Protein AF-A0A6A4TDH1-F1 (afdb_monomer)

Radius of gyration: 43.18 Å; Cα contacts (8 Å, |Δi|>4): 992; chains: 1; bounding box: 104×91×117 Å

Organism: Scophthalmus maximus (NCBI:txid52904)

Secondary structure (DSSP, 8-state):
---S-SEEEEEEEE--TTS-HHHHHHHHHHS---SS-----S-EEEEEEEEETTEEEEEEEEEPP--GGGHHHHTTTTTT-SEEEEEEETT-HHHHHHHHHHHHHHHHHS-TT-EEEEEEE-TT-GGG--S-HHHHHHHHHHTT--EEEEBTTTTBTHHHHHHHHHHHHHHHH-S-----------------SSHHHHHHHHHHHHHH-HHHHHHHHTSTT--SS--TTS---HHHHHHHHHHHHHHHT--HHHHHHHHHHHHHHHHIIIIIHHHHHTS-SSHHHHHHHHHHHHHHHHHHSS-PPP---HHHHHHHHHHHS---EEEEEPPTHHHHTTTS-S----EEEEE--S------------S-----HHHHHHTTTSEEEEEEEETTTEEEEEEEEEEEETTTTEEEEEEEE---SHHHHHHTT--GGGS-TT-HHHHHHHHHHHHHHHHHHHHHHHHHHHHHHHHHHHHHHHHHHHHHHHHHHS-HHHHHHHHTT---PPEEEEEEEEEEEEETTHHHHHHHS-HHHHHHHHHHHHHHHHHHHHHHT-EEE--SSS-EEEEESSSS--TTHHHHHHHHHHHHHHHHHTSBPTTT-SBP-EEEEEEEEEEEEEEE-SSS-EEEEESHHHHHHHHHHHTPPTT-EEE-HHHHHHHTTTTEEEEEEEEEEETTTEEEEEEEEEEESSS-HHHHTT-S-----S-----------------PPPP--

Nearest PDB structures (foldseek):
  4fmb-assembly1_B  TM=9.889E-01  e=2.036E-27  Homo sapiens
  3tkl-assembly1_A  TM=9.823E-01  e=2.807E-27  Homo sapiens
  9ikq-assembly1_B  TM=9.920E-01  e=8.674E-23  Homo sapiens
  4rkf-assembly1_A  TM=9.895E-01  e=1.264E-20  Drosophila melanogaster
  4rke-assembly1_A  TM=9.652E-01  e=2.047E-20  Drosophila melanogaster

Mean predicted aligned error: 21.94 Å

Foldseek 3Di:
DPPPFDEEAEEEEAFAWPLCQVLLVCCQAPVDHDPDDDQDDAKDWDWDWDADPNGIYIYIYIYGGRDPVCVVVCLVSLERHQEYEYTAEQLDPVRVVCSVVVVVSNVVRHDPRYAYAYEHEPVVPVVSGPHDPVNVVVVCVVVVHHYDYAYSVVRRCSNVRVNVRVVVSDVVVPPDDDDDDDDDPDPPPDDFQQLLVQLVLVLCCVPPNPVLLVVLCPDPPRDSHGDRHDHDDVVSVVVSLVVSCVVVVHDSLVSVLSSLLSSLVSCVVSPCVVVLLPQDPALVSNVVSVVVVVVVVCLRPPDDDDDRDPNNSQNCCCPNVVWHKDWDWDDQVVVCVPPVDRDDTDIDIDIDDDDDDDDDDDDDDDDDFDPDPVRCVVVQVDWDWDWDDDDDQDIWIWIFGWDQDPVVRDIDTDTDTPDQEVVNCVSNPHDLVNDDPPDVNSVNHVVSVVVVVVVVVVVVVVVVVVVVVVVVVVVVVVVVVVLVVLVVFDPPVCSVCVVVVHFWDKDKDFKKKKKKKAWPCLVVLVVVDDPVVNVVLLCQLVVLLVLLCVLLVWDWADDPDRMTMIMFCPPPRDLCRLVSVLLSVLLSLVSQQVGARPPPRGGIWMFMFMFMGMWIWHWDDDVDTGTDIDDVRVVVRVQQRVPGDTSWHKYFPRSCVSCVVAQWDKAWDQWDQDVPPGTGTIITTDGHPPDDSCSSSVNPDPDPDPDDPPDDDDDDDDDDDDDDDDDDD

Solvent-accessible surface area (backbone atoms only — not comparable to full-atom values): 42802 Å² total; per-residue (Å²): 132,80,74,98,51,78,43,81,44,34,36,35,43,44,46,54,61,88,33,47,66,65,44,42,49,38,28,65,73,70,73,44,78,74,90,81,81,72,84,64,88,53,72,49,81,49,76,49,78,47,78,57,95,95,39,41,34,37,37,39,40,37,39,53,41,27,53,81,93,49,57,80,67,55,52,66,63,33,56,82,36,43,29,38,38,40,39,24,25,27,59,37,62,66,44,51,64,47,46,61,56,54,53,53,48,43,71,72,47,34,56,99,79,49,46,62,35,43,34,34,22,50,63,80,45,66,92,55,50,66,54,54,69,66,61,56,42,54,56,26,56,76,69,75,34,54,69,50,67,21,14,47,86,79,58,39,53,47,63,56,54,58,51,53,52,52,51,54,49,50,69,71,56,58,97,75,76,74,82,83,85,79,81,82,90,71,89,80,84,88,80,67,50,14,48,69,59,33,45,50,50,48,50,39,36,76,76,61,32,61,71,54,44,55,61,59,34,69,40,94,91,47,63,94,65,61,52,40,75,43,83,68,61,69,68,57,58,54,48,50,53,52,51,51,24,67,75,67,77,44,55,64,70,62,51,52,31,53,46,24,41,49,46,54,52,50,41,36,75,73,64,42,42,66,62,66,64,66,45,35,100,46,74,64,47,29,57,66,35,42,59,54,49,51,53,54,46,45,74,79,38,92,84,77,84,88,73,88,54,70,27,37,55,39,42,48,32,43,73,77,64,76,31,59,52,50,76,43,79,57,63,74,77,66,38,53,82,75,70,71,56,96,84,76,89,51,70,49,76,48,70,72,72,88,86,77,86,88,80,91,86,86,89,91,87,86,90,84,81,68,96,41,73,75,52,47,63,77,47,41,90,46,79,45,73,51,72,49,85,58,70,103,82,44,70,55,40,33,40,28,40,50,42,78,39,80,95,74,76,45,77,46,76,55,64,46,67,74,53,64,37,67,63,58,31,51,72,69,71,51,53,78,83,77,44,55,92,86,41,66,50,54,55,49,21,52,52,43,49,53,52,51,54,52,49,52,53,48,53,52,51,51,52,52,50,52,52,51,51,53,51,50,53,54,51,51,55,52,48,52,51,51,50,54,55,44,50,72,72,31,59,61,73,60,40,51,39,50,73,71,72,42,85,72,72,71,45,78,38,75,63,30,25,36,36,26,28,40,54,64,64,48,71,59,50,62,76,74,47,60,69,69,61,52,51,52,49,50,49,60,52,47,56,55,46,60,53,45,30,68,74,45,72,39,37,79,42,91,60,81,80,75,44,51,37,38,32,13,25,50,96,59,77,46,98,56,16,54,58,32,48,51,45,42,52,54,33,46,54,57,57,35,49,76,38,63,34,94,87,77,70,42,58,43,43,40,20,26,5,32,26,44,37,43,38,39,36,32,66,46,61,89,94,64,68,38,68,45,77,47,52,69,40,59,58,51,8,49,52,34,18,74,75,30,50,80,72,33,37,24,32,33,55,58,37,46,67,74,41,69,89,68,55,56,46,70,45,79,74,49,74,43,80,41,93,96,74,45,77,42,56,32,31,34,54,77,50,56,76,84,57,55,73,50,62,57,65,63,67,76,64,94,65,88,72,92,75,79,80,83,76,85,75,92,75,92,80,88,81,88,85,87,84,79,89,79,83,85,133

InterPro domains:
  IPR001054 Adenylyl cyclase class-3/4/guanylyl cyclase [PF00211] (505-686)
  IPR001054 Adenylyl cyclase class-3/4/guanylyl cyclase [PS50125] (513-641)
  IPR001054 Adenylyl cyclase class-3/4/guanylyl cyclase [SM00044] (477-676)
  IPR001054 Adenylyl cyclase class-3/4/guanylyl cyclase [cd07302] (513-685)
  IPR001806 Small GTPase [PF00071] (10-170)
  IPR001806 Small GTPase [PS51421] (1-201)
  IPR001806 Small GTPase [SM00174] (11-170)
  IPR005225 Small GTP-binding domain [TIGR00231] (7-165)
  IPR011644 Heme NO-binding [PF07700] (193-302)
  IPR011645 Haem NO binding associated [PF07701] (341-498)
  IPR018297 Adenylyl cyclase class-4/guanylyl cyclase, conserved site [PS00452] (618-641)
  IPR024096 NO signalling/Golgi transport ligand-binding domain superfamily [SSF111126] (193-354)
  IPR027417 P-loop containing nucleoside triphosphate hydrolase [G3DSA:3.40.50.300] (2-189)
  IPR027417 P-loop containing nucleoside triphosphate hydrolase [SSF52540] (4-175)
  IPR029787 Nucleotide cyclase [G3DSA:3.30.70.1230] (500-687)
  IPR029787 Nucleotide cyclase [SSF55073] (499-686)
  IPR038158 H-NOX domain superfamily [G3DSA:3.90.1520.10] (193-308)
  IPR042463 Haem NO binding associated domain superfamily [G3DSA:3.30.450.260] (325-435)
  IPR057289 Rab1/Ypt1 [cd01869] (7-172)

Structure (mmCIF, N/CA/C/O backbone):
data_AF-A0A6A4TDH1-F1
#
_entry.id   AF-A0A6A4TDH1-F1
#
loop_
_atom_site.group_PDB
_atom_site.id
_atom_site.type_symbol
_atom_site.label_atom_id
_atom_site.label_alt_id
_atom_site.label_comp_id
_atom_site.label_asym_id
_atom_site.label_entity_id
_atom_site.label_seq_id
_atom_site.pdbx_PDB_ins_code
_atom_site.Cartn_x
_atom_site.Cartn_y
_atom_site.Cartn_z
_atom_site.occupancy
_atom_site.B_iso_or_equiv
_atom_site.auth_seq_id
_atom_site.auth_comp_id
_atom_site.auth_asym_id
_atom_site.auth_atom_id
_atom_site.pdbx_PDB_model_num
ATOM 1 N N . MET A 1 1 ? -31.063 -11.312 0.129 1.00 36.06 1 MET A N 1
ATOM 2 C CA . MET A 1 1 ? -29.591 -11.432 0.103 1.00 36.06 1 MET A CA 1
ATOM 3 C C . MET A 1 1 ? -29.262 -12.773 0.724 1.00 36.06 1 MET A C 1
ATOM 5 O O . MET A 1 1 ? -29.583 -12.953 1.892 1.00 36.06 1 MET A O 1
ATOM 9 N N . ASN A 1 2 ? -28.750 -13.727 -0.056 1.00 31.94 2 ASN A N 1
ATOM 10 C CA . ASN A 1 2 ? -28.254 -14.979 0.517 1.00 31.94 2 ASN A CA 1
ATOM 11 C C . ASN A 1 2 ? -27.079 -14.648 1.450 1.00 31.94 2 ASN A C 1
ATOM 13 O O . ASN A 1 2 ? -26.284 -13.774 1.096 1.00 31.94 2 ASN A O 1
ATOM 17 N N . PRO A 1 3 ? -26.980 -15.274 2.633 1.00 48.97 3 PRO A N 1
ATOM 18 C CA . PRO A 1 3 ? -25.809 -15.106 3.479 1.00 48.97 3 PRO A CA 1
ATOM 19 C C . PRO A 1 3 ? -24.561 -15.548 2.702 1.00 48.97 3 PRO A C 1
ATOM 21 O O . PRO A 1 3 ? -24.564 -16.580 2.041 1.00 48.97 3 PRO A O 1
ATOM 24 N N . GLU A 1 4 ? -23.509 -14.733 2.757 1.00 64.00 4 GLU A N 1
ATOM 25 C CA . GLU A 1 4 ? -22.231 -14.923 2.048 1.00 64.00 4 GLU A CA 1
ATOM 26 C C . GLU A 1 4 ? -21.418 -16.126 2.586 1.00 64.00 4 GLU A C 1
ATOM 28 O O . GLU A 1 4 ? -20.343 -16.430 2.080 1.00 64.00 4 GLU A O 1
ATOM 33 N N . TYR A 1 5 ? -21.905 -16.797 3.637 1.00 74.00 5 TYR A N 1
ATOM 34 C CA . TYR A 1 5 ? -21.290 -17.966 4.266 1.00 74.00 5 TYR A CA 1
ATOM 35 C C . TYR A 1 5 ? -22.337 -18.821 5.005 1.00 74.00 5 TYR A C 1
ATOM 37 O O . TYR A 1 5 ? -23.321 -18.290 5.525 1.00 74.00 5 TYR A O 1
ATOM 45 N N . ASP A 1 6 ? -22.106 -20.134 5.101 1.00 79.62 6 ASP A N 1
ATOM 46 C CA . ASP A 1 6 ? -23.001 -21.086 5.780 1.00 79.62 6 ASP A CA 1
ATOM 47 C C . ASP A 1 6 ? -22.761 -21.166 7.295 1.00 79.62 6 ASP A C 1
ATOM 49 O O . ASP A 1 6 ? -23.701 -21.341 8.070 1.00 79.62 6 ASP A O 1
ATOM 53 N N . TYR A 1 7 ? -21.501 -21.049 7.733 1.00 82.88 7 TYR A N 1
ATOM 54 C CA . TYR A 1 7 ? -21.120 -21.105 9.148 1.00 82.88 7 TYR A CA 1
ATOM 55 C C . TYR A 1 7 ? -20.051 -20.069 9.498 1.00 82.88 7 TYR A C 1
ATOM 57 O O . TYR A 1 7 ? -19.166 -19.773 8.697 1.00 82.88 7 TYR A O 1
ATOM 65 N N . LEU A 1 8 ? -20.102 -19.561 10.730 1.00 87.50 8 LEU A N 1
ATOM 66 C CA . LEU A 1 8 ? -19.090 -18.683 11.314 1.00 87.50 8 LEU A CA 1
ATOM 67 C C . LEU A 1 8 ? -18.519 -19.346 12.568 1.00 87.50 8 LEU A C 1
ATOM 69 O O . LEU A 1 8 ? -19.248 -19.532 13.541 1.00 87.50 8 LEU A O 1
ATOM 73 N N . PHE A 1 9 ? -17.229 -19.682 12.565 1.00 91.00 9 PHE A N 1
ATOM 74 C CA . PHE A 1 9 ? -16.564 -20.283 13.724 1.00 91.00 9 PHE A CA 1
ATOM 75 C C . PHE A 1 9 ? -15.510 -19.351 14.303 1.00 91.00 9 PHE A C 1
ATOM 77 O O . PHE A 1 9 ? -14.684 -18.795 13.586 1.00 91.00 9 PHE A O 1
ATOM 84 N N . LYS A 1 10 ? -15.513 -19.235 15.631 1.00 90.56 10 LYS A N 1
ATOM 85 C CA . LYS A 1 10 ? -14.520 -18.484 16.406 1.00 90.56 10 LYS A CA 1
ATOM 86 C C . LYS A 1 10 ? -13.476 -19.451 16.962 1.00 90.56 10 LYS A C 1
ATOM 88 O O . LYS A 1 10 ? -13.824 -20.300 17.780 1.00 90.56 10 LYS A O 1
ATOM 93 N N . LEU A 1 11 ? -12.226 -19.317 16.530 1.00 90.88 11 LEU A N 1
ATOM 94 C CA . LEU A 1 11 ? -11.082 -20.114 16.968 1.00 90.88 11 LEU A CA 1
ATOM 95 C C . LEU A 1 11 ? -10.106 -19.259 17.778 1.00 90.88 11 LEU A C 1
ATOM 97 O O . LEU A 1 11 ? -9.835 -18.119 17.408 1.00 90.88 11 LEU A O 1
ATOM 101 N N . LEU A 1 12 ? -9.557 -19.811 18.855 1.00 90.62 12 LEU A N 1
ATOM 102 C CA . LEU A 1 12 ? -8.573 -19.139 19.707 1.00 90.62 12 LEU A CA 1
ATOM 103 C C . LEU A 1 12 ? -7.265 -19.937 19.731 1.00 90.62 12 LEU A C 1
ATOM 105 O O . LEU A 1 12 ? -7.292 -21.140 19.986 1.00 90.62 12 LEU A O 1
ATOM 109 N N . LEU A 1 13 ? -6.132 -19.276 19.489 1.00 89.81 13 LEU A N 1
ATOM 110 C CA . LEU A 1 13 ? -4.794 -19.854 19.637 1.00 89.81 13 LEU A CA 1
ATOM 111 C C . LEU A 1 13 ? -4.218 -19.457 20.999 1.00 89.81 13 LEU A C 1
ATOM 113 O O . LEU A 1 13 ? -4.078 -18.265 21.286 1.00 89.81 13 LEU A O 1
ATOM 117 N N . ILE A 1 14 ? -3.854 -20.443 21.821 1.00 88.88 14 ILE A N 1
ATOM 118 C CA . ILE A 1 14 ? -3.245 -20.226 23.143 1.00 88.88 14 ILE A CA 1
ATOM 119 C C . ILE A 1 14 ? -1.938 -21.008 23.292 1.00 88.88 14 ILE A C 1
ATOM 121 O O . ILE A 1 14 ? -1.718 -22.001 22.603 1.00 88.88 14 ILE A O 1
ATOM 125 N N . GLY A 1 15 ? -1.058 -20.547 24.180 1.00 87.88 15 GLY A N 1
ATOM 126 C CA . GLY A 1 15 ? 0.249 -21.155 24.441 1.00 87.88 15 GLY A CA 1
ATOM 127 C C . GLY A 1 15 ? 1.294 -20.120 24.851 1.00 87.88 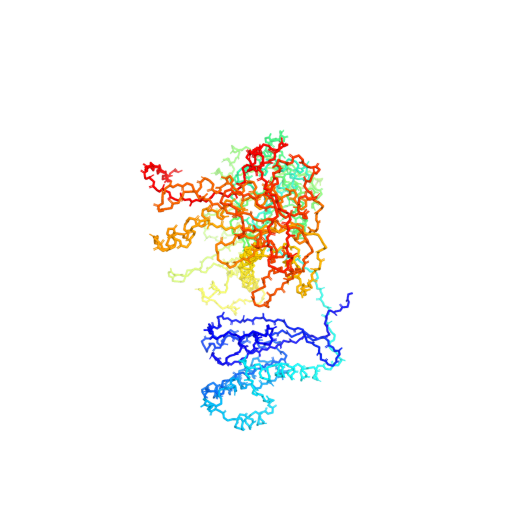15 GLY A C 1
ATOM 128 O O . GLY A 1 15 ? 1.059 -18.913 24.737 1.00 87.88 15 GLY A O 1
ATOM 129 N N . ASP A 1 16 ? 2.465 -20.580 25.274 1.00 85.56 16 ASP A N 1
ATOM 130 C CA . ASP A 1 16 ? 3.535 -19.717 25.789 1.00 85.56 16 ASP A CA 1
ATOM 131 C C . ASP A 1 16 ? 4.117 -18.774 24.718 1.00 85.56 16 ASP A C 1
ATOM 133 O O . ASP A 1 16 ? 3.887 -18.911 23.507 1.00 85.56 16 ASP A O 1
ATOM 137 N N . SER A 1 17 ? 4.843 -17.745 25.151 1.00 83.50 17 SER A N 1
ATOM 138 C CA . SER A 1 17 ? 5.558 -16.846 24.240 1.00 83.50 17 SER A CA 1
ATOM 139 C C . SER A 1 17 ? 6.627 -17.620 23.460 1.00 83.50 17 SER A C 1
ATOM 141 O O . SER A 1 17 ? 7.330 -18.451 24.019 1.00 83.50 17 SER A O 1
ATOM 143 N N . GLY A 1 18 ? 6.768 -17.359 22.157 1.00 80.88 18 GLY A N 1
ATOM 144 C CA . GLY A 1 18 ? 7.830 -17.969 21.342 1.00 80.88 18 GLY A CA 1
ATOM 145 C C . GLY A 1 18 ? 7.555 -19.382 20.804 1.00 80.88 18 GLY A C 1
ATOM 146 O O . GLY A 1 18 ? 8.350 -19.884 20.005 1.00 80.88 18 GLY A O 1
ATOM 147 N N . VAL A 1 19 ? 6.407 -19.996 21.126 1.00 87.00 19 VAL A N 1
ATOM 148 C CA . VAL A 1 19 ? 6.011 -21.316 20.578 1.00 87.00 19 VAL A CA 1
ATOM 149 C C . VAL A 1 19 ? 5.611 -21.274 19.093 1.00 87.00 19 VAL A C 1
ATOM 151 O O . VAL A 1 19 ? 5.520 -22.307 18.436 1.00 87.00 19 VAL A O 1
ATOM 154 N N . GLY A 1 20 ? 5.399 -20.078 18.528 1.00 85.94 20 GLY A N 1
ATOM 155 C CA . GLY A 1 20 ? 5.120 -19.874 17.098 1.00 85.94 20 GLY A CA 1
ATOM 156 C C . GLY A 1 20 ? 3.638 -19.825 16.702 1.00 85.94 20 GLY A C 1
ATOM 157 O O . GLY A 1 20 ? 3.316 -20.148 15.562 1.00 85.94 20 GLY A O 1
ATOM 158 N N . LYS A 1 21 ? 2.743 -19.397 17.606 1.00 88.38 21 LYS A N 1
ATOM 159 C CA . LYS A 1 21 ? 1.298 -19.208 17.338 1.00 88.38 21 LYS A CA 1
ATOM 160 C C . LYS A 1 21 ? 1.032 -18.245 16.177 1.00 88.38 21 LYS A C 1
ATOM 162 O O . LYS A 1 21 ? 0.381 -18.623 15.209 1.00 88.38 21 LYS A O 1
ATOM 167 N N . SER A 1 22 ? 1.636 -17.056 16.220 1.00 87.06 22 SER A N 1
ATOM 168 C CA . SER A 1 22 ? 1.521 -16.052 15.156 1.00 87.06 22 SER A CA 1
ATOM 169 C C . SER A 1 22 ? 2.086 -16.561 13.830 1.00 87.06 22 SER A C 1
ATOM 171 O O . SER A 1 22 ? 1.497 -16.342 12.779 1.00 87.06 22 SER A O 1
ATOM 173 N N . CYS A 1 23 ? 3.186 -17.321 13.866 1.00 86.62 23 CYS A N 1
ATOM 174 C CA . CYS A 1 23 ? 3.754 -17.942 12.668 1.00 86.62 23 CYS A CA 1
ATOM 175 C C . CYS A 1 23 ? 2.819 -19.006 12.073 1.00 86.62 23 CYS A C 1
ATOM 177 O O . CYS A 1 23 ? 2.707 -19.090 10.856 1.00 86.62 23 CYS A O 1
ATOM 179 N N . LEU A 1 24 ? 2.134 -19.797 12.908 1.00 86.88 24 LEU A N 1
ATOM 180 C CA . LEU A 1 24 ? 1.106 -20.739 12.451 1.00 86.88 24 LEU A CA 1
ATOM 181 C C . LEU A 1 24 ? -0.091 -20.008 11.835 1.00 86.88 24 LEU A C 1
ATOM 183 O O . LEU A 1 24 ? -0.577 -20.430 10.787 1.00 86.88 24 LEU A O 1
ATOM 187 N N . LEU A 1 25 ? -0.535 -18.903 12.444 1.00 88.56 25 LEU A N 1
ATOM 188 C CA . LEU A 1 25 ? -1.621 -18.082 11.911 1.00 88.56 25 LEU A CA 1
ATOM 189 C C . LEU A 1 25 ? -1.253 -17.449 10.565 1.00 88.56 25 LEU A C 1
ATOM 191 O O . LEU A 1 25 ? -2.028 -17.549 9.619 1.00 88.56 25 LEU A O 1
ATOM 195 N N . LEU A 1 26 ? -0.084 -16.813 10.465 1.00 86.56 26 LEU A N 1
ATOM 196 C CA . LEU A 1 26 ? 0.397 -16.187 9.229 1.00 86.56 26 LEU A CA 1
ATOM 197 C C . LEU A 1 26 ? 0.602 -17.219 8.124 1.00 86.56 26 LEU A C 1
ATOM 199 O O . LEU A 1 26 ? 0.177 -16.987 6.995 1.00 86.56 26 LEU A O 1
ATOM 203 N N . ARG A 1 27 ? 1.161 -18.388 8.460 1.00 87.56 27 ARG A N 1
ATOM 204 C CA . ARG A 1 27 ? 1.316 -19.481 7.501 1.00 87.56 27 ARG A CA 1
ATOM 205 C C . ARG A 1 27 ? -0.034 -19.986 7.000 1.00 87.56 27 ARG A C 1
ATOM 207 O O . ARG A 1 27 ? -0.183 -20.241 5.814 1.00 87.56 27 ARG A O 1
ATOM 214 N N . PHE A 1 28 ? -1.021 -20.114 7.884 1.00 86.56 28 PHE A N 1
ATOM 215 C CA . PHE A 1 28 ? -2.365 -20.516 7.485 1.00 86.56 28 PHE A CA 1
ATOM 216 C C . PHE A 1 28 ? -3.086 -19.430 6.676 1.00 86.56 28 PHE A C 1
ATOM 218 O O . PHE A 1 28 ? -3.795 -19.755 5.737 1.00 86.56 28 PHE A O 1
ATOM 225 N N . ALA A 1 29 ? -2.953 -18.153 7.028 1.00 83.00 29 ALA A N 1
ATOM 226 C CA . ALA A 1 29 ? -3.711 -17.081 6.388 1.00 83.00 29 ALA A CA 1
ATOM 227 C C . ALA A 1 29 ? -3.099 -16.602 5.062 1.00 83.00 29 ALA A C 1
ATOM 229 O O . ALA A 1 29 ? -3.838 -16.422 4.097 1.00 83.00 29 ALA A O 1
ATOM 230 N N . ASP A 1 30 ? -1.775 -16.426 5.017 1.00 79.75 30 ASP A N 1
ATOM 231 C CA . ASP A 1 30 ? -1.075 -15.716 3.937 1.00 79.75 30 ASP A CA 1
ATOM 232 C C . ASP A 1 30 ? 0.015 -16.570 3.256 1.00 79.75 30 ASP A C 1
ATOM 234 O O . ASP A 1 30 ? 0.719 -16.066 2.388 1.00 79.75 30 ASP A O 1
ATOM 238 N N . ASP A 1 31 ? 0.215 -17.824 3.682 1.00 79.81 31 ASP A N 1
ATOM 239 C CA . ASP A 1 31 ? 1.329 -18.703 3.274 1.00 79.81 31 ASP A CA 1
ATOM 240 C C . ASP A 1 31 ? 2.730 -18.056 3.376 1.00 79.81 31 ASP A C 1
ATOM 242 O O . ASP A 1 31 ? 3.654 -18.325 2.606 1.00 79.81 31 ASP A O 1
ATOM 246 N N . THR A 1 32 ? 2.912 -17.190 4.377 1.00 74.88 32 THR A N 1
ATOM 247 C CA . THR A 1 32 ? 4.173 -16.480 4.635 1.00 74.88 32 THR A CA 1
ATOM 248 C C . THR A 1 32 ? 4.823 -16.940 5.939 1.00 74.88 32 THR A C 1
ATOM 250 O O . THR A 1 32 ? 4.157 -17.352 6.891 1.00 74.88 32 THR A O 1
ATOM 253 N N . TYR A 1 33 ? 6.156 -16.873 5.993 1.00 76.81 33 TYR A N 1
ATOM 254 C CA . TYR A 1 33 ? 6.942 -17.136 7.200 1.00 76.81 33 TYR A CA 1
ATOM 255 C C . TYR A 1 33 ? 8.132 -16.189 7.279 1.00 76.81 33 TYR A C 1
ATOM 257 O O . TYR A 1 33 ? 8.859 -16.010 6.303 1.00 76.81 33 TYR A O 1
ATOM 265 N N . THR A 1 34 ? 8.350 -15.637 8.468 1.00 68.50 34 THR A N 1
ATOM 266 C CA . THR A 1 34 ? 9.402 -14.657 8.735 1.00 68.50 34 THR A CA 1
ATOM 267 C C . THR A 1 34 ? 10.263 -15.146 9.896 1.00 68.50 34 THR A C 1
ATOM 269 O O . THR A 1 34 ? 9.737 -15.464 10.961 1.00 68.50 34 THR A O 1
ATOM 272 N N . GLU A 1 35 ? 11.587 -15.198 9.708 1.00 57.94 35 GLU A N 1
ATOM 273 C CA . GLU A 1 35 ? 12.532 -15.632 10.754 1.00 57.94 35 GLU A CA 1
ATOM 274 C C . GLU A 1 35 ? 12.772 -14.566 11.838 1.00 57.94 35 GLU A C 1
ATOM 276 O O . GLU A 1 35 ? 13.127 -14.905 12.966 1.00 57.94 35 GLU A O 1
ATOM 281 N N . SER A 1 36 ? 12.545 -13.281 11.540 1.00 53.34 36 SER A N 1
ATOM 282 C CA . SER A 1 36 ? 12.640 -12.201 12.525 1.00 53.34 36 SER A CA 1
ATOM 283 C C . SER A 1 36 ? 11.401 -12.184 13.425 1.00 53.34 36 SER A C 1
ATOM 285 O O . SER A 1 36 ? 10.383 -11.572 13.098 1.00 53.34 36 SER A O 1
ATOM 287 N N . TYR A 1 37 ? 11.483 -12.876 14.559 1.00 55.62 37 TYR A N 1
ATOM 288 C CA . TYR A 1 37 ? 10.424 -12.894 15.564 1.00 55.62 37 TYR A CA 1
ATOM 289 C C . TYR A 1 37 ? 10.405 -11.588 16.371 1.00 55.62 37 TYR A C 1
ATOM 291 O O . TYR A 1 37 ? 11.376 -11.247 17.048 1.00 55.62 37 TYR A O 1
ATOM 299 N N . ILE A 1 38 ? 9.274 -10.883 16.330 1.00 58.09 38 ILE A N 1
ATOM 300 C CA . ILE A 1 38 ? 8.930 -9.799 17.254 1.00 58.09 38 ILE A CA 1
ATOM 301 C C . ILE A 1 38 ? 7.831 -10.348 18.167 1.00 58.09 38 ILE A C 1
ATOM 303 O O . ILE A 1 38 ? 6.841 -10.887 17.678 1.00 58.09 38 ILE A O 1
ATOM 307 N N . SER A 1 39 ? 7.999 -10.243 19.486 1.00 57.94 39 SER A N 1
ATOM 308 C CA . SER A 1 39 ? 6.997 -10.707 20.453 1.00 57.94 39 SER A CA 1
ATOM 309 C C . SER A 1 39 ? 5.642 -10.029 20.218 1.00 57.94 39 SER A C 1
ATOM 311 O O . SER A 1 39 ? 5.578 -8.802 20.173 1.00 57.94 39 SER A O 1
ATOM 313 N N . THR A 1 40 ? 4.561 -10.808 20.120 1.00 58.91 40 THR A N 1
ATOM 314 C CA . THR A 1 40 ? 3.198 -10.295 19.904 1.00 58.91 40 THR A CA 1
ATOM 315 C C . THR A 1 40 ? 2.760 -9.416 21.081 1.00 58.91 40 THR A C 1
ATOM 317 O O . THR A 1 40 ? 2.604 -9.900 22.205 1.00 58.91 40 THR A O 1
ATOM 320 N N . ILE A 1 41 ? 2.578 -8.114 20.838 1.00 55.75 41 ILE A N 1
ATOM 321 C CA . ILE A 1 41 ? 2.065 -7.147 21.819 1.00 55.75 41 ILE A CA 1
ATOM 322 C C . ILE A 1 41 ? 0.546 -7.039 21.616 1.00 55.75 41 ILE A C 1
ATOM 324 O O . ILE A 1 41 ? 0.081 -6.226 20.824 1.00 55.75 41 ILE A O 1
ATOM 328 N N . GLY A 1 42 ? -0.226 -7.876 22.313 1.00 64.25 42 GLY A N 1
ATOM 329 C CA . GLY A 1 42 ? -1.696 -7.883 22.252 1.00 64.25 42 GLY A CA 1
ATOM 330 C C . GLY A 1 42 ? -2.301 -9.116 21.569 1.00 64.25 42 GLY A C 1
ATOM 331 O O . GLY A 1 42 ? -1.630 -10.130 21.401 1.00 64.25 42 GLY A O 1
ATOM 332 N N . VAL A 1 43 ? -3.594 -9.046 21.236 1.00 73.50 43 VAL A N 1
ATOM 333 C CA . VAL A 1 43 ? -4.330 -10.111 20.531 1.00 73.50 43 VAL A CA 1
ATOM 334 C C . VAL A 1 43 ? -4.501 -9.704 19.068 1.00 73.50 43 VAL A C 1
ATOM 336 O O . VAL A 1 43 ? -5.022 -8.623 18.803 1.00 73.50 43 VAL A O 1
ATOM 339 N N . ASP A 1 44 ? -4.061 -10.552 18.141 1.00 76.88 44 ASP A N 1
ATOM 340 C CA . ASP A 1 44 ? -4.217 -10.354 16.698 1.00 76.88 44 ASP A CA 1
ATOM 341 C C . ASP A 1 44 ? -5.441 -11.127 16.176 1.00 76.88 44 ASP A C 1
ATOM 343 O O . ASP A 1 44 ? -5.835 -12.158 16.731 1.00 76.88 44 ASP A O 1
ATOM 347 N N . PHE A 1 45 ? -6.078 -10.613 15.127 1.00 82.12 45 PHE A N 1
ATOM 348 C CA . PHE A 1 45 ? -7.337 -11.137 14.601 1.00 82.12 45 PHE A CA 1
ATOM 349 C C . PHE A 1 45 ? -7.277 -11.289 13.086 1.00 82.12 45 PHE A C 1
ATOM 351 O O . PHE A 1 45 ? -7.083 -10.317 12.355 1.00 82.12 45 PHE A O 1
ATOM 358 N N . LYS A 1 46 ? -7.537 -12.507 12.601 1.00 82.75 46 LYS A N 1
ATOM 359 C CA . LYS A 1 46 ? -7.646 -12.794 11.168 1.00 82.75 46 LYS A CA 1
ATOM 360 C C . LYS A 1 46 ? -8.903 -13.574 10.828 1.00 82.75 46 LYS A C 1
ATOM 362 O O . LYS A 1 46 ? -9.389 -14.393 11.607 1.00 82.75 46 LYS A O 1
ATOM 367 N N . ILE A 1 47 ? -9.404 -13.341 9.617 1.00 86.56 47 ILE A N 1
ATOM 368 C CA . ILE A 1 47 ? -10.535 -14.074 9.054 1.00 86.56 47 ILE A CA 1
ATOM 369 C C . ILE A 1 47 ? -10.066 -14.834 7.817 1.00 86.56 47 ILE A C 1
ATOM 371 O O . ILE A 1 47 ? -9.490 -14.233 6.914 1.00 86.56 47 ILE A O 1
ATOM 375 N N . ARG A 1 48 ? -10.354 -16.136 7.755 1.00 85.75 48 ARG A N 1
ATOM 376 C CA . ARG A 1 48 ? -10.156 -16.959 6.556 1.00 85.75 48 ARG A CA 1
ATOM 377 C C . ARG A 1 48 ? -11.438 -17.717 6.238 1.00 85.75 48 ARG A C 1
ATOM 379 O O . ARG A 1 48 ? -12.038 -18.308 7.133 1.00 85.75 48 ARG A O 1
ATOM 386 N N . THR A 1 49 ? -11.857 -17.707 4.979 1.00 87.44 49 THR A N 1
ATOM 387 C CA . THR A 1 49 ? -12.987 -18.519 4.510 1.00 87.44 49 THR A CA 1
ATOM 388 C C . THR A 1 49 ? -12.449 -19.821 3.930 1.00 87.44 49 THR A C 1
ATOM 390 O O . THR A 1 49 ? -11.522 -19.791 3.125 1.00 87.44 49 THR A O 1
ATOM 393 N N . ILE A 1 50 ? -13.008 -20.950 4.356 1.00 87.94 50 ILE A N 1
ATOM 394 C CA . ILE A 1 50 ? -12.662 -22.292 3.877 1.00 87.94 50 ILE A CA 1
ATOM 395 C C . ILE A 1 50 ? -13.919 -23.003 3.368 1.00 87.94 50 ILE A C 1
ATOM 397 O O . ILE A 1 50 ? -15.023 -22.736 3.845 1.00 87.94 50 ILE A O 1
ATOM 401 N N . GLU A 1 51 ? -13.760 -23.931 2.430 1.00 85.31 51 GLU A N 1
ATOM 402 C CA . GLU A 1 51 ? -14.837 -24.819 1.984 1.00 85.31 51 GLU A CA 1
ATOM 403 C C . GLU A 1 51 ? -14.651 -26.213 2.587 1.00 85.31 51 GLU A C 1
ATOM 405 O O . GLU A 1 51 ? -13.580 -26.809 2.484 1.00 85.31 51 GLU A O 1
ATOM 410 N N . LEU A 1 52 ? -15.691 -26.738 3.244 1.00 83.56 52 LEU A N 1
ATOM 411 C CA . LEU A 1 52 ? -15.650 -28.050 3.898 1.00 83.56 52 LEU A CA 1
ATOM 412 C C . LEU A 1 52 ? -16.999 -28.764 3.717 1.00 83.56 52 LEU A C 1
ATOM 414 O O . LEU A 1 52 ? -18.044 -28.238 4.103 1.00 83.56 52 LEU A O 1
ATOM 418 N N . ASP A 1 53 ? -16.984 -29.955 3.112 1.00 80.00 53 ASP A N 1
ATOM 419 C CA . ASP A 1 53 ? -18.141 -30.729 2.609 1.00 80.00 53 ASP A CA 1
ATOM 420 C C . ASP A 1 53 ? -19.200 -29.876 1.879 1.00 80.00 53 ASP A C 1
ATOM 422 O O . ASP A 1 53 ? -20.381 -29.891 2.234 1.00 80.00 53 ASP A O 1
ATOM 426 N N . GLY A 1 54 ? -18.771 -29.073 0.899 1.00 75.81 54 GLY A N 1
ATOM 427 C CA . GLY A 1 54 ? -19.670 -28.266 0.060 1.00 75.81 54 GLY A CA 1
ATOM 428 C C . GLY A 1 54 ? -20.352 -27.094 0.773 1.00 75.81 54 GLY A C 1
ATOM 429 O O . GLY A 1 54 ? -21.309 -26.541 0.240 1.00 75.81 54 GLY A O 1
ATOM 430 N N . LYS A 1 55 ? -19.886 -26.728 1.974 1.00 82.81 55 LYS A N 1
ATOM 431 C CA . LYS A 1 55 ? -20.335 -25.546 2.718 1.00 82.81 55 LYS A CA 1
ATOM 432 C C . LYS A 1 55 ? -19.190 -24.572 2.943 1.00 82.81 55 LYS A C 1
ATOM 434 O O . LYS A 1 55 ? -18.060 -24.979 3.215 1.00 82.81 55 LYS A O 1
ATOM 439 N N . THR A 1 56 ? -19.520 -23.293 2.895 1.00 84.56 56 THR A N 1
ATOM 440 C CA . THR A 1 56 ? -18.603 -22.171 3.096 1.00 84.56 56 THR A CA 1
ATOM 441 C C . THR A 1 56 ? -18.539 -21.809 4.580 1.00 84.56 56 THR A C 1
ATOM 443 O O . THR A 1 56 ? -19.536 -21.453 5.210 1.00 84.56 56 THR A O 1
ATOM 446 N N . ILE A 1 57 ? -17.359 -21.935 5.182 1.00 89.00 57 ILE A N 1
ATOM 447 C CA . ILE A 1 57 ? -17.138 -21.702 6.611 1.00 89.00 57 ILE A CA 1
ATOM 448 C C . ILE A 1 57 ? -16.180 -20.532 6.772 1.00 89.00 57 ILE A C 1
ATOM 450 O O . ILE A 1 57 ? -15.042 -20.566 6.308 1.00 89.00 57 ILE A O 1
ATOM 454 N N . LYS A 1 58 ? -16.622 -19.500 7.483 1.00 89.44 58 LYS A N 1
ATOM 455 C CA . LYS A 1 58 ? -15.802 -18.345 7.833 1.00 89.44 58 LYS A CA 1
ATOM 456 C C . LYS A 1 58 ? -15.156 -18.586 9.197 1.00 89.44 58 LYS A C 1
ATOM 458 O O . LYS A 1 58 ? -15.842 -18.638 10.216 1.00 89.44 58 LYS A O 1
ATOM 463 N N . LEU A 1 59 ? -13.837 -18.754 9.222 1.00 89.81 59 LEU A N 1
ATOM 464 C CA . LEU A 1 59 ? -13.048 -18.911 10.441 1.00 89.81 59 LEU A CA 1
ATOM 465 C C . LEU A 1 59 ? -12.555 -17.547 10.922 1.00 89.81 59 LEU A C 1
ATOM 467 O O . LEU A 1 59 ? -11.859 -16.841 10.198 1.00 89.81 59 LEU A O 1
ATOM 471 N N . GLN A 1 60 ? -12.895 -17.198 12.156 1.00 90.62 60 GLN A N 1
ATOM 472 C CA . GLN A 1 60 ? -12.377 -16.054 12.897 1.00 90.62 60 GLN A CA 1
ATOM 473 C C . GLN A 1 60 ? -11.316 -16.548 13.875 1.00 90.62 60 GLN A C 1
ATOM 475 O O . GLN A 1 60 ? -11.663 -17.148 14.892 1.00 90.62 60 GLN A O 1
ATOM 480 N N . ILE A 1 61 ? -10.041 -16.326 13.570 1.00 89.75 61 ILE A N 1
ATOM 481 C CA . ILE A 1 61 ? -8.921 -16.837 14.358 1.00 89.75 61 ILE A CA 1
ATOM 482 C C . ILE A 1 61 ? -8.323 -15.696 15.178 1.00 89.75 61 ILE A C 1
ATOM 484 O O . ILE A 1 61 ? -7.929 -14.664 14.633 1.00 89.75 61 ILE A O 1
ATOM 488 N N . TRP A 1 62 ? -8.269 -15.906 16.488 1.00 87.62 62 TRP A N 1
ATOM 489 C CA . TRP A 1 62 ? -7.729 -14.979 17.473 1.00 87.62 62 TRP A CA 1
ATOM 490 C C . TRP A 1 62 ? -6.381 -15.509 17.961 1.00 87.62 62 TRP A C 1
ATOM 492 O O . TRP A 1 62 ? -6.326 -16.572 18.583 1.00 87.62 62 TRP A O 1
ATOM 502 N N . ASP A 1 63 ? -5.301 -14.790 17.675 1.00 86.00 63 ASP A N 1
ATOM 503 C CA . ASP A 1 63 ? -3.956 -15.109 18.154 1.00 86.00 63 ASP A CA 1
ATOM 504 C C . ASP A 1 63 ? -3.641 -14.301 19.410 1.00 86.00 63 ASP A C 1
ATOM 506 O O . ASP A 1 63 ? -3.708 -13.075 19.405 1.00 86.00 63 ASP A O 1
ATOM 510 N N . THR A 1 64 ? -3.335 -14.983 20.512 1.00 78.50 64 THR A N 1
ATOM 511 C CA . THR A 1 64 ? -3.127 -14.336 21.814 1.00 78.50 64 THR A CA 1
ATOM 512 C C . THR A 1 64 ? -1.645 -14.127 22.118 1.00 78.50 64 THR A C 1
ATOM 514 O O . THR A 1 64 ? -0.804 -14.990 21.851 1.00 78.50 64 THR A O 1
ATOM 517 N N . ALA A 1 65 ? -1.303 -12.989 22.734 1.00 67.62 65 ALA A N 1
ATOM 518 C CA . ALA A 1 65 ? 0.037 -12.773 23.271 1.00 67.62 65 ALA A CA 1
ATOM 519 C C . ALA A 1 65 ? 0.364 -13.833 24.332 1.00 67.62 65 ALA A C 1
ATOM 521 O O . ALA A 1 65 ? -0.336 -13.974 25.332 1.00 67.62 65 ALA A O 1
ATOM 522 N N . GLY A 1 66 ? 1.475 -14.545 24.141 1.00 57.59 66 GLY A N 1
ATOM 523 C CA . GLY A 1 66 ? 1.936 -15.587 25.063 1.00 57.59 66 GLY A CA 1
ATOM 524 C C . GLY A 1 66 ? 2.659 -15.068 26.308 1.00 57.59 66 GLY A C 1
ATOM 525 O O . GLY A 1 66 ? 3.391 -15.840 26.915 1.00 57.59 66 GLY A O 1
ATOM 526 N N . GLN A 1 67 ? 2.535 -13.780 26.662 1.00 59.66 67 GLN A N 1
ATOM 527 C CA . GLN A 1 67 ? 3.155 -13.268 27.886 1.00 59.66 67 GLN A CA 1
ATOM 528 C C . GLN A 1 67 ? 2.313 -13.635 29.107 1.00 59.66 67 GLN A C 1
ATOM 530 O O . GLN A 1 67 ? 1.198 -13.150 29.306 1.00 59.66 67 GLN A O 1
ATOM 535 N N . GLU A 1 68 ? 2.926 -14.418 29.980 1.00 55.31 68 GLU A N 1
ATOM 536 C CA . GLU A 1 68 ? 2.432 -14.864 31.275 1.00 55.31 68 GLU A CA 1
ATOM 537 C C . GLU A 1 68 ? 1.973 -13.708 32.185 1.00 55.31 68 GLU A C 1
ATOM 539 O O . GLU A 1 68 ? 1.073 -13.885 33.006 1.00 55.31 68 GLU A O 1
ATOM 544 N N . ARG A 1 69 ? 2.509 -12.494 31.981 1.00 53.03 69 ARG A N 1
ATOM 545 C CA . ARG A 1 69 ? 2.150 -11.270 32.723 1.00 53.03 69 ARG A CA 1
ATOM 546 C C . ARG A 1 69 ? 0.776 -10.677 32.373 1.00 53.03 69 ARG A C 1
ATOM 548 O O . ARG A 1 69 ? 0.307 -9.812 33.106 1.00 53.03 69 ARG A O 1
ATOM 555 N N . PHE A 1 70 ? 0.120 -11.135 31.301 1.00 50.81 70 PHE A N 1
ATOM 556 C CA . PHE A 1 70 ? -1.159 -10.586 30.814 1.00 50.81 70 PHE A CA 1
ATOM 557 C C . PHE A 1 70 ? -2.333 -11.587 30.823 1.00 50.81 70 PHE A C 1
ATOM 559 O O . PHE A 1 70 ? -3.379 -11.299 30.238 1.00 50.81 70 PHE A O 1
ATOM 566 N N . ARG A 1 71 ? -2.217 -12.726 31.531 1.00 53.31 71 ARG A N 1
ATOM 567 C CA . ARG A 1 71 ? -3.253 -13.788 31.599 1.00 53.31 71 ARG A CA 1
ATOM 568 C C . ARG A 1 71 ? -4.670 -13.287 31.942 1.00 53.31 71 ARG A C 1
ATOM 570 O O . ARG A 1 71 ? -5.647 -13.806 31.409 1.00 53.31 71 ARG A O 1
ATOM 577 N N . THR A 1 72 ? -4.810 -12.224 32.740 1.00 49.97 72 THR A N 1
ATOM 578 C CA . THR A 1 72 ? -6.120 -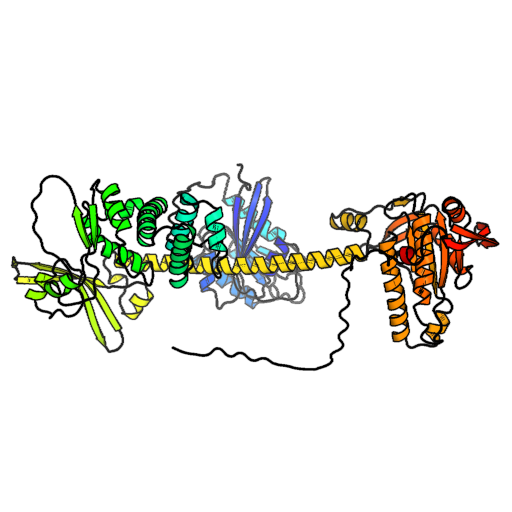11.638 33.096 1.00 49.97 72 THR A CA 1
ATOM 579 C C . THR A 1 72 ? -6.898 -11.117 31.878 1.00 49.97 72 THR A C 1
ATOM 581 O O . THR A 1 72 ? -8.123 -11.237 31.838 1.00 49.97 72 THR A O 1
ATOM 584 N N . ILE A 1 73 ? -6.205 -10.590 30.858 1.00 53.22 73 ILE A N 1
ATOM 585 C CA . ILE A 1 73 ? -6.814 -10.014 29.644 1.00 53.22 73 ILE A CA 1
ATOM 586 C C . ILE A 1 73 ? -7.352 -11.128 28.725 1.00 53.22 73 ILE A C 1
ATOM 588 O O . ILE A 1 73 ? -8.409 -10.970 28.106 1.00 53.22 73 ILE A O 1
ATOM 592 N N . THR A 1 74 ? -6.684 -12.288 28.708 1.00 59.12 74 THR A N 1
ATOM 593 C CA . THR A 1 74 ? -7.038 -13.462 27.891 1.00 59.12 74 THR A CA 1
ATOM 594 C C . THR A 1 74 ? -8.394 -14.067 28.277 1.00 59.12 74 THR A C 1
ATOM 596 O O . THR A 1 74 ? -9.108 -14.558 27.404 1.00 59.12 74 THR A O 1
ATOM 599 N N . SER A 1 75 ? -8.805 -13.961 29.551 1.00 66.94 75 SER A N 1
ATOM 600 C CA . SER A 1 75 ? -10.065 -14.531 30.073 1.00 66.94 75 SER A CA 1
ATOM 601 C C . SER A 1 75 ? -11.319 -14.110 29.280 1.00 66.94 75 SER A C 1
ATOM 603 O O . SER A 1 75 ? -12.223 -14.915 29.059 1.00 66.94 75 SER A O 1
ATOM 605 N N . SER A 1 76 ? -11.346 -12.873 28.771 1.00 70.44 76 SER A N 1
ATOM 606 C CA . SER A 1 76 ? -12.461 -12.328 27.984 1.00 70.44 76 SER A CA 1
ATOM 607 C C . SER A 1 76 ? -12.628 -12.983 26.602 1.00 70.44 76 SER A C 1
ATOM 609 O O . SER A 1 76 ? -13.749 -13.087 26.098 1.00 70.44 76 SER A O 1
ATOM 611 N N . TYR A 1 77 ? -11.541 -13.485 26.003 1.00 75.69 77 TYR A N 1
ATOM 612 C CA . TYR A 1 77 ? -11.540 -14.030 24.639 1.00 75.69 77 TYR A CA 1
ATOM 613 C C . TYR A 1 77 ? -12.064 -15.464 24.559 1.00 75.69 77 TYR A C 1
ATOM 615 O O . TYR A 1 77 ? -12.581 -15.859 23.508 1.00 75.69 77 TYR A O 1
ATOM 623 N N . TYR A 1 78 ? -12.009 -16.207 25.669 1.00 77.62 78 TYR A N 1
ATOM 624 C CA . TYR A 1 78 ? -12.591 -17.547 25.787 1.00 77.62 78 TYR A CA 1
ATOM 625 C C . TYR A 1 78 ? -14.121 -17.536 25.622 1.00 77.62 78 TYR A C 1
ATOM 627 O O . TYR A 1 78 ? -14.707 -18.530 25.184 1.00 77.62 78 TYR A O 1
ATOM 635 N N . ARG A 1 79 ? -14.787 -16.403 25.902 1.00 76.94 79 ARG A N 1
ATOM 636 C CA . ARG A 1 79 ? -16.243 -16.278 25.775 1.00 76.94 79 ARG A CA 1
ATOM 637 C C . ARG A 1 79 ? -16.675 -16.353 24.306 1.00 76.94 79 ARG A C 1
ATOM 639 O O . ARG A 1 79 ? -16.239 -15.565 23.459 1.00 76.94 79 ARG A O 1
ATOM 646 N N . GLY A 1 80 ? -17.551 -17.311 24.005 1.00 76.25 80 GLY A N 1
ATOM 647 C CA . GLY A 1 80 ? -18.082 -17.540 22.657 1.00 76.25 80 GLY A CA 1
ATOM 648 C C . GLY A 1 80 ? -17.078 -18.142 21.666 1.00 76.25 80 GLY A C 1
ATOM 649 O O . GLY A 1 80 ? -17.347 -18.134 20.465 1.00 76.25 80 GLY A O 1
ATOM 650 N N . ALA A 1 81 ? -15.916 -18.625 22.125 1.00 85.88 81 ALA A N 1
ATOM 651 C CA . ALA A 1 81 ? -15.030 -19.429 21.287 1.00 85.88 81 ALA A CA 1
ATOM 652 C C . ALA A 1 81 ? -15.716 -20.764 20.953 1.00 85.88 81 ALA A C 1
ATOM 654 O O . ALA A 1 81 ? -16.319 -21.382 21.821 1.00 85.88 81 ALA A O 1
ATOM 655 N N . HIS A 1 82 ? -15.633 -21.199 19.698 1.00 89.88 82 HIS A N 1
ATOM 656 C CA . HIS A 1 82 ? -16.153 -22.491 19.244 1.00 89.88 82 HIS A CA 1
ATOM 657 C C . HIS A 1 82 ? -15.068 -23.575 19.303 1.00 89.88 82 HIS A C 1
ATOM 659 O O . HIS A 1 82 ? -15.361 -24.733 19.595 1.00 89.88 82 HIS A O 1
ATOM 665 N N . GLY A 1 83 ? -13.807 -23.191 19.075 1.00 90.06 83 GLY A N 1
ATOM 666 C CA . GLY A 1 83 ? -12.649 -24.068 19.215 1.00 90.06 83 GLY A CA 1
ATOM 667 C C . GLY A 1 83 ? -11.431 -23.348 19.783 1.00 90.06 83 GLY A C 1
ATOM 668 O O . GLY A 1 83 ? -11.239 -22.154 19.553 1.00 90.06 83 GLY A O 1
ATOM 669 N N . ILE A 1 84 ? -10.601 -24.076 20.525 1.00 91.75 84 ILE A N 1
ATOM 670 C CA . ILE A 1 84 ? -9.351 -23.585 21.107 1.00 91.75 84 ILE A CA 1
ATOM 671 C C . ILE A 1 84 ? -8.220 -24.532 20.710 1.00 91.75 84 ILE A C 1
ATOM 673 O O . ILE A 1 84 ? -8.307 -25.744 20.909 1.00 91.75 84 ILE A O 1
ATOM 677 N N . ILE A 1 85 ? -7.154 -23.966 20.152 1.00 92.44 85 ILE A N 1
ATOM 678 C CA . ILE A 1 85 ? -5.943 -24.684 19.767 1.00 92.44 85 ILE A CA 1
ATOM 679 C C . ILE A 1 85 ? -4.843 -24.308 20.758 1.00 92.44 85 ILE A C 1
ATOM 681 O O . ILE A 1 85 ? -4.465 -23.140 20.870 1.00 92.44 85 ILE A O 1
ATOM 685 N N . VAL A 1 86 ? -4.341 -25.306 21.478 1.00 91.94 86 VAL A N 1
ATOM 686 C CA . VAL A 1 86 ? -3.246 -25.162 22.439 1.00 91.94 86 VAL A CA 1
ATOM 687 C C . VAL A 1 86 ? -1.947 -25.514 21.737 1.00 91.94 86 VAL A C 1
ATOM 689 O O . VAL A 1 86 ? -1.789 -26.638 21.269 1.00 91.94 86 VAL A O 1
ATOM 692 N N . VAL A 1 87 ? -1.026 -24.559 21.654 1.00 92.50 87 VAL A N 1
ATOM 693 C CA . VAL A 1 87 ? 0.245 -24.703 20.941 1.00 92.50 87 VAL A CA 1
ATOM 694 C C . VAL A 1 87 ? 1.398 -24.732 21.937 1.00 92.50 87 VAL A C 1
ATOM 696 O O . VAL A 1 87 ? 1.532 -23.826 22.759 1.00 92.50 87 VAL A O 1
ATOM 699 N N . TYR A 1 88 ? 2.261 -25.736 21.823 1.00 93.56 88 TYR A N 1
ATOM 700 C CA . TYR A 1 88 ? 3.548 -25.795 22.520 1.00 93.56 88 TYR A CA 1
ATOM 701 C C . TYR A 1 88 ? 4.689 -26.011 21.519 1.00 93.56 88 TYR A C 1
ATOM 703 O O . TYR A 1 88 ? 4.453 -26.349 20.358 1.00 93.56 88 TYR A O 1
ATOM 711 N N . ASP A 1 89 ? 5.926 -25.787 21.949 1.00 90.94 89 ASP A N 1
ATOM 712 C CA . ASP A 1 89 ? 7.122 -25.992 21.132 1.00 90.94 89 ASP A CA 1
ATOM 713 C C . ASP A 1 89 ? 7.740 -27.362 21.438 1.00 90.94 89 ASP A C 1
ATOM 715 O O . ASP A 1 89 ? 8.062 -27.659 22.586 1.00 90.94 89 ASP A O 1
ATOM 719 N N . VAL A 1 90 ? 7.941 -28.207 20.421 1.00 90.00 90 VAL A N 1
ATOM 720 C CA . VAL A 1 90 ? 8.539 -29.545 20.610 1.00 90.00 90 VAL A CA 1
ATOM 721 C C . VAL A 1 90 ? 10.004 -29.501 21.069 1.00 90.00 90 VAL A C 1
ATOM 723 O O . VAL A 1 90 ? 10.532 -30.504 21.559 1.00 90.00 90 VAL A O 1
ATOM 726 N N . THR A 1 91 ? 10.674 -28.359 20.896 1.00 88.62 91 THR A N 1
ATOM 727 C CA . THR A 1 91 ? 12.059 -28.127 21.331 1.00 88.62 91 THR A CA 1
ATOM 728 C C . THR A 1 91 ? 12.165 -27.581 22.754 1.00 88.62 91 THR A C 1
ATOM 730 O O . THR A 1 91 ? 13.264 -27.555 23.305 1.00 88.62 91 THR A O 1
ATOM 733 N N . ASP A 1 92 ? 11.046 -27.191 23.373 1.00 87.19 92 ASP A N 1
ATOM 734 C CA . ASP A 1 92 ? 11.020 -26.599 24.710 1.00 87.19 92 ASP A CA 1
ATOM 735 C C . ASP A 1 92 ? 10.122 -27.391 25.674 1.00 87.19 92 ASP A C 1
ATOM 737 O O . ASP A 1 92 ? 8.889 -27.360 25.607 1.00 87.19 92 ASP A O 1
ATOM 741 N N . GLN A 1 93 ? 10.766 -28.072 26.624 1.00 87.12 93 GLN A N 1
ATOM 742 C CA . GLN A 1 93 ? 10.105 -28.875 27.651 1.00 87.12 93 GLN A CA 1
ATOM 743 C C . GLN A 1 93 ? 9.251 -28.031 28.612 1.00 87.12 93 GLN A C 1
ATOM 745 O O . GLN A 1 93 ? 8.252 -28.531 29.136 1.00 87.12 93 GLN A O 1
ATOM 750 N N . GLU A 1 94 ? 9.621 -26.772 28.862 1.00 87.19 94 GLU A N 1
ATOM 751 C CA . GLU A 1 94 ? 8.873 -25.890 29.764 1.00 87.19 94 GLU A CA 1
ATOM 752 C C . GLU A 1 94 ? 7.513 -25.531 29.155 1.00 87.19 94 GLU A C 1
ATOM 754 O O . GLU A 1 94 ? 6.481 -25.699 29.814 1.00 87.19 94 GLU A O 1
ATOM 759 N N . SER A 1 95 ? 7.499 -25.194 27.859 1.00 88.44 95 SER A N 1
ATOM 760 C CA . SER A 1 95 ? 6.267 -24.930 27.107 1.00 88.44 95 SER A CA 1
ATOM 761 C C . SER A 1 95 ? 5.277 -26.102 27.153 1.00 88.44 95 SER A C 1
ATOM 763 O O . SER A 1 95 ? 4.070 -25.898 27.302 1.00 88.44 95 SER A O 1
ATOM 765 N N . TYR A 1 96 ? 5.775 -27.344 27.107 1.00 90.00 96 TYR A N 1
ATOM 766 C CA . TYR A 1 96 ? 4.954 -28.550 27.226 1.00 90.00 96 TYR A CA 1
ATOM 767 C C . TYR A 1 96 ? 4.404 -28.749 28.644 1.00 90.00 96 TYR A C 1
ATOM 769 O O . TYR A 1 96 ? 3.229 -29.073 28.821 1.00 90.00 96 TYR A O 1
ATOM 777 N N . ASN A 1 97 ? 5.216 -28.509 29.676 1.00 88.00 97 ASN A N 1
ATOM 778 C CA . ASN A 1 97 ? 4.766 -28.615 31.066 1.00 88.00 97 ASN A CA 1
ATOM 779 C C . ASN A 1 97 ? 3.638 -27.613 31.377 1.00 88.00 97 ASN A C 1
ATOM 781 O O . ASN A 1 97 ? 2.702 -27.936 32.118 1.00 88.00 97 ASN A O 1
ATOM 785 N N . ASN A 1 98 ? 3.683 -26.431 30.756 1.00 87.69 98 ASN A N 1
ATOM 786 C CA . ASN A 1 98 ? 2.679 -25.382 30.915 1.00 87.69 98 ASN A CA 1
ATOM 787 C C . ASN A 1 98 ? 1.344 -25.686 30.212 1.00 87.69 98 ASN A C 1
ATOM 789 O O . ASN A 1 98 ? 0.321 -25.116 30.598 1.00 87.69 98 ASN A O 1
ATOM 793 N N . VAL A 1 99 ? 1.287 -26.640 29.272 1.00 87.94 99 VAL A N 1
ATOM 794 C CA . VAL A 1 99 ? 0.035 -27.071 28.606 1.00 87.94 99 VAL A CA 1
ATOM 795 C C . VAL A 1 99 ? -1.040 -27.471 29.620 1.00 87.94 99 VAL A C 1
ATOM 797 O O . VAL A 1 99 ? -2.208 -27.124 29.452 1.00 87.94 99 VAL A O 1
ATOM 800 N N . LYS A 1 100 ? -0.664 -28.140 30.719 1.00 87.12 100 LYS A N 1
ATOM 801 C CA . LYS A 1 100 ? -1.608 -28.518 31.788 1.00 87.12 100 LYS A CA 1
ATOM 802 C C . LYS A 1 100 ? -2.285 -27.302 32.421 1.00 87.12 100 LYS A C 1
ATOM 804 O O . LYS A 1 100 ? -3.473 -27.360 32.726 1.00 87.12 100 LYS A O 1
ATOM 809 N N . GLN A 1 101 ? -1.545 -26.209 32.606 1.00 85.69 101 GLN A N 1
ATOM 810 C CA . GLN A 1 101 ? -2.101 -24.967 33.141 1.00 85.69 101 GLN A CA 1
ATOM 811 C C . GLN A 1 101 ? -3.053 -24.316 32.136 1.00 85.69 101 GLN A C 1
ATOM 813 O O . GLN A 1 101 ? -4.144 -23.905 32.520 1.00 85.69 101 GLN A O 1
ATOM 818 N N . TRP A 1 102 ? -2.676 -24.282 30.854 1.00 87.06 102 TRP A N 1
ATOM 819 C CA . TRP A 1 102 ? -3.527 -23.751 29.786 1.00 87.06 102 TRP A CA 1
ATOM 820 C C . TRP A 1 102 ? -4.850 -24.516 29.668 1.00 87.06 102 TRP A C 1
ATOM 822 O O . TRP A 1 102 ? -5.905 -23.905 29.531 1.00 87.06 102 TRP A O 1
ATOM 832 N N . LEU A 1 103 ? -4.824 -25.844 29.802 1.00 86.50 103 LEU A N 1
ATOM 833 C CA . LEU A 1 103 ? -6.036 -26.668 29.797 1.00 86.50 103 LEU A CA 1
ATOM 834 C C . LEU A 1 103 ? -6.946 -26.387 31.001 1.00 86.50 103 LEU A C 1
ATOM 836 O O . LEU A 1 103 ? -8.152 -26.238 30.820 1.00 86.50 103 LEU A O 1
ATOM 840 N N . GLN A 1 104 ? -6.380 -26.229 32.202 1.00 84.50 104 GLN A N 1
ATOM 841 C CA . GLN A 1 104 ? -7.149 -25.825 33.387 1.00 84.50 104 GLN A CA 1
ATOM 842 C C . GLN A 1 104 ? -7.764 -24.429 33.238 1.00 84.50 104 GLN A C 1
ATOM 844 O O . GLN A 1 104 ? -8.834 -24.159 33.778 1.00 84.50 104 GLN A O 1
ATOM 849 N N . GLU A 1 105 ? -7.089 -23.525 32.531 1.00 82.69 105 GLU A N 1
ATOM 850 C CA . GLU A 1 105 ? -7.584 -22.175 32.272 1.00 82.69 105 GLU A CA 1
ATOM 851 C C . GLU A 1 105 ? -8.747 -22.186 31.270 1.00 82.69 105 GLU A C 1
ATOM 853 O O . GLU A 1 105 ? -9.759 -21.521 31.500 1.00 82.69 105 GLU A O 1
ATOM 858 N N . ILE A 1 106 ? -8.657 -23.020 30.227 1.00 84.31 106 ILE A N 1
ATOM 859 C CA . ILE A 1 106 ? -9.775 -23.284 29.314 1.00 84.31 106 ILE A CA 1
ATOM 860 C C . ILE A 1 106 ? -10.990 -23.786 30.101 1.00 84.31 106 ILE A C 1
ATOM 862 O O . ILE A 1 106 ? -12.080 -23.255 29.921 1.00 84.31 106 ILE A O 1
ATOM 866 N N . ASP A 1 107 ? -10.810 -24.747 31.007 1.00 82.44 107 ASP A N 1
ATOM 867 C CA . ASP A 1 107 ? -11.916 -25.309 31.796 1.00 82.44 107 ASP A CA 1
ATOM 868 C C . ASP A 1 107 ? -12.567 -24.296 32.753 1.00 82.44 107 ASP A C 1
ATOM 870 O O . ASP A 1 107 ? -13.725 -24.458 33.129 1.00 82.44 107 ASP A O 1
ATOM 874 N N . ARG A 1 108 ? -11.849 -23.234 33.142 1.00 82.00 108 ARG A N 1
ATOM 875 C CA . ARG A 1 108 ? -12.376 -22.177 34.022 1.00 82.00 108 ARG A CA 1
ATOM 876 C C . ARG A 1 108 ? -13.144 -21.086 33.281 1.00 82.00 108 ARG A C 1
ATOM 878 O O . ARG A 1 108 ? -14.086 -20.539 33.849 1.00 82.00 108 ARG A O 1
ATOM 885 N N . TYR A 1 109 ? -12.707 -20.715 32.076 1.00 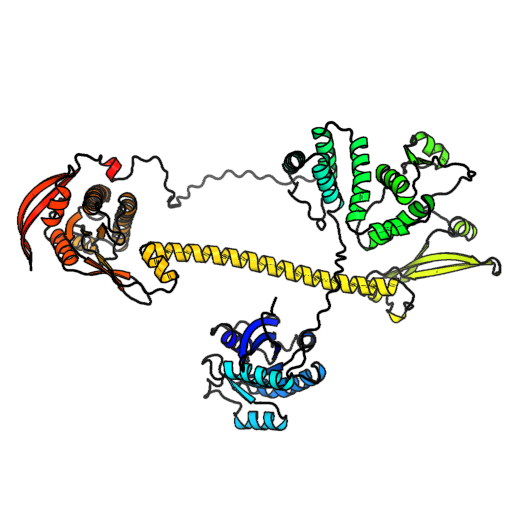80.81 109 TYR A N 1
ATOM 886 C CA . TYR A 1 109 ? -13.201 -19.517 31.380 1.00 80.81 109 TYR A CA 1
ATOM 887 C C . TYR A 1 109 ? -13.942 -19.802 30.070 1.00 80.81 109 TYR A C 1
ATOM 889 O O . TYR A 1 109 ? -14.713 -18.954 29.614 1.00 80.81 109 TYR A O 1
ATOM 897 N N . ALA A 1 110 ? -13.714 -20.954 29.439 1.00 77.25 110 ALA A N 1
ATOM 898 C CA . ALA A 1 110 ? -14.400 -21.321 28.208 1.00 77.25 110 ALA A CA 1
ATOM 899 C C . ALA A 1 110 ? -15.798 -21.884 28.493 1.00 77.25 110 ALA A C 1
ATOM 901 O O . ALA A 1 110 ? -16.116 -22.335 29.590 1.00 77.25 110 ALA A O 1
ATOM 902 N N . SER A 1 111 ? -16.661 -21.846 27.481 1.00 71.75 111 SER A N 1
ATOM 903 C CA . SER A 1 111 ? -17.977 -22.482 27.557 1.00 71.75 111 SER A CA 1
ATOM 904 C C . SER A 1 111 ? -17.830 -24.010 27.650 1.00 71.75 111 SER A C 1
ATOM 906 O O . SER A 1 111 ? -16.896 -24.572 27.085 1.00 71.75 111 SER A O 1
ATOM 908 N N . GLU A 1 112 ? -18.778 -24.711 28.282 1.00 69.12 112 GLU A N 1
ATOM 909 C CA . GLU A 1 112 ? -18.734 -26.188 28.429 1.00 69.12 112 GLU A CA 1
ATOM 910 C C . GLU A 1 112 ? -18.644 -26.938 27.082 1.00 69.12 112 GLU A C 1
ATOM 912 O O . GLU A 1 112 ? -18.273 -28.106 27.008 1.00 69.12 112 GLU A O 1
ATOM 917 N N . ASN A 1 113 ? -18.944 -26.239 25.988 1.00 73.56 113 ASN A N 1
ATOM 918 C CA . ASN A 1 113 ? -19.098 -26.771 24.648 1.00 73.56 113 ASN A CA 1
ATOM 919 C C . ASN A 1 113 ? -17.980 -26.358 23.669 1.00 73.56 113 ASN A C 1
ATOM 921 O O . ASN A 1 113 ? -18.228 -26.270 22.467 1.00 73.56 113 ASN A O 1
ATOM 925 N N . VAL A 1 114 ? -16.758 -26.118 24.147 1.00 86.00 114 VAL A N 1
ATOM 926 C CA . VAL A 1 114 ? -15.629 -25.738 23.280 1.00 86.00 114 VAL A CA 1
ATOM 927 C C . VAL A 1 114 ? -14.796 -26.943 22.848 1.00 86.00 114 VAL A C 1
ATOM 929 O O . VAL A 1 114 ? -14.386 -27.762 23.670 1.00 86.00 114 VAL A O 1
ATOM 932 N N . ASN A 1 115 ? -14.515 -27.039 21.547 1.00 88.88 115 ASN A N 1
ATOM 933 C CA . ASN A 1 115 ? -13.637 -28.064 20.987 1.00 88.88 115 ASN A CA 1
ATOM 934 C C . ASN A 1 115 ? -12.164 -27.712 21.251 1.00 88.88 115 ASN A C 1
ATOM 936 O O . ASN A 1 115 ? -11.751 -26.571 21.058 1.00 88.88 115 ASN A O 1
ATOM 940 N N . LYS A 1 116 ? -11.362 -28.685 21.687 1.00 91.38 116 LYS A N 1
ATOM 941 C CA . LYS A 1 116 ? -9.943 -28.496 22.027 1.00 91.38 116 LYS A CA 1
ATOM 942 C C . LYS A 1 116 ? -9.065 -29.258 21.035 1.00 91.38 116 LYS A C 1
ATOM 944 O O . LYS A 1 116 ? -9.442 -30.345 20.612 1.00 91.38 116 LYS A O 1
ATOM 949 N N . LEU A 1 117 ? -7.905 -28.709 20.686 1.00 92.81 117 LEU A N 1
ATOM 950 C CA . LEU A 1 117 ? -6.882 -29.369 19.865 1.00 92.81 117 LEU A CA 1
ATOM 951 C C . LEU A 1 117 ? -5.506 -29.059 20.447 1.00 92.81 117 LEU A C 1
ATOM 953 O O . LEU A 1 117 ? -5.203 -27.893 20.701 1.00 92.81 117 LEU A O 1
ATOM 957 N N . LEU A 1 118 ? -4.679 -30.086 20.636 1.00 93.62 118 LEU A N 1
ATOM 958 C CA . LEU A 1 118 ? -3.293 -29.926 21.062 1.00 93.62 118 LEU A CA 1
ATOM 959 C C . LEU A 1 118 ? -2.366 -29.955 19.842 1.00 93.62 118 LEU A C 1
ATOM 961 O O . LEU A 1 118 ? -2.433 -30.874 19.025 1.00 93.62 118 LEU A O 1
ATOM 965 N N . VAL A 1 119 ? -1.493 -28.955 19.729 1.00 94.19 119 VAL A N 1
ATOM 966 C CA . VAL A 1 119 ? -0.563 -28.791 18.609 1.00 94.19 119 VAL A CA 1
ATOM 967 C C . VAL A 1 119 ? 0.873 -28.648 19.108 1.00 94.19 119 VAL A C 1
ATOM 969 O O . VAL A 1 119 ? 1.192 -27.715 19.843 1.00 94.19 119 VAL A O 1
ATOM 972 N N . GLY A 1 120 ? 1.750 -29.553 18.671 1.00 93.06 120 GLY A N 1
ATOM 973 C CA . GLY A 1 120 ? 3.197 -29.445 18.869 1.00 93.06 120 GLY A CA 1
ATOM 974 C C . GLY A 1 120 ? 3.861 -28.777 17.667 1.00 93.06 120 GLY A C 1
ATOM 975 O O . GLY A 1 120 ? 3.934 -29.374 16.597 1.00 93.06 120 GLY A O 1
ATOM 976 N N . ASN A 1 121 ? 4.338 -27.543 17.813 1.00 90.94 121 ASN A N 1
ATOM 977 C CA . ASN A 1 121 ? 4.949 -26.780 16.724 1.00 90.94 121 ASN A CA 1
ATOM 978 C C . ASN A 1 121 ? 6.479 -26.962 16.660 1.00 90.94 121 ASN A C 1
ATOM 980 O O . ASN A 1 121 ? 7.100 -27.338 17.649 1.00 90.94 121 ASN A O 1
ATOM 984 N N . LYS A 1 122 ? 7.085 -26.625 15.511 1.00 88.19 122 LYS A N 1
ATOM 985 C CA . LYS A 1 122 ? 8.528 -26.745 15.196 1.00 88.19 122 LYS A CA 1
ATOM 986 C C . LYS A 1 122 ? 9.029 -28.186 15.028 1.00 88.19 122 LYS A C 1
ATOM 988 O O . LYS A 1 122 ? 10.189 -28.490 15.306 1.00 88.19 122 LYS A O 1
ATOM 993 N N . CYS A 1 123 ? 8.176 -29.080 14.521 1.00 86.81 123 CYS A N 1
ATOM 994 C CA . CYS A 1 123 ? 8.553 -30.475 14.259 1.00 86.81 123 CYS A CA 1
ATOM 995 C C . CYS A 1 123 ? 9.673 -30.642 13.209 1.00 86.81 123 CYS A C 1
ATOM 997 O O . CYS A 1 123 ? 10.240 -31.725 13.083 1.00 86.81 123 CYS A O 1
ATOM 999 N N . ASP A 1 124 ? 10.025 -29.579 12.477 1.00 84.06 124 ASP A N 1
ATOM 1000 C CA . ASP A 1 124 ? 11.175 -29.530 11.570 1.00 84.06 124 ASP A CA 1
ATOM 1001 C C . ASP A 1 124 ? 12.531 -29.620 12.291 1.00 84.06 124 ASP A C 1
ATOM 1003 O O . ASP A 1 124 ? 13.513 -30.070 11.700 1.00 84.06 124 ASP A O 1
ATOM 1007 N N . LEU A 1 125 ? 12.598 -29.256 13.576 1.00 82.62 125 LEU A N 1
ATOM 1008 C CA . LEU A 1 125 ? 13.825 -29.274 14.375 1.00 82.62 125 LEU A CA 1
ATOM 1009 C C . LEU A 1 125 ? 14.035 -30.621 15.085 1.00 82.62 125 LEU A C 1
ATOM 1011 O O . LEU A 1 125 ? 14.160 -30.685 16.307 1.00 82.62 125 LEU A O 1
ATOM 1015 N N . THR A 1 126 ? 14.122 -31.710 14.318 1.00 78.12 126 THR A N 1
ATOM 1016 C CA . THR A 1 126 ? 14.249 -33.084 14.850 1.00 78.12 126 THR A CA 1
ATOM 1017 C C . THR A 1 126 ? 15.460 -33.289 15.765 1.00 78.12 126 THR A C 1
ATOM 1019 O O . THR A 1 126 ? 15.380 -34.050 16.722 1.00 78.12 126 THR A O 1
ATOM 1022 N N . THR A 1 127 ? 16.566 -32.578 15.529 1.00 75.75 127 THR A N 1
ATOM 1023 C CA . THR A 1 127 ? 17.801 -32.670 16.331 1.00 75.75 127 THR A CA 1
ATOM 1024 C C . THR A 1 127 ? 17.733 -31.944 17.674 1.00 75.75 127 THR A C 1
ATOM 1026 O O . THR A 1 127 ? 18.539 -32.227 18.556 1.00 75.75 127 THR A O 1
ATOM 1029 N N . LYS A 1 128 ? 16.794 -31.004 17.833 1.00 77.94 128 LYS A N 1
ATOM 1030 C CA . LYS A 1 128 ? 16.562 -30.244 19.073 1.00 77.94 128 LYS A CA 1
ATOM 1031 C C . LYS A 1 128 ? 15.253 -30.637 19.756 1.00 77.94 128 LYS A C 1
ATOM 1033 O O . LYS A 1 128 ? 14.831 -29.957 20.684 1.00 77.94 128 LYS A O 1
ATOM 1038 N N . LYS A 1 129 ? 14.589 -31.690 19.276 1.00 84.06 129 LYS A N 1
ATOM 1039 C CA . LYS A 1 129 ? 13.324 -32.170 19.824 1.00 84.06 129 LYS A CA 1
ATOM 1040 C C . LYS A 1 129 ? 13.570 -32.735 21.223 1.00 84.06 129 LYS A C 1
ATOM 1042 O O . LYS A 1 129 ? 14.368 -33.652 21.383 1.00 84.06 129 LYS A O 1
ATOM 1047 N N . VAL A 1 130 ? 12.905 -32.152 22.219 1.00 85.56 130 VAL A N 1
ATOM 1048 C CA . VAL A 1 130 ? 12.997 -32.568 23.629 1.00 85.56 130 VAL A CA 1
ATOM 1049 C C . VAL A 1 130 ? 11.747 -33.349 24.043 1.00 85.56 130 VAL A C 1
ATOM 1051 O O . VAL A 1 130 ? 11.829 -34.241 24.880 1.00 85.56 130 VAL A O 1
ATOM 1054 N N . VAL A 1 131 ? 10.599 -33.060 23.419 1.00 86.38 131 VAL A N 1
ATOM 1055 C CA . VAL A 1 131 ? 9.322 -33.734 23.688 1.00 86.38 131 VAL A CA 1
ATOM 1056 C C . VAL A 1 131 ? 9.028 -34.760 22.596 1.00 86.38 131 VAL A C 1
ATOM 1058 O O . VAL A 1 131 ? 8.803 -34.393 21.442 1.00 86.38 131 VAL A O 1
ATOM 1061 N N . ASP A 1 132 ? 8.986 -36.042 22.957 1.00 86.75 132 ASP A N 1
ATOM 1062 C CA . ASP A 1 132 ? 8.649 -37.124 22.028 1.00 86.75 132 ASP A CA 1
ATOM 1063 C C . ASP A 1 132 ? 7.169 -37.121 21.622 1.00 86.75 132 ASP A C 1
ATOM 1065 O O . ASP A 1 132 ? 6.272 -36.850 22.426 1.00 86.75 132 ASP A O 1
ATOM 1069 N N . TYR A 1 133 ? 6.909 -37.503 20.366 1.00 87.19 133 TYR A N 1
ATOM 1070 C CA . TYR A 1 133 ? 5.552 -37.579 19.809 1.00 87.19 133 TYR A CA 1
ATOM 1071 C C . TYR A 1 133 ? 4.668 -38.559 20.591 1.00 87.19 133 TYR A C 1
ATOM 1073 O O . TYR A 1 133 ? 3.497 -38.281 20.836 1.00 87.19 133 TYR A O 1
ATOM 1081 N N . THR A 1 134 ? 5.225 -39.704 20.998 1.00 88.12 134 THR A N 1
ATOM 1082 C CA . THR A 1 134 ? 4.510 -40.742 21.756 1.00 88.12 134 THR A CA 1
ATOM 1083 C C . THR A 1 134 ? 4.049 -40.221 23.110 1.00 88.12 134 THR A C 1
ATOM 1085 O O . THR A 1 134 ? 2.882 -40.372 23.451 1.00 88.12 134 THR A O 1
ATOM 1088 N N . THR A 1 135 ? 4.923 -39.517 23.829 1.00 88.25 135 THR A N 1
ATOM 1089 C CA . THR A 1 135 ? 4.630 -38.945 25.148 1.00 88.25 135 THR A CA 1
ATOM 1090 C C . THR A 1 135 ? 3.532 -37.884 25.079 1.00 88.25 135 THR A C 1
ATOM 1092 O O . THR A 1 135 ? 2.604 -37.890 25.889 1.00 88.25 135 THR A O 1
ATOM 1095 N N . ALA A 1 136 ? 3.606 -36.981 24.096 1.00 86.44 136 ALA A N 1
ATOM 1096 C CA . ALA A 1 136 ? 2.585 -35.952 23.897 1.00 86.44 136 ALA A CA 1
ATOM 1097 C C . ALA A 1 136 ? 1.241 -36.545 23.445 1.00 86.44 136 ALA A C 1
ATOM 1099 O O . ALA A 1 136 ? 0.183 -36.080 23.874 1.00 86.44 136 ALA A O 1
ATOM 1100 N N . LYS A 1 137 ? 1.279 -37.604 22.628 1.00 88.38 137 LYS A N 1
ATOM 1101 C CA . LYS A 1 137 ? 0.087 -38.320 22.176 1.00 88.38 137 LYS A CA 1
ATOM 1102 C C . LYS A 1 137 ? -0.603 -39.076 23.309 1.00 88.38 137 LYS A C 1
ATOM 1104 O O . LYS A 1 137 ? -1.804 -38.914 23.473 1.00 88.38 137 LYS A O 1
ATOM 1109 N N . GLU A 1 138 ? 0.138 -39.815 24.134 1.00 89.81 138 GLU A N 1
ATOM 1110 C CA . GLU A 1 138 ? -0.412 -40.493 25.318 1.00 89.81 138 GLU A CA 1
ATOM 1111 C C . GLU A 1 138 ? -1.069 -39.498 26.284 1.00 89.81 138 GLU A C 1
ATOM 1113 O O . GLU A 1 138 ? -2.149 -39.753 26.821 1.00 89.81 138 GLU A O 1
ATOM 1118 N N . PHE A 1 139 ? -0.450 -38.327 26.471 1.00 88.06 139 PHE A N 1
ATOM 1119 C CA . PHE A 1 139 ? -1.026 -37.256 27.278 1.00 88.06 139 PHE A CA 1
ATOM 1120 C C . PHE A 1 139 ? -2.334 -36.718 26.677 1.00 88.06 139 PHE A C 1
ATOM 1122 O O . PHE A 1 139 ? -3.318 -36.563 27.402 1.00 88.06 139 PHE A O 1
ATOM 1129 N N . ALA A 1 140 ? -2.380 -36.479 25.367 1.00 88.56 140 ALA A N 1
ATOM 1130 C CA . ALA A 1 140 ? -3.585 -36.015 24.685 1.00 88.56 140 ALA A CA 1
ATOM 1131 C C . ALA A 1 140 ? -4.717 -37.061 24.708 1.00 88.56 140 ALA A C 1
ATOM 1133 O O . ALA A 1 140 ? -5.862 -36.720 25.017 1.00 88.56 140 ALA A O 1
ATOM 1134 N N . ASP A 1 141 ? -4.381 -38.335 24.491 1.00 89.31 141 ASP A N 1
ATOM 1135 C CA . ASP A 1 141 ? -5.307 -39.469 24.543 1.00 89.31 141 ASP A CA 1
ATOM 1136 C C . ASP A 1 141 ? -5.892 -39.640 25.956 1.00 89.31 141 ASP A C 1
ATOM 1138 O O . ASP A 1 141 ? -7.093 -39.874 26.102 1.00 89.31 141 ASP A O 1
ATOM 1142 N N . SER A 1 142 ? -5.091 -39.425 27.010 1.00 88.62 142 SER A N 1
ATOM 1143 C CA . SER A 1 142 ? -5.571 -39.471 28.403 1.00 88.62 142 SER A CA 1
ATOM 1144 C C . SER A 1 142 ? -6.636 -38.413 28.727 1.00 88.62 142 SER A C 1
ATOM 1146 O O . SER A 1 142 ? -7.437 -38.597 29.643 1.00 88.62 142 SER A O 1
ATOM 1148 N N . LEU A 1 143 ? -6.662 -37.317 27.962 1.00 84.25 143 LEU A N 1
ATOM 1149 C CA . LEU A 1 143 ? -7.609 -36.209 28.097 1.00 84.25 143 LEU A CA 1
ATOM 1150 C C . LEU A 1 143 ? -8.683 -36.206 26.997 1.00 84.25 143 LEU A C 1
ATOM 1152 O O . LEU A 1 143 ? -9.512 -35.297 26.970 1.00 84.25 143 LEU A O 1
ATOM 1156 N N . ALA A 1 144 ? -8.676 -37.206 26.106 1.00 84.88 144 ALA A N 1
ATOM 1157 C CA . ALA A 1 144 ? -9.539 -37.303 24.927 1.00 84.88 144 ALA A CA 1
ATOM 1158 C C . ALA A 1 144 ? -9.487 -36.062 24.007 1.00 84.88 144 ALA A C 1
ATOM 1160 O O . ALA A 1 144 ? -10.500 -35.654 23.435 1.00 84.88 144 ALA A O 1
ATOM 1161 N N . ILE A 1 145 ? -8.305 -35.450 23.861 1.00 88.69 145 ILE A N 1
ATOM 1162 C CA . ILE A 1 145 ? -8.074 -34.282 22.998 1.00 88.69 145 ILE A CA 1
ATOM 1163 C C . ILE A 1 145 ? -7.297 -34.730 21.748 1.00 88.69 145 ILE A C 1
ATOM 1165 O O . ILE A 1 145 ? -6.277 -35.400 21.889 1.00 88.69 145 ILE A O 1
ATOM 1169 N N . PRO A 1 146 ? -7.708 -34.351 20.522 1.00 90.06 146 PRO A N 1
ATOM 1170 C CA . PRO A 1 146 ? -6.928 -34.634 19.320 1.00 90.06 146 PRO A CA 1
ATOM 1171 C C . PRO A 1 146 ? -5.541 -33.970 19.360 1.00 90.06 146 PRO A C 1
ATOM 1173 O O . PRO A 1 146 ? -5.393 -32.847 19.850 1.00 90.06 146 PRO A O 1
ATOM 1176 N N . PHE A 1 147 ? -4.532 -34.646 18.805 1.00 92.62 147 PHE A N 1
ATOM 1177 C CA . PHE A 1 147 ? -3.138 -34.191 18.806 1.00 92.62 147 PHE A CA 1
ATOM 1178 C C . PHE A 1 147 ? -2.509 -34.220 17.408 1.00 92.62 147 PHE A C 1
ATOM 1180 O O . PHE A 1 147 ? -2.631 -35.212 16.686 1.00 92.62 147 PHE A O 1
ATOM 1187 N N . LEU A 1 148 ? -1.809 -33.140 17.043 1.00 92.06 148 LEU A N 1
ATOM 1188 C CA . LEU A 1 148 ? -1.069 -33.001 15.785 1.00 92.06 148 LEU A CA 1
ATOM 1189 C C . LEU A 1 148 ? 0.280 -32.302 16.009 1.00 92.06 148 LEU A C 1
ATOM 1191 O O . LEU A 1 148 ? 0.375 -31.348 16.776 1.00 92.06 148 LEU A O 1
ATOM 1195 N N . GLU A 1 149 ? 1.317 -32.725 15.286 1.00 91.50 149 GLU A N 1
ATOM 1196 C CA . GLU A 1 149 ? 2.569 -31.965 15.179 1.00 91.50 149 GLU A CA 1
ATOM 1197 C C . GLU A 1 149 ? 2.582 -31.144 13.889 1.00 91.50 149 GLU A C 1
ATOM 1199 O O . GLU A 1 149 ? 2.227 -31.653 12.821 1.00 91.50 149 GLU A O 1
ATOM 1204 N N . THR A 1 150 ? 3.002 -29.884 13.990 1.00 91.56 150 THR A N 1
ATOM 1205 C CA . THR A 1 150 ? 3.032 -28.916 12.891 1.00 91.56 150 THR A CA 1
ATOM 1206 C C . THR A 1 150 ? 4.402 -28.259 12.749 1.00 91.56 150 THR A C 1
ATOM 1208 O O . THR A 1 150 ? 5.135 -28.077 13.723 1.00 91.56 150 THR A O 1
ATOM 1211 N N . SER A 1 151 ? 4.726 -27.809 11.538 1.00 89.94 151 SER A N 1
ATOM 1212 C CA . SER A 1 151 ? 5.853 -26.904 11.300 1.00 89.94 151 SER A CA 1
ATOM 1213 C C . SER A 1 151 ? 5.378 -25.678 10.535 1.00 89.94 151 SER A C 1
ATOM 1215 O O . SER A 1 151 ? 5.069 -25.756 9.347 1.00 89.94 151 SER A O 1
ATOM 1217 N N . ALA A 1 152 ? 5.371 -24.520 11.202 1.00 86.75 152 ALA A N 1
ATOM 1218 C CA . ALA A 1 152 ? 5.123 -23.239 10.539 1.00 86.75 152 ALA A CA 1
ATOM 1219 C C . ALA A 1 152 ? 6.190 -22.909 9.471 1.00 86.75 152 ALA A C 1
ATOM 1221 O O . ALA A 1 152 ? 5.892 -22.217 8.494 1.00 86.75 152 ALA A O 1
ATOM 1222 N N . LYS A 1 153 ? 7.420 -23.425 9.623 1.00 85.81 153 LYS A N 1
ATOM 1223 C CA . LYS A 1 153 ? 8.523 -23.211 8.676 1.00 85.81 153 LYS A CA 1
ATOM 1224 C C . LYS A 1 153 ? 8.300 -23.974 7.370 1.00 85.81 153 LYS A C 1
ATOM 1226 O O . LYS A 1 153 ? 8.332 -23.359 6.309 1.00 85.81 153 LYS A O 1
ATOM 1231 N N . ASN A 1 154 ? 8.010 -25.273 7.461 1.00 85.25 154 ASN A N 1
ATOM 1232 C CA . ASN A 1 154 ? 7.854 -26.165 6.304 1.00 85.25 154 ASN A CA 1
ATOM 1233 C C . ASN A 1 154 ? 6.392 -26.329 5.846 1.00 85.25 154 ASN A C 1
ATOM 1235 O O . ASN A 1 154 ? 6.108 -27.189 5.017 1.00 85.25 154 ASN A O 1
ATOM 1239 N N . ALA A 1 155 ? 5.461 -25.563 6.429 1.00 84.69 155 ALA A N 1
ATOM 1240 C CA . ALA A 1 155 ? 4.011 -25.672 6.226 1.00 84.69 155 ALA A CA 1
ATOM 1241 C C . ALA A 1 155 ? 3.421 -27.073 6.514 1.00 84.69 155 ALA A C 1
ATOM 1243 O O . ALA A 1 155 ? 2.297 -27.386 6.125 1.00 84.69 155 ALA A O 1
ATOM 1244 N N . THR A 1 156 ? 4.148 -27.931 7.233 1.00 88.56 156 THR A N 1
ATOM 1245 C CA . THR A 1 156 ? 3.730 -29.311 7.503 1.00 88.56 156 THR A CA 1
ATOM 1246 C C . THR A 1 156 ? 2.571 -29.332 8.500 1.00 88.56 156 THR A C 1
ATOM 1248 O O . THR A 1 156 ? 2.692 -28.776 9.593 1.00 88.56 156 THR A O 1
ATOM 1251 N N . ASN A 1 157 ? 1.458 -29.974 8.127 1.00 87.81 157 ASN A N 1
ATOM 1252 C CA . ASN A 1 157 ? 0.232 -30.165 8.922 1.00 87.81 157 ASN A CA 1
ATOM 1253 C C . ASN A 1 157 ? -0.463 -28.886 9.437 1.00 87.81 157 ASN A C 1
ATOM 1255 O O . ASN A 1 157 ? -1.408 -28.985 10.219 1.00 87.81 157 ASN A O 1
ATOM 1259 N N . VAL A 1 158 ? -0.048 -27.691 8.999 1.00 89.06 158 VAL A N 1
ATOM 1260 C CA . VAL A 1 158 ? -0.646 -26.422 9.453 1.00 89.06 158 VAL A CA 1
ATOM 1261 C C . VAL A 1 158 ? -2.102 -26.324 9.000 1.00 89.06 158 VAL A C 1
ATOM 1263 O O . VAL A 1 158 ? -2.994 -26.128 9.819 1.00 89.06 158 VAL A O 1
ATOM 1266 N N . GLU A 1 159 ? -2.367 -26.532 7.709 1.00 88.25 159 GLU A N 1
ATOM 1267 C CA . GLU A 1 159 ? -3.728 -26.502 7.161 1.00 88.25 159 GLU A CA 1
ATOM 1268 C C . GLU A 1 159 ? -4.603 -27.618 7.743 1.00 88.25 159 GLU A C 1
ATOM 1270 O O . GLU A 1 159 ? -5.744 -27.378 8.141 1.00 88.25 159 GLU A O 1
ATOM 1275 N N . GLN A 1 160 ? -4.035 -28.816 7.902 1.00 88.81 160 GLN A N 1
ATOM 1276 C CA . GLN A 1 160 ? -4.728 -29.955 8.495 1.00 88.81 160 GLN A CA 1
ATOM 1277 C C . GLN A 1 160 ? -5.194 -29.672 9.932 1.00 88.81 160 GLN A C 1
ATOM 1279 O O . GLN A 1 160 ? -6.298 -30.081 10.290 1.00 88.81 160 GLN A O 1
ATOM 1284 N N . ALA A 1 161 ? -4.414 -28.951 10.745 1.00 91.06 161 ALA A N 1
ATOM 1285 C CA . ALA A 1 161 ? -4.796 -28.612 12.117 1.00 91.06 161 ALA A CA 1
ATOM 1286 C C . ALA A 1 161 ? -6.070 -27.746 12.171 1.00 91.06 161 ALA A C 1
ATOM 1288 O O . ALA A 1 161 ? -7.017 -28.072 12.893 1.00 91.06 161 ALA A O 1
ATOM 1289 N N . PHE A 1 162 ? -6.138 -26.686 11.360 1.00 91.94 162 PHE A N 1
ATOM 1290 C CA . PHE A 1 162 ? -7.311 -25.805 11.303 1.00 91.94 162 PHE A CA 1
ATOM 1291 C C . PHE A 1 162 ? -8.521 -26.479 10.642 1.00 91.94 162 PHE A C 1
ATOM 1293 O O . PHE A 1 162 ? -9.646 -26.307 11.117 1.00 91.94 162 PHE A O 1
ATOM 1300 N N . MET A 1 163 ? -8.305 -27.293 9.604 1.00 89.75 163 MET A N 1
ATOM 1301 C CA . MET A 1 163 ? -9.374 -28.056 8.947 1.00 89.75 163 MET A CA 1
ATOM 1302 C C . MET A 1 163 ? -9.974 -29.116 9.880 1.00 89.75 163 MET A C 1
ATOM 1304 O O . MET A 1 163 ? -11.194 -29.247 9.948 1.00 89.75 163 MET A O 1
ATOM 1308 N N . THR A 1 164 ? -9.142 -29.821 10.655 1.00 88.94 164 THR A N 1
ATOM 1309 C CA . THR A 1 164 ? -9.599 -30.817 11.644 1.00 88.94 164 THR A CA 1
ATOM 1310 C C . THR A 1 164 ? -10.454 -30.159 12.726 1.00 88.94 164 THR A C 1
ATOM 1312 O O . THR A 1 164 ? -11.530 -30.655 13.055 1.00 88.94 164 THR A O 1
ATOM 1315 N N . MET A 1 165 ? -10.026 -28.998 13.233 1.00 90.69 165 MET A N 1
ATOM 1316 C CA . MET A 1 165 ? -10.808 -28.227 14.202 1.00 90.69 165 MET A CA 1
ATOM 1317 C C . MET A 1 165 ? -12.158 -27.779 13.619 1.00 90.69 165 MET A C 1
ATOM 1319 O O . MET A 1 165 ? -13.197 -27.947 14.257 1.00 90.69 165 MET A O 1
ATOM 1323 N N . ALA A 1 166 ? -12.163 -27.234 12.400 1.00 90.19 166 ALA A N 1
ATOM 1324 C CA . ALA A 1 166 ? -13.388 -26.794 11.736 1.00 90.19 166 ALA A CA 1
ATOM 1325 C C . ALA A 1 166 ? -14.360 -27.958 11.476 1.00 90.19 166 ALA A C 1
ATOM 1327 O O . ALA A 1 166 ? -15.566 -27.807 11.685 1.00 90.19 166 ALA A O 1
ATOM 1328 N N . ALA A 1 167 ? -13.846 -29.124 11.074 1.00 88.38 167 ALA A N 1
ATOM 1329 C CA . ALA A 1 167 ? -14.638 -30.333 10.873 1.00 88.38 167 ALA A CA 1
ATOM 1330 C C . ALA A 1 167 ? -15.301 -30.805 12.177 1.00 88.38 167 ALA A C 1
ATOM 1332 O O . ALA A 1 167 ? -16.495 -31.107 12.181 1.00 88.38 167 ALA A O 1
ATOM 1333 N N . GLU A 1 168 ? -14.570 -30.804 13.294 1.00 86.69 168 GLU A N 1
ATOM 1334 C CA . GLU A 1 168 ? -15.102 -31.259 14.583 1.00 86.69 168 GLU A CA 1
ATOM 1335 C C . GLU A 1 168 ? -16.172 -30.300 15.136 1.00 86.69 168 GLU A C 1
ATOM 1337 O O . GLU A 1 168 ? -17.213 -30.737 15.636 1.00 86.69 168 GLU A O 1
ATOM 1342 N N . ILE A 1 169 ? -15.976 -28.985 14.970 1.00 88.00 169 ILE A N 1
ATOM 1343 C CA . ILE A 1 169 ? -16.986 -27.974 15.324 1.00 88.00 169 ILE A CA 1
ATOM 1344 C C . ILE A 1 169 ? -18.231 -28.135 14.444 1.00 88.00 169 ILE A C 1
ATOM 1346 O O . ILE A 1 169 ? -19.357 -28.105 14.942 1.00 88.00 169 ILE A O 1
ATOM 1350 N N . LYS A 1 170 ? -18.057 -28.353 13.137 1.00 84.94 170 LYS A N 1
ATOM 1351 C CA . LYS A 1 170 ? -19.170 -28.553 12.200 1.00 84.94 170 LYS A CA 1
ATOM 1352 C C . LYS A 1 170 ? -19.971 -29.816 12.523 1.00 84.94 170 LYS A C 1
ATOM 1354 O O . LYS A 1 170 ? -21.200 -29.764 12.549 1.00 84.94 170 LYS A O 1
ATOM 1359 N N . LYS A 1 171 ? -19.288 -30.932 12.800 1.00 82.88 171 LYS A N 1
ATOM 1360 C CA . LYS A 1 171 ? -19.903 -32.213 13.186 1.00 82.88 171 LYS A CA 1
ATOM 1361 C C . LYS A 1 171 ? -20.787 -32.059 14.420 1.00 82.88 171 LYS A C 1
ATOM 1363 O O . LYS A 1 171 ? -21.856 -32.659 14.493 1.00 82.88 171 LYS A O 1
ATOM 1368 N N . ARG A 1 172 ? -20.364 -31.209 15.355 1.00 79.25 172 ARG A N 1
ATOM 1369 C CA . ARG A 1 172 ? -21.127 -30.860 16.551 1.00 79.25 172 ARG A CA 1
ATOM 1370 C C . ARG A 1 172 ? -22.323 -29.945 16.264 1.00 79.25 172 ARG A C 1
ATOM 1372 O O . ARG A 1 172 ? -23.375 -30.128 16.865 1.00 79.25 172 ARG A O 1
ATOM 1379 N N . MET A 1 173 ? -22.162 -28.955 15.387 1.00 69.44 173 MET A N 1
ATOM 1380 C CA . MET A 1 173 ? -23.162 -27.901 15.159 1.00 69.44 173 MET A CA 1
ATOM 1381 C C . MET A 1 173 ? -24.415 -28.366 14.401 1.00 69.44 173 MET A C 1
ATOM 1383 O O . MET A 1 173 ? -25.443 -27.703 14.507 1.00 69.44 173 MET A O 1
ATOM 1387 N N . GLY A 1 174 ? -24.367 -29.491 13.674 1.00 55.75 174 GLY A N 1
ATOM 1388 C CA . GLY A 1 174 ? -25.521 -30.060 12.964 1.00 55.75 174 GLY A CA 1
ATOM 1389 C C . GLY A 1 174 ? -26.235 -29.091 11.990 1.00 55.75 174 GLY A C 1
ATOM 1390 O O . GLY A 1 174 ? -25.863 -27.925 11.828 1.00 55.75 174 GLY A O 1
ATOM 1391 N N . PRO A 1 175 ? -27.269 -29.543 11.265 1.00 45.19 175 PRO A N 1
ATOM 1392 C CA . PRO A 1 175 ? -28.079 -28.675 10.417 1.00 45.19 175 PRO A CA 1
ATOM 1393 C C . PRO A 1 175 ? -29.218 -28.067 11.254 1.00 45.19 175 PRO A C 1
ATOM 1395 O O . PRO A 1 175 ? -30.337 -28.565 11.209 1.00 45.19 175 PRO A O 1
ATOM 1398 N N . GLY A 1 176 ? -28.950 -27.038 12.070 1.00 40.66 176 GLY A N 1
ATOM 1399 C CA . GLY A 1 176 ? -30.016 -26.493 12.931 1.00 40.66 176 GLY A CA 1
ATOM 1400 C C . GLY A 1 176 ? -29.845 -25.115 13.574 1.00 40.66 176 GLY A C 1
ATOM 1401 O O . GLY A 1 176 ? -30.814 -24.621 14.136 1.00 40.66 176 GLY A O 1
ATOM 1402 N N . ALA A 1 177 ? -28.690 -24.453 13.492 1.00 37.19 177 ALA A N 1
ATOM 1403 C CA . ALA A 1 177 ? -28.513 -23.125 14.092 1.00 37.19 177 ALA A CA 1
ATOM 1404 C C . ALA A 1 177 ? -28.489 -22.027 13.018 1.00 37.19 177 ALA A C 1
ATOM 1406 O O . ALA A 1 177 ? -27.439 -21.493 12.668 1.00 37.19 177 ALA A O 1
ATOM 1407 N N . THR A 1 178 ? -29.658 -21.710 12.457 1.00 32.75 178 THR A N 1
ATOM 1408 C CA . THR A 1 178 ? -29.848 -20.498 11.651 1.00 32.75 178 THR A CA 1
ATOM 1409 C C . THR A 1 178 ? -29.745 -19.262 12.536 1.00 32.75 178 THR A C 1
ATOM 1411 O O . THR A 1 178 ? -30.370 -19.194 13.594 1.00 32.75 178 THR A O 1
ATOM 1414 N N . ALA A 1 179 ? -28.957 -18.296 12.067 1.00 34.41 179 ALA A N 1
ATOM 1415 C CA . ALA A 1 179 ? -28.747 -16.984 12.657 1.00 34.41 179 ALA A CA 1
ATOM 1416 C C . ALA A 1 179 ? -30.063 -16.337 13.123 1.00 34.41 179 ALA A C 1
ATOM 1418 O O . ALA A 1 179 ? -30.943 -16.040 12.315 1.00 34.41 179 ALA A O 1
ATOM 1419 N N . GLY A 1 180 ? -30.167 -16.104 14.432 1.00 27.27 180 GLY A N 1
ATOM 1420 C CA . GLY A 1 180 ? -31.200 -15.266 15.022 1.00 27.27 180 GLY A CA 1
ATOM 1421 C C . GLY A 1 180 ? -31.000 -13.823 14.575 1.00 27.27 180 GLY A C 1
ATOM 1422 O O . GLY A 1 180 ? -30.060 -13.149 14.991 1.00 27.27 180 GLY A O 1
ATOM 1423 N N . SER A 1 181 ? -31.877 -13.383 13.682 1.00 29.69 181 SER A N 1
ATOM 1424 C CA . SER A 1 181 ? -32.093 -11.993 13.325 1.00 29.69 181 SER A CA 1
ATOM 1425 C C . SER A 1 181 ? -32.867 -11.300 14.443 1.00 29.69 181 SER A C 1
ATOM 1427 O O . SER A 1 181 ? -34.070 -11.501 14.547 1.00 29.69 181 SER A O 1
ATOM 1429 N N . ASP A 1 182 ? -32.205 -10.444 15.214 1.00 24.62 182 ASP A N 1
ATOM 1430 C CA . ASP A 1 182 ? -32.877 -9.387 15.967 1.00 24.62 182 ASP A CA 1
ATOM 1431 C C . ASP A 1 182 ? -32.093 -8.088 15.781 1.00 24.62 182 ASP A C 1
ATOM 1433 O O . ASP A 1 182 ? -31.029 -7.868 16.359 1.00 24.62 182 ASP A O 1
ATOM 1437 N N . LYS A 1 183 ? -32.621 -7.227 14.907 1.00 25.59 183 LYS A N 1
ATOM 1438 C CA . LYS A 1 183 ? -32.298 -5.802 14.887 1.00 25.59 183 LYS A CA 1
ATOM 1439 C C . LYS A 1 183 ? -33.363 -5.075 15.707 1.00 25.59 183 LYS A C 1
ATOM 1441 O O . LYS A 1 183 ? -34.477 -4.925 15.206 1.00 25.59 183 LYS A O 1
ATOM 1446 N N . PRO A 1 184 ? -33.032 -4.500 16.869 1.00 24.86 184 PRO A N 1
ATOM 1447 C CA . PRO A 1 184 ? -33.683 -3.288 17.314 1.00 24.86 184 PRO A CA 1
ATOM 1448 C C . PRO A 1 184 ? -32.948 -2.107 16.671 1.00 24.86 184 PRO A C 1
ATOM 1450 O O . PRO A 1 184 ? -31.833 -1.751 17.047 1.00 24.86 184 PRO A O 1
ATOM 1453 N N . ASN A 1 185 ? -33.575 -1.502 15.661 1.00 28.45 185 ASN A N 1
ATOM 1454 C CA . ASN A 1 185 ? -33.257 -0.133 15.267 1.00 28.45 185 ASN A CA 1
ATOM 1455 C C . ASN A 1 185 ? -33.673 0.789 16.423 1.00 28.45 185 ASN A C 1
ATOM 1457 O O . ASN A 1 185 ? -34.831 1.182 16.517 1.00 28.45 185 ASN A O 1
ATOM 1461 N N . LEU A 1 186 ? -32.723 1.136 17.284 1.00 26.12 186 LEU A N 1
ATOM 1462 C CA . LEU A 1 186 ? -32.770 2.331 18.118 1.00 26.12 186 LEU A CA 1
ATOM 1463 C C . LEU A 1 186 ? -31.362 2.925 18.131 1.00 26.12 186 LEU A C 1
ATOM 1465 O O . LEU A 1 186 ? -30.523 2.563 18.947 1.00 26.12 186 LEU A O 1
ATOM 1469 N N . LYS A 1 187 ? -31.098 3.828 17.183 1.00 26.98 187 LYS A N 1
ATOM 1470 C CA . LYS A 1 187 ? -30.013 4.796 17.331 1.00 26.98 187 LYS A CA 1
ATOM 1471 C C . LYS A 1 187 ? -30.516 5.888 18.262 1.00 26.98 187 LYS A C 1
ATOM 1473 O O . LYS A 1 187 ? -31.297 6.738 17.846 1.00 26.98 187 LYS A O 1
ATOM 1478 N N . ILE A 1 188 ? -30.084 5.834 19.513 1.00 31.12 188 ILE A N 1
ATOM 1479 C CA . ILE A 1 188 ? -30.041 7.000 20.391 1.00 31.12 188 ILE A CA 1
ATOM 1480 C C . ILE A 1 188 ? -28.559 7.187 20.710 1.00 31.12 188 ILE A C 1
ATOM 1482 O O . ILE A 1 188 ? -28.060 6.707 21.722 1.00 31.12 188 ILE A O 1
ATOM 1486 N N . ASP A 1 189 ? -27.846 7.820 19.778 1.00 30.86 189 ASP A N 1
ATOM 1487 C CA . ASP A 1 189 ? -26.443 8.196 19.943 1.00 30.86 189 ASP A CA 1
ATOM 1488 C C . ASP A 1 189 ? -26.403 9.576 20.615 1.00 30.86 189 ASP A C 1
ATOM 1490 O O . ASP A 1 189 ? -26.599 10.616 19.985 1.00 30.86 189 ASP A O 1
ATOM 1494 N N . SER A 1 190 ? -26.214 9.588 21.933 1.00 28.36 190 SER A N 1
ATOM 1495 C CA . SER A 1 190 ? -26.130 10.799 22.751 1.00 28.36 190 SER A CA 1
ATOM 1496 C C . SER A 1 190 ? -24.735 11.434 22.687 1.00 28.36 190 SER A C 1
ATOM 1498 O O . SER A 1 190 ? -23.783 10.810 23.150 1.00 28.36 190 SER A O 1
ATOM 1500 N N . THR A 1 191 ? -24.605 12.668 22.179 1.00 37.81 191 THR A N 1
ATOM 1501 C CA . THR A 1 191 ? -23.599 13.702 22.568 1.00 37.81 191 THR A CA 1
ATOM 1502 C C . THR A 1 191 ? -23.813 14.998 21.749 1.00 37.81 191 THR A C 1
ATOM 1504 O O . THR A 1 191 ? -24.243 14.906 20.600 1.00 37.81 191 THR A O 1
ATOM 1507 N N . PRO A 1 192 ? -23.587 16.218 22.298 1.00 45.72 192 PRO A N 1
ATOM 1508 C CA . PRO A 1 192 ? -22.823 17.199 21.496 1.00 45.72 192 PRO A CA 1
ATOM 1509 C C . PRO A 1 192 ? -22.041 18.327 22.213 1.00 45.72 192 PRO A C 1
ATOM 1511 O O . PRO A 1 192 ? -22.431 18.795 23.277 1.00 45.72 192 PRO A O 1
ATOM 1514 N N . TYR A 1 193 ? -21.038 18.873 21.501 1.00 49.78 193 TYR A N 1
ATOM 1515 C CA . TYR A 1 193 ? -20.447 20.217 21.704 1.00 49.78 193 TYR A CA 1
ATOM 1516 C C . TYR A 1 193 ? -20.191 21.026 20.405 1.00 49.78 193 TYR A C 1
ATOM 1518 O O . TYR A 1 193 ? -19.549 22.068 20.448 1.00 49.78 193 TYR A O 1
ATOM 1526 N N . GLY A 1 194 ? -20.767 20.621 19.269 1.00 57.06 194 GLY A N 1
ATOM 1527 C CA . GLY A 1 194 ? -20.872 21.412 18.029 1.00 57.06 194 GLY A CA 1
ATOM 1528 C C . GLY A 1 194 ? -22.320 21.592 17.555 1.00 57.06 194 GLY A C 1
ATOM 1529 O O . GLY A 1 194 ? -22.563 22.034 16.439 1.00 57.06 194 GLY A O 1
ATOM 1530 N N . PHE A 1 195 ? -23.302 21.233 18.388 1.00 70.00 195 PHE A N 1
ATOM 1531 C CA . PHE A 1 195 ? -24.731 21.212 18.040 1.00 70.00 195 PHE A CA 1
ATOM 1532 C C . PHE A 1 195 ? -25.340 22.600 17.853 1.00 70.00 195 PHE A C 1
ATOM 1534 O O . PHE A 1 195 ? -26.168 22.777 16.970 1.00 70.00 195 PHE A O 1
ATOM 1541 N N . ILE A 1 196 ? -24.885 23.598 18.619 1.00 73.81 196 ILE A N 1
ATOM 1542 C CA . ILE A 1 196 ? -25.296 25.000 18.435 1.00 73.81 196 ILE A CA 1
ATOM 1543 C C . ILE A 1 196 ? -24.793 25.517 17.079 1.00 73.81 196 ILE A C 1
ATOM 1545 O O . ILE A 1 196 ? -25.570 26.079 16.314 1.00 73.81 196 ILE A O 1
ATOM 1549 N N . ASN A 1 197 ? -23.530 25.248 16.737 1.00 75.50 197 ASN A N 1
ATOM 1550 C CA . ASN A 1 197 ? -22.932 25.678 15.468 1.00 75.50 197 ASN A CA 1
ATOM 1551 C C . ASN A 1 197 ? -23.492 24.901 14.271 1.00 75.50 197 ASN A C 1
ATOM 1553 O O . ASN A 1 197 ? -23.750 25.485 13.225 1.00 75.50 197 ASN A O 1
ATOM 1557 N N . SER A 1 198 ? -23.772 23.609 14.443 1.00 77.69 198 SER A N 1
ATOM 1558 C CA . SER A 1 198 ? -24.475 22.787 13.455 1.00 77.69 198 SER A CA 1
ATOM 1559 C C . SER A 1 198 ? -25.909 23.278 13.229 1.00 77.69 198 SER A C 1
ATOM 1561 O O . SER A 1 198 ? -26.337 23.397 12.085 1.00 77.69 198 SER A O 1
ATOM 1563 N N . CYS A 1 199 ? -26.623 23.665 14.291 1.00 80.62 199 CYS A N 1
ATOM 1564 C CA . CYS A 1 199 ? -27.933 24.301 14.177 1.00 80.62 199 CYS A CA 1
ATOM 1565 C C . CYS A 1 199 ? -27.844 25.664 13.473 1.00 80.62 199 CYS A C 1
ATOM 1567 O O . CYS A 1 199 ? -28.721 26.002 12.682 1.00 80.62 199 CYS A O 1
ATOM 1569 N N . LEU A 1 200 ? -26.798 26.451 13.742 1.00 79.94 200 LEU A N 1
ATOM 1570 C CA . LEU A 1 200 ? -26.575 27.740 13.085 1.00 79.94 200 LEU A CA 1
ATOM 1571 C C . LEU A 1 200 ? -26.311 27.548 11.586 1.00 79.94 200 LEU A C 1
ATOM 1573 O O . LEU A 1 200 ? -26.906 28.238 10.763 1.00 79.94 200 LEU A O 1
ATOM 1577 N N . GLN A 1 201 ? -25.483 26.567 11.228 1.00 82.25 201 GLN A N 1
ATOM 1578 C CA . GLN A 1 201 ? -25.253 26.160 9.844 1.00 82.25 201 GLN A CA 1
ATOM 1579 C C . GLN A 1 201 ? -26.556 25.698 9.175 1.00 82.25 201 GLN A C 1
ATOM 1581 O O . GLN A 1 201 ? -26.862 26.153 8.075 1.00 82.25 201 GLN A O 1
ATOM 1586 N N . SER A 1 202 ? -27.348 24.853 9.844 1.00 83.69 202 SER A N 1
ATOM 1587 C CA . SER A 1 202 ? -28.641 24.376 9.333 1.00 83.69 202 SER A CA 1
ATOM 1588 C C . SER A 1 202 ? -29.610 25.531 9.086 1.00 83.69 202 SER A C 1
ATOM 1590 O O . SER A 1 202 ? -30.191 25.618 8.007 1.00 83.69 202 SER A O 1
ATOM 1592 N N . LEU A 1 203 ? -29.707 26.482 10.025 1.00 84.69 203 LEU A N 1
ATOM 1593 C CA . LEU A 1 203 ? -30.515 27.691 9.866 1.00 84.69 203 LEU A CA 1
ATOM 1594 C C . LEU A 1 203 ? -30.089 28.468 8.620 1.00 84.69 203 LEU A C 1
ATOM 1596 O O . LEU A 1 203 ? -30.941 28.875 7.828 1.00 84.69 203 LEU A O 1
ATOM 1600 N N . VAL A 1 204 ? -28.780 28.684 8.452 1.00 82.94 204 VAL A N 1
ATOM 1601 C CA . VAL A 1 204 ? -28.257 29.468 7.334 1.00 82.94 204 VAL A CA 1
ATOM 1602 C C . VAL A 1 204 ? -28.540 28.790 6.000 1.00 82.94 204 VAL A C 1
ATOM 1604 O O . VAL A 1 204 ? -29.035 29.435 5.077 1.00 82.94 204 VAL A O 1
ATOM 1607 N N . VAL A 1 205 ? -28.290 27.486 5.908 1.00 83.19 205 VAL A N 1
ATOM 1608 C CA . VAL A 1 205 ? -28.509 26.716 4.681 1.00 83.19 205 VAL A CA 1
ATOM 1609 C C . VAL A 1 205 ? -29.997 26.637 4.332 1.00 83.19 205 VAL A C 1
ATOM 1611 O O . VAL A 1 205 ? -30.359 26.872 3.180 1.00 83.19 205 VAL A O 1
ATOM 1614 N N . GLU A 1 206 ? -30.870 26.359 5.304 1.00 81.50 206 GLU A N 1
ATOM 1615 C CA . GLU A 1 206 ? -32.308 26.195 5.061 1.00 81.50 206 GLU A CA 1
ATOM 1616 C C . GLU A 1 206 ? -33.031 27.510 4.761 1.00 81.50 206 GLU A C 1
ATOM 1618 O O . GLU A 1 206 ? -33.931 27.537 3.920 1.00 81.50 206 GLU A O 1
ATOM 1623 N N . LYS A 1 207 ? -32.681 28.604 5.451 1.00 80.31 207 LYS A N 1
ATOM 1624 C CA . LYS A 1 207 ? -33.373 29.894 5.291 1.00 80.31 207 LYS A CA 1
ATOM 1625 C C . LYS A 1 207 ? -32.732 30.803 4.253 1.00 80.31 207 LYS A C 1
ATOM 1627 O O . LYS A 1 207 ? -33.454 31.560 3.609 1.00 80.31 207 LYS A O 1
ATOM 1632 N N . PHE A 1 208 ? -31.411 30.742 4.097 1.00 79.00 208 PHE A N 1
ATOM 1633 C CA . PHE A 1 208 ? -30.644 31.705 3.301 1.00 79.00 208 PHE A CA 1
ATOM 1634 C C . PHE A 1 208 ? -29.807 31.056 2.185 1.00 79.00 208 PHE A C 1
ATOM 1636 O O . PHE A 1 208 ? -29.153 31.770 1.424 1.00 79.00 208 PHE A O 1
ATOM 1643 N N . GLY A 1 209 ? -29.864 29.729 2.036 1.00 79.38 209 GLY A N 1
ATOM 1644 C CA . GLY A 1 209 ? -29.268 28.993 0.923 1.00 79.38 209 GLY A CA 1
ATOM 1645 C C . GLY A 1 209 ? -27.782 28.659 1.090 1.00 79.38 209 GLY A C 1
ATOM 1646 O O . GLY A 1 209 ? -27.044 29.265 1.869 1.00 79.38 209 GLY A O 1
ATOM 1647 N N . HIS A 1 210 ? -27.330 27.674 0.310 1.00 80.69 210 HIS A N 1
ATOM 1648 C CA . HIS A 1 210 ? -25.966 27.139 0.380 1.00 80.69 210 HIS A CA 1
ATOM 1649 C C . HIS A 1 210 ? -24.892 28.168 -0.025 1.00 80.69 210 HIS A C 1
ATOM 1651 O O . HIS A 1 210 ? -23.796 28.165 0.528 1.00 80.69 210 HIS A O 1
ATOM 1657 N N . ASP A 1 211 ? -25.204 29.095 -0.933 1.00 78.75 211 ASP A N 1
ATOM 1658 C CA . ASP A 1 211 ? -24.260 30.131 -1.383 1.00 78.75 211 ASP A CA 1
ATOM 1659 C C . ASP A 1 211 ? -23.887 31.112 -0.262 1.00 78.75 211 ASP A C 1
ATOM 1661 O O . ASP A 1 211 ? -22.759 31.605 -0.200 1.00 78.75 211 ASP A O 1
ATOM 1665 N N . THR A 1 212 ? -24.823 31.376 0.652 1.00 79.88 212 THR A N 1
ATOM 1666 C CA . THR A 1 212 ? -24.594 32.212 1.838 1.00 79.88 212 THR A CA 1
ATOM 1667 C C . THR A 1 212 ? -23.689 31.493 2.837 1.00 79.88 212 THR A C 1
ATOM 1669 O O . THR A 1 212 ? -22.780 32.102 3.400 1.00 79.88 212 THR A O 1
ATOM 1672 N N . TRP A 1 213 ? -23.870 30.178 2.997 1.00 82.00 213 TRP A N 1
ATOM 1673 C CA . TRP A 1 213 ? -23.005 29.350 3.837 1.00 82.00 213 TRP A CA 1
ATOM 1674 C C . TRP A 1 213 ? -21.564 29.290 3.315 1.00 82.00 213 TRP A C 1
ATOM 1676 O O . TRP A 1 213 ? -20.637 29.451 4.097 1.00 82.00 213 TRP A O 1
ATOM 1686 N N . VAL A 1 214 ? -21.362 29.157 2.000 1.00 79.31 214 VAL A N 1
ATOM 1687 C CA . VAL A 1 214 ? -20.018 29.145 1.384 1.00 79.31 214 VAL A CA 1
ATOM 1688 C C . VAL A 1 214 ? -19.271 30.465 1.613 1.00 79.31 214 VAL A C 1
ATOM 1690 O O . VAL A 1 214 ? -18.059 30.478 1.819 1.00 79.31 214 VAL A O 1
ATOM 1693 N N . LYS A 1 215 ? -19.983 31.599 1.621 1.00 77.50 215 LYS A N 1
ATOM 1694 C CA . LYS A 1 215 ? -19.379 32.897 1.965 1.00 77.50 215 LYS A CA 1
ATOM 1695 C C . LYS A 1 215 ? -18.947 32.937 3.431 1.00 77.50 215 LYS A C 1
ATOM 1697 O O . LYS A 1 215 ? -17.845 33.392 3.718 1.00 77.50 215 LYS A O 1
ATOM 1702 N N . LEU A 1 216 ? -19.765 32.405 4.337 1.00 76.69 216 LEU A N 1
ATOM 1703 C CA . LEU A 1 216 ? -19.435 32.309 5.762 1.00 76.69 216 LEU A CA 1
ATOM 1704 C C . LEU A 1 216 ? -18.323 31.286 6.054 1.00 76.69 216 LEU A C 1
ATOM 1706 O O . LEU A 1 216 ? -17.512 31.524 6.946 1.00 76.69 216 LEU A O 1
ATOM 1710 N N . SER A 1 217 ? -18.226 30.187 5.297 1.00 73.06 217 SER A N 1
ATOM 1711 C CA . SER A 1 217 ? -17.171 29.176 5.473 1.00 73.06 217 SER A CA 1
ATOM 1712 C C . SER A 1 217 ? -15.798 29.635 4.978 1.00 73.06 217 SER A C 1
ATOM 1714 O O . SER A 1 217 ? -14.783 29.067 5.367 1.00 73.06 217 SER A O 1
ATOM 1716 N N . SER A 1 218 ? -15.741 30.716 4.192 1.00 71.19 218 SER A N 1
ATOM 1717 C CA . SER A 1 218 ? -14.482 31.351 3.782 1.00 71.19 218 SER A CA 1
ATOM 1718 C C . SER A 1 218 ? -13.778 32.138 4.902 1.00 71.19 218 SER A C 1
ATOM 1720 O O . SER A 1 218 ? -12.639 32.578 4.724 1.00 71.19 218 SER A O 1
ATOM 1722 N N . LEU A 1 219 ? -14.426 32.306 6.063 1.00 69.88 219 LEU A N 1
ATOM 1723 C CA . LEU A 1 219 ? -13.838 32.966 7.226 1.00 69.88 219 LEU A CA 1
ATOM 1724 C C . LEU A 1 219 ? -12.700 32.128 7.844 1.00 69.88 219 LEU A C 1
ATOM 1726 O O . LEU A 1 219 ? -12.809 30.904 7.964 1.00 69.88 219 LEU A O 1
ATOM 1730 N N . PRO A 1 220 ? -11.615 32.771 8.314 1.00 53.91 220 PRO A N 1
ATOM 1731 C CA . PRO A 1 220 ? -10.501 32.068 8.938 1.00 53.91 220 PRO A CA 1
ATOM 1732 C C . PRO A 1 220 ? -10.957 31.315 10.196 1.00 53.91 220 PRO A C 1
ATOM 1734 O O . PRO A 1 220 ? -11.441 31.914 11.153 1.00 53.91 220 PRO A O 1
ATOM 1737 N N . GLY A 1 221 ? -10.766 29.992 10.199 1.00 56.88 221 GLY A N 1
ATOM 1738 C CA . GLY A 1 221 ? -11.096 29.109 11.325 1.00 56.88 221 GLY A CA 1
ATOM 1739 C C . GLY A 1 221 ? -12.448 28.395 11.227 1.00 56.88 221 GLY A C 1
ATOM 1740 O O . GLY A 1 221 ? -12.717 27.527 12.056 1.00 56.88 221 GLY A O 1
ATOM 1741 N N . VAL A 1 222 ? -13.272 28.695 10.217 1.00 62.66 222 VAL A N 1
ATOM 1742 C CA . VAL A 1 222 ? -14.560 28.022 9.985 1.00 62.66 222 VAL A CA 1
ATOM 1743 C C . VAL A 1 222 ? -14.353 26.795 9.090 1.00 62.66 222 VAL A C 1
ATOM 1745 O O . VAL A 1 222 ? -13.668 26.856 8.075 1.00 62.66 222 VAL A O 1
ATOM 1748 N N . GLN A 1 223 ? -14.907 25.650 9.493 1.00 61.66 223 GLN A N 1
ATOM 1749 C CA . GLN A 1 223 ? -14.892 24.410 8.708 1.00 61.66 223 GLN A CA 1
ATOM 1750 C C . GLN A 1 223 ? -16.172 24.319 7.862 1.00 61.66 223 GLN A C 1
ATOM 1752 O O . GLN A 1 223 ? -17.226 24.772 8.303 1.00 61.66 223 GLN A O 1
ATOM 1757 N N . ASP A 1 224 ? -16.115 23.682 6.686 1.00 60.28 224 ASP A N 1
ATOM 1758 C CA . ASP A 1 224 ? -17.278 23.542 5.785 1.00 60.28 224 ASP A CA 1
ATOM 1759 C C . ASP A 1 224 ? -18.458 22.778 6.413 1.00 60.28 224 ASP A C 1
ATOM 1761 O O . ASP A 1 224 ? -19.611 22.922 5.998 1.00 60.28 224 ASP A O 1
ATOM 1765 N N . THR A 1 225 ? -18.198 21.948 7.420 1.00 64.06 225 THR A N 1
ATOM 1766 C CA . THR A 1 225 ? -19.225 21.222 8.171 1.00 64.06 225 THR A CA 1
ATOM 1767 C C . THR A 1 225 ? -18.841 21.184 9.638 1.00 64.06 225 THR A C 1
ATOM 1769 O O . THR A 1 225 ? -17.753 20.717 9.981 1.00 64.06 225 THR A O 1
ATOM 1772 N N . PHE A 1 226 ? -19.735 21.653 10.509 1.00 67.94 226 PHE A N 1
ATOM 1773 C CA . PHE A 1 226 ? -19.528 21.514 11.944 1.00 67.94 226 PHE A CA 1
ATOM 1774 C C . PHE A 1 226 ? -19.786 20.081 12.384 1.00 67.94 226 PHE A C 1
ATOM 1776 O O . PHE A 1 226 ? -20.871 19.533 12.188 1.00 67.94 226 PHE A O 1
ATOM 1783 N N . MET A 1 227 ? -18.790 19.486 13.032 1.00 57.66 227 MET A N 1
ATOM 1784 C CA . MET A 1 227 ? -18.965 18.197 13.677 1.00 57.66 227 MET A CA 1
ATOM 1785 C C . MET A 1 227 ? -19.721 18.413 14.986 1.00 57.66 227 MET A C 1
ATOM 1787 O O . MET A 1 227 ? -19.289 19.147 15.872 1.00 57.66 227 MET A O 1
ATOM 1791 N N . THR A 1 228 ? -20.854 17.735 15.139 1.00 55.97 228 THR A N 1
ATOM 1792 C CA . THR A 1 228 ? -21.736 17.833 16.312 1.00 55.97 228 THR A CA 1
ATOM 1793 C C . THR A 1 228 ? -21.017 17.503 17.635 1.00 55.97 228 THR A C 1
ATOM 1795 O O . THR A 1 228 ? -21.451 17.933 18.705 1.00 55.97 228 THR A O 1
ATOM 1798 N N . TYR A 1 229 ? -19.874 16.811 17.568 1.00 53.19 229 TYR A N 1
ATOM 1799 C CA . TYR A 1 229 ? -19.118 16.273 18.703 1.00 53.19 229 TYR A CA 1
ATOM 1800 C C . TYR A 1 229 ? -17.807 17.016 19.035 1.00 53.19 229 TYR A C 1
ATOM 1802 O O . TYR A 1 229 ? -17.101 16.602 19.950 1.00 53.19 229 TYR A O 1
ATOM 1810 N N . THR A 1 230 ? -17.469 18.108 18.338 1.00 50.03 230 THR A N 1
ATOM 1811 C CA . THR A 1 230 ? -16.234 18.887 18.575 1.00 50.03 230 THR A CA 1
ATOM 1812 C C . THR A 1 230 ? -16.521 20.205 19.286 1.00 50.03 230 THR A C 1
ATOM 1814 O O . THR A 1 230 ? -17.469 20.890 18.920 1.00 50.03 230 THR A O 1
ATOM 1817 N N . VAL A 1 231 ? -15.689 20.581 20.265 1.00 54.66 231 VAL A N 1
ATOM 1818 C CA . VAL A 1 231 ? -15.786 21.871 20.973 1.00 54.66 231 VAL A CA 1
ATOM 1819 C C . VAL A 1 231 ? -15.224 22.985 20.092 1.00 54.66 231 VAL A C 1
ATOM 1821 O O . VAL A 1 231 ? -14.083 22.896 19.637 1.00 54.66 231 VAL A O 1
ATOM 1824 N N . TYR A 1 232 ? -16.011 24.036 19.889 1.00 61.28 232 TYR A N 1
ATOM 1825 C CA . TYR A 1 232 ? -15.599 25.257 19.198 1.00 61.28 232 TYR A CA 1
ATOM 1826 C C . TYR A 1 232 ? -15.520 26.419 20.194 1.00 61.28 232 TYR A C 1
ATOM 1828 O O . TYR A 1 232 ? -16.245 26.430 21.185 1.00 61.28 232 TYR A O 1
ATOM 1836 N N . ASP A 1 233 ? -14.631 27.378 19.937 1.00 57.66 233 ASP A N 1
ATOM 1837 C CA . ASP A 1 233 ? -14.486 28.584 20.760 1.00 57.66 233 ASP A CA 1
ATOM 1838 C C . ASP A 1 233 ? -15.744 29.468 20.649 1.00 57.66 233 ASP A C 1
ATOM 1840 O O . ASP A 1 233 ? -16.275 29.659 19.551 1.00 57.66 233 ASP A O 1
ATOM 1844 N N . ASP A 1 234 ? -16.209 30.040 21.761 1.00 58.97 234 ASP A N 1
ATOM 1845 C CA . ASP A 1 234 ? -17.365 30.947 21.796 1.00 58.97 234 ASP A CA 1
ATOM 1846 C C . ASP A 1 234 ? -17.154 32.172 20.891 1.00 58.97 234 ASP A C 1
ATOM 1848 O O . ASP A 1 234 ? -18.105 32.699 20.303 1.00 58.97 234 ASP A O 1
ATOM 1852 N N . ILE A 1 235 ? -15.894 32.588 20.713 1.00 63.81 235 ILE A N 1
ATOM 1853 C CA . ILE A 1 235 ? -15.504 33.672 19.804 1.00 63.81 235 ILE A CA 1
ATOM 1854 C C . ILE A 1 235 ? -15.910 33.346 18.361 1.00 63.81 235 ILE A C 1
ATOM 1856 O O . ILE A 1 235 ? -16.351 34.232 17.625 1.00 63.81 235 ILE A O 1
ATOM 1860 N N . LEU A 1 236 ? -15.810 32.078 17.954 1.00 69.38 236 LEU A N 1
ATOM 1861 C CA . LEU A 1 236 ? -16.169 31.629 16.610 1.00 69.38 236 LEU A CA 1
ATOM 1862 C C . LEU A 1 236 ? -17.687 31.689 16.396 1.00 69.38 236 LEU A C 1
ATOM 1864 O O . LEU A 1 236 ? -18.141 32.210 15.380 1.00 69.38 236 LEU A O 1
ATOM 1868 N N . THR A 1 237 ? -18.473 31.244 17.378 1.00 69.56 237 THR A N 1
ATOM 1869 C CA . THR A 1 237 ? -19.944 31.302 17.340 1.00 69.56 237 THR A CA 1
ATOM 1870 C C . THR A 1 237 ? -20.452 32.745 17.252 1.00 69.56 237 THR A C 1
ATOM 1872 O O . THR A 1 237 ? -21.308 33.056 16.424 1.00 69.56 237 THR A O 1
ATOM 1875 N N . LEU A 1 238 ? -19.887 33.655 18.053 1.00 69.06 238 LEU A N 1
ATOM 1876 C CA . LEU A 1 238 ? -20.237 35.081 18.028 1.00 69.06 238 LEU A CA 1
ATOM 1877 C C . LEU A 1 238 ? -19.832 35.759 16.711 1.00 69.06 238 LEU A C 1
ATOM 1879 O O . LEU A 1 238 ? -20.584 36.581 16.179 1.00 69.06 238 LEU A O 1
ATOM 1883 N N . SER A 1 239 ? -18.674 35.389 16.160 1.00 69.88 239 SER A N 1
ATOM 1884 C CA . SER A 1 239 ? -18.196 35.913 14.876 1.00 69.88 239 SER A CA 1
ATOM 1885 C C . SER A 1 239 ? -19.093 35.469 13.718 1.00 69.88 239 SER A C 1
ATOM 1887 O O . SER A 1 239 ? -19.444 36.290 12.876 1.00 69.88 239 SER A O 1
ATOM 1889 N N . LEU A 1 240 ? -19.544 34.208 13.713 1.00 75.62 240 LEU A N 1
ATOM 1890 C CA . LEU A 1 240 ? -20.479 33.688 12.708 1.00 75.62 240 LEU A CA 1
ATOM 1891 C C . LEU A 1 240 ? -21.831 34.393 12.745 1.00 75.62 240 LEU A C 1
ATOM 1893 O O . LEU A 1 240 ? -22.373 34.714 11.694 1.00 75.62 240 LEU A O 1
ATOM 1897 N N . VAL A 1 241 ? -22.377 34.648 13.937 1.00 75.62 241 VAL A N 1
ATOM 1898 C CA . VAL A 1 241 ? -23.640 35.389 14.075 1.00 75.62 241 VAL A CA 1
ATOM 1899 C C . VAL A 1 241 ? -23.474 36.823 13.578 1.00 75.62 241 VAL A C 1
ATOM 1901 O O . VAL A 1 241 ? -24.326 37.312 12.842 1.00 75.62 241 VAL A O 1
ATOM 1904 N N . THR A 1 242 ? -22.369 37.484 13.932 1.00 75.44 242 THR A N 1
ATOM 1905 C CA . THR A 1 242 ? -22.094 38.867 13.513 1.00 75.44 242 THR A CA 1
ATOM 1906 C C . THR A 1 242 ? -21.944 38.973 11.996 1.00 75.44 242 THR A C 1
ATOM 1908 O O . THR A 1 242 ? -22.549 39.853 11.385 1.00 75.44 242 THR A O 1
ATOM 1911 N N . GLU A 1 243 ? -21.209 38.046 11.378 1.00 78.06 243 GLU A N 1
ATOM 1912 C CA . GLU A 1 243 ? -21.014 38.028 9.927 1.00 78.06 243 GLU A CA 1
ATOM 1913 C C . GLU A 1 243 ? -22.276 37.580 9.174 1.00 78.06 243 GLU A C 1
ATOM 1915 O O . GLU A 1 243 ? -22.595 38.097 8.107 1.00 78.06 243 GLU A O 1
ATOM 1920 N N . ALA A 1 244 ? -23.067 36.665 9.739 1.00 78.25 244 ALA A N 1
ATOM 1921 C CA . ALA A 1 244 ? -24.371 36.328 9.176 1.00 78.25 244 ALA A CA 1
ATOM 1922 C C . ALA A 1 244 ? -25.313 37.543 9.202 1.00 78.25 244 ALA A C 1
ATOM 1924 O O . ALA A 1 244 ? -26.014 37.790 8.226 1.00 78.25 244 ALA A O 1
ATOM 1925 N N . CYS A 1 245 ? -25.299 38.338 10.277 1.00 79.56 245 CYS A N 1
ATOM 1926 C CA . CYS A 1 245 ? -26.088 39.568 10.364 1.00 79.56 245 CYS A CA 1
ATOM 1927 C C . CYS A 1 245 ? -25.625 40.625 9.348 1.00 79.56 245 CYS A C 1
ATOM 1929 O O . CYS A 1 245 ? -26.470 41.259 8.717 1.00 79.56 245 CYS A O 1
ATOM 1931 N N . SER A 1 246 ? -24.309 40.789 9.154 1.00 78.7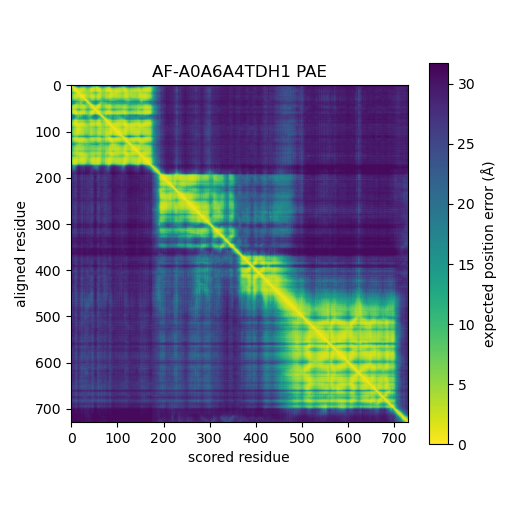5 246 SER A N 1
ATOM 1932 C CA . SER A 1 246 ? -23.751 41.753 8.194 1.00 78.75 246 SER A CA 1
ATOM 1933 C C . SER A 1 246 ? -24.045 41.366 6.740 1.00 78.75 246 SER A C 1
ATOM 1935 O O . SER A 1 246 ? -24.399 42.228 5.938 1.00 78.75 246 SER A O 1
ATOM 1937 N N . LEU A 1 247 ? -23.966 40.075 6.400 1.00 78.75 247 LEU A N 1
ATOM 1938 C CA . LEU A 1 247 ? -24.247 39.566 5.053 1.00 78.75 247 LEU A CA 1
ATOM 1939 C C . LEU A 1 247 ? -25.738 39.570 4.697 1.00 78.75 247 LEU A C 1
ATOM 1941 O O . LEU A 1 247 ? -26.078 39.675 3.518 1.00 78.75 247 LEU A O 1
ATOM 1945 N N . LEU A 1 248 ? -26.613 39.416 5.693 1.00 76.50 248 LEU A N 1
ATOM 1946 C CA . LEU A 1 248 ? -28.063 39.316 5.501 1.00 76.50 248 LEU A CA 1
ATOM 1947 C C . LEU A 1 248 ? -28.806 40.647 5.692 1.00 76.50 248 LEU A C 1
ATOM 1949 O O . LEU A 1 248 ? -29.998 40.697 5.397 1.00 76.50 248 LEU A O 1
ATOM 1953 N N . ASP A 1 249 ? -28.130 41.699 6.168 1.00 77.75 249 ASP A N 1
ATOM 1954 C CA . ASP A 1 249 ? -28.721 43.002 6.526 1.00 77.75 249 ASP A CA 1
ATOM 1955 C C . ASP A 1 249 ? -29.870 42.878 7.553 1.00 77.75 249 ASP A C 1
ATOM 1957 O O . ASP A 1 249 ? -30.911 43.533 7.475 1.00 77.75 249 ASP A O 1
ATOM 1961 N N . VAL A 1 250 ? -29.696 41.980 8.531 1.00 78.31 250 VAL A N 1
ATOM 1962 C CA . VAL A 1 250 ? -30.665 41.716 9.609 1.00 78.31 250 VAL A CA 1
ATOM 1963 C C . VAL A 1 250 ? -30.043 42.096 10.951 1.00 78.31 250 VAL A C 1
ATOM 1965 O O . VAL A 1 250 ? -28.870 41.826 11.201 1.00 78.31 250 VAL A O 1
ATOM 1968 N N . SER A 1 251 ? -30.822 42.703 11.851 1.00 73.56 251 SER A N 1
ATOM 1969 C CA . SER A 1 251 ? -30.336 43.009 13.200 1.00 73.56 251 SER A CA 1
ATOM 1970 C C . SER A 1 251 ? -30.081 41.736 14.014 1.00 73.56 251 SER A C 1
ATOM 1972 O O . SER A 1 251 ? -30.816 40.749 13.905 1.00 73.56 251 SER A O 1
ATOM 1974 N N . ALA A 1 252 ? -29.069 41.777 14.885 1.00 64.75 252 ALA A N 1
ATOM 1975 C CA . ALA A 1 252 ? -28.693 40.641 15.730 1.00 64.75 252 ALA A CA 1
ATOM 1976 C C . ALA A 1 252 ? -29.869 40.106 16.567 1.00 64.75 252 ALA A C 1
ATOM 1978 O O . ALA A 1 252 ? -30.024 38.895 16.699 1.00 64.75 252 ALA A O 1
ATOM 1979 N N . ASP A 1 253 ? -30.750 40.983 17.055 1.00 61.88 253 ASP A N 1
ATOM 1980 C CA . ASP A 1 253 ? -31.930 40.594 17.836 1.00 61.88 253 ASP A CA 1
ATOM 1981 C C . ASP A 1 253 ? -32.935 39.769 17.021 1.00 61.88 253 ASP A C 1
ATOM 1983 O O . ASP A 1 253 ? -33.485 38.776 17.506 1.00 61.88 253 ASP A O 1
ATOM 1987 N N . VAL A 1 254 ? -33.168 40.153 15.763 1.00 71.56 254 VAL A N 1
ATOM 1988 C CA . VAL A 1 254 ? -34.081 39.436 14.862 1.00 71.56 254 VAL A CA 1
ATOM 1989 C C . VAL A 1 254 ? -33.473 38.095 14.459 1.00 71.56 254 VAL A C 1
ATOM 1991 O O . VAL A 1 254 ? -34.171 37.078 14.452 1.00 71.56 254 VAL A O 1
ATOM 1994 N N . PHE A 1 255 ? -32.167 38.068 14.192 1.00 73.62 255 PHE A N 1
ATOM 1995 C CA . PHE A 1 255 ? -31.449 36.846 13.846 1.00 73.62 255 PHE A CA 1
ATOM 1996 C C . PHE A 1 255 ? -31.399 35.848 15.014 1.00 73.62 255 PHE A C 1
ATOM 1998 O O . PHE A 1 255 ? -31.706 34.672 14.830 1.00 73.62 255 PHE A O 1
ATOM 2005 N N . LEU A 1 256 ? -31.100 36.302 16.236 1.00 67.62 256 LEU A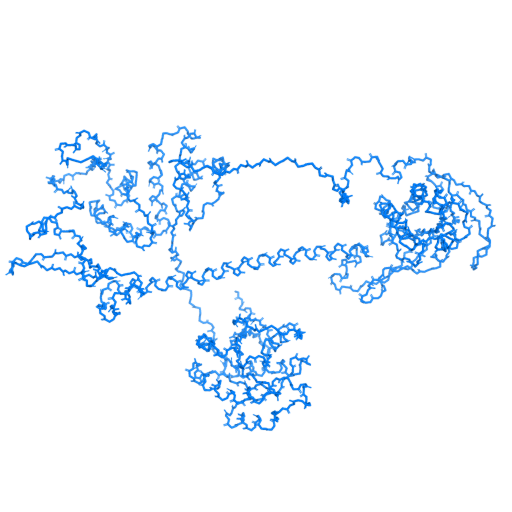 N 1
ATOM 2006 C CA . LEU A 1 256 ? -31.092 35.459 17.439 1.00 67.62 256 LEU A CA 1
ATOM 2007 C C . LEU A 1 256 ? -32.484 34.916 17.780 1.00 67.62 256 LEU A C 1
ATOM 2009 O O . LEU A 1 256 ? -32.610 33.792 18.271 1.00 67.62 256 LEU A O 1
ATOM 2013 N N . LYS A 1 257 ? -33.543 35.677 17.485 1.00 69.00 257 LYS A N 1
ATOM 2014 C CA . LYS A 1 257 ? -34.924 35.205 17.629 1.00 69.00 257 LYS A CA 1
ATOM 2015 C C . LYS A 1 257 ? -35.244 34.076 16.646 1.00 69.00 257 LYS A C 1
ATOM 2017 O O . LYS A 1 257 ? -35.749 33.037 17.068 1.00 69.00 257 LYS A O 1
ATOM 2022 N N . LEU A 1 258 ? -34.899 34.254 15.368 1.00 73.56 258 LEU A N 1
ATOM 2023 C CA . LEU A 1 258 ? -35.022 33.221 14.330 1.00 73.56 258 LEU A CA 1
ATOM 2024 C C . LEU A 1 258 ? -34.201 31.972 14.672 1.00 73.56 258 LEU A C 1
ATOM 2026 O O . LEU A 1 258 ? -34.679 30.848 14.510 1.00 73.56 258 LEU A O 1
ATOM 2030 N N . PHE A 1 259 ? -32.990 32.170 15.192 1.00 76.06 259 PHE A N 1
ATOM 2031 C CA . PHE A 1 259 ? -32.137 31.093 15.673 1.00 76.06 259 PHE A CA 1
ATOM 2032 C C . PHE A 1 259 ? -32.784 30.325 16.825 1.00 76.06 259 PHE A C 1
ATOM 2034 O O . PHE A 1 259 ? -32.806 29.102 16.783 1.00 76.06 259 PHE A O 1
ATOM 2041 N N . GLY A 1 260 ? -33.379 31.007 17.807 1.00 68.81 260 GLY A N 1
ATOM 2042 C CA . GLY A 1 260 ? -34.081 30.357 18.917 1.00 68.81 260 GLY A CA 1
ATOM 2043 C C . GLY A 1 260 ? -35.266 29.489 18.474 1.00 68.81 260 GLY A C 1
ATOM 2044 O O . GLY A 1 260 ? -35.415 28.366 18.960 1.00 68.81 260 GLY A O 1
ATOM 2045 N N . GLU A 1 261 ? -36.078 29.966 17.523 1.00 74.50 261 GLU A N 1
ATOM 2046 C CA . GLU A 1 261 ? -37.187 29.178 16.960 1.00 74.50 261 GLU A CA 1
ATOM 2047 C C . GLU A 1 261 ? -36.680 27.941 16.202 1.00 74.50 261 GLU A C 1
ATOM 2049 O O . GLU A 1 261 ? -37.193 26.834 16.388 1.00 74.50 261 GLU A O 1
ATOM 2054 N N . HIS A 1 262 ? -35.653 28.111 15.365 1.00 78.38 262 HIS A N 1
ATOM 2055 C CA . HIS A 1 262 ? -35.073 27.009 14.600 1.00 78.38 262 HIS A CA 1
ATOM 2056 C C . HIS A 1 262 ? -34.353 26.004 15.504 1.00 78.38 262 HIS A C 1
ATOM 2058 O O . HIS A 1 262 ? -34.508 24.802 15.317 1.00 78.38 262 HIS A O 1
ATOM 2064 N N . PHE A 1 263 ? -33.657 26.472 16.540 1.00 76.75 263 PHE A N 1
ATOM 2065 C CA . PHE A 1 263 ? -32.990 25.631 17.531 1.00 76.75 263 PHE A CA 1
ATOM 2066 C C . PHE A 1 263 ? -33.972 24.718 18.262 1.00 76.75 263 PHE A C 1
ATOM 2068 O O . PHE A 1 263 ? -33.693 23.537 18.457 1.00 76.75 263 PHE A O 1
ATOM 2075 N N . PHE A 1 264 ? -35.160 25.219 18.610 1.00 75.00 264 PHE A N 1
ATOM 2076 C CA . PHE A 1 264 ? -36.194 24.384 19.216 1.00 75.00 264 PHE A CA 1
ATOM 2077 C C . PHE A 1 264 ? -36.674 23.270 18.268 1.00 75.00 264 PHE A C 1
ATOM 2079 O O . PHE A 1 264 ? -36.798 22.115 18.685 1.00 75.00 264 PHE A O 1
ATOM 2086 N N . GLN A 1 265 ? -36.879 23.575 16.982 1.00 75.44 265 GLN A N 1
ATOM 2087 C CA . GLN A 1 265 ? -37.215 22.549 15.984 1.00 75.44 265 GLN A CA 1
ATOM 2088 C C . GLN A 1 265 ? -36.080 21.556 15.759 1.00 75.44 265 GLN A C 1
ATOM 2090 O O . GLN A 1 265 ? -36.320 20.352 15.672 1.00 75.44 265 GLN A O 1
ATOM 2095 N N . PHE A 1 266 ? -34.848 22.049 15.720 1.00 76.25 266 PHE A N 1
ATOM 2096 C CA . PHE A 1 266 ? -33.654 21.237 15.567 1.00 76.25 266 PHE A CA 1
ATOM 2097 C C . PHE A 1 266 ? -33.501 20.254 16.737 1.00 76.25 266 PHE A C 1
ATOM 2099 O O . PHE A 1 266 ? -33.269 19.068 16.521 1.00 76.25 266 PHE A O 1
ATOM 2106 N N . CYS A 1 267 ? -33.762 20.690 17.976 1.00 71.56 267 CYS A N 1
ATOM 2107 C CA . CYS A 1 267 ? -33.819 19.811 19.149 1.00 71.56 267 CYS A CA 1
ATOM 2108 C C . CYS A 1 267 ? -34.879 18.708 19.012 1.00 71.56 267 CYS A C 1
ATOM 2110 O O . CYS A 1 267 ? -34.618 17.554 19.358 1.00 71.56 267 CYS A O 1
ATOM 2112 N N . LYS A 1 268 ? -36.065 19.027 18.479 1.00 73.50 268 LYS A N 1
ATOM 2113 C CA . LYS A 1 268 ? -37.122 18.030 18.244 1.00 73.50 268 LYS A CA 1
ATOM 2114 C C . LYS A 1 268 ? -36.703 17.002 17.195 1.00 73.50 268 LYS A C 1
ATOM 2116 O O . LYS A 1 268 ? -36.850 15.805 17.432 1.00 73.50 268 LYS A O 1
ATOM 2121 N N . GLN A 1 269 ? -36.137 17.455 16.075 1.00 73.44 269 GLN A N 1
ATOM 2122 C CA . GLN A 1 269 ? -35.623 16.583 15.011 1.00 73.44 269 GLN A CA 1
ATOM 2123 C C . GLN A 1 269 ? -34.448 15.718 15.482 1.00 73.44 269 GLN A C 1
ATOM 2125 O O . GLN A 1 269 ? -34.334 14.564 15.078 1.00 73.44 269 GLN A O 1
ATOM 2130 N N . ALA A 1 270 ? -33.626 16.238 16.394 1.00 67.12 270 ALA A N 1
ATOM 2131 C CA . ALA A 1 270 ? -32.537 15.510 17.037 1.00 67.12 270 ALA A CA 1
ATOM 2132 C C . ALA A 1 270 ? -33.004 14.475 18.083 1.00 67.12 270 ALA A C 1
ATOM 2134 O O . ALA A 1 270 ? -32.171 13.839 18.724 1.00 67.12 270 ALA A O 1
ATOM 2135 N N . GLY A 1 271 ? -34.317 14.292 18.270 1.00 67.19 271 GLY A N 1
ATOM 2136 C CA . GLY A 1 271 ? -34.884 13.269 19.152 1.00 67.19 271 GLY A CA 1
ATOM 2137 C C . GLY A 1 271 ? -35.180 13.732 20.581 1.00 67.19 271 GLY A C 1
ATOM 2138 O O . GLY A 1 271 ? -35.630 12.923 21.390 1.00 67.19 271 GLY A O 1
ATOM 2139 N N . TYR A 1 272 ? -35.009 15.021 20.905 1.00 68.00 272 TYR A N 1
ATOM 2140 C CA . TYR A 1 272 ? -35.365 15.570 22.223 1.00 68.00 272 TYR A CA 1
ATOM 2141 C C . TYR A 1 272 ? -36.856 15.934 22.360 1.00 68.00 272 TYR A C 1
ATOM 2143 O O . TYR A 1 272 ? -37.265 16.421 23.412 1.00 68.00 272 TYR A O 1
ATOM 2151 N N . ASP A 1 273 ? -37.687 15.692 21.335 1.00 71.25 273 ASP A N 1
ATOM 2152 C CA . ASP A 1 273 ? -39.116 16.059 21.324 1.00 71.25 273 ASP A CA 1
ATOM 2153 C C . ASP A 1 273 ? -39.880 15.479 22.524 1.00 71.25 273 ASP A C 1
ATOM 2155 O O . ASP A 1 273 ? -40.573 16.208 23.233 1.00 71.25 273 ASP A O 1
ATOM 2159 N N . THR A 1 274 ? -39.703 14.187 22.813 1.00 70.38 274 THR A N 1
ATOM 2160 C CA . THR A 1 274 ? -40.386 13.532 23.937 1.00 70.38 274 THR A CA 1
ATOM 2161 C C . THR A 1 274 ? -39.948 14.118 25.278 1.00 70.38 274 THR A C 1
ATOM 2163 O O . THR A 1 274 ? -40.795 14.406 26.116 1.00 70.38 274 THR A O 1
ATOM 2166 N N . MET A 1 275 ? -38.647 14.366 25.457 1.00 65.69 275 MET A N 1
ATOM 2167 C CA . MET A 1 275 ? -38.097 14.942 26.686 1.00 65.69 275 MET A CA 1
ATOM 2168 C C . MET A 1 275 ? -38.634 16.358 26.920 1.00 65.69 275 MET A C 1
ATOM 2170 O O . MET A 1 275 ? -39.124 16.650 28.009 1.00 65.69 275 MET A O 1
ATOM 2174 N N . LEU A 1 276 ? -38.619 17.207 25.886 1.00 72.06 276 LEU A N 1
ATOM 2175 C CA . LEU A 1 276 ? -39.112 18.584 25.957 1.00 72.06 276 LEU A CA 1
ATOM 2176 C C . LEU A 1 276 ? -40.618 18.648 26.261 1.00 72.06 276 LEU A C 1
ATOM 2178 O O . LEU A 1 276 ? -41.042 19.476 27.061 1.00 72.06 276 LEU A O 1
ATOM 2182 N N . ARG A 1 277 ? -41.426 17.740 25.696 1.00 70.06 277 ARG A N 1
ATOM 2183 C CA . ARG A 1 277 ? -42.873 17.652 25.981 1.00 70.06 277 ARG A CA 1
ATOM 2184 C C . ARG A 1 277 ? -43.193 17.226 27.411 1.00 70.06 277 ARG A C 1
ATOM 2186 O O . ARG A 1 277 ? -44.247 17.578 27.924 1.00 70.06 277 ARG A O 1
ATOM 2193 N N . THR A 1 278 ? -42.310 16.459 28.044 1.00 71.69 278 THR A N 1
ATOM 2194 C CA . THR A 1 278 ? -42.536 15.908 29.390 1.00 71.69 278 THR A CA 1
ATOM 2195 C C . THR A 1 278 ? -42.046 16.801 30.530 1.00 71.69 278 THR A C 1
ATOM 2197 O O . THR A 1 278 ? -42.228 16.445 31.689 1.00 71.69 278 THR A O 1
ATOM 2200 N N . LEU A 1 279 ? -41.428 17.950 30.229 1.00 63.41 279 LEU A N 1
ATOM 2201 C CA . LEU A 1 279 ? -40.841 18.833 31.245 1.00 63.41 279 LEU A CA 1
ATOM 2202 C C . LEU A 1 279 ? -41.867 19.560 32.117 1.00 63.41 279 LEU A C 1
ATOM 2204 O O . LEU A 1 279 ? -41.542 19.925 33.241 1.00 63.41 279 LEU A O 1
ATOM 2208 N N . GLY A 1 280 ? -43.090 19.778 31.640 1.00 58.41 280 GLY A N 1
ATOM 2209 C CA . GLY A 1 280 ? -44.132 20.426 32.434 1.00 58.41 280 GLY A CA 1
ATOM 2210 C C . GLY A 1 280 ? -45.478 20.440 31.723 1.00 58.41 280 GLY A C 1
ATOM 2211 O O . GLY A 1 280 ? -45.529 20.481 30.494 1.00 58.41 280 GLY A O 1
ATOM 2212 N N . GLY A 1 281 ? -46.571 20.407 32.490 1.00 61.84 281 GLY A N 1
ATOM 2213 C CA . GLY A 1 281 ? -47.940 20.486 31.969 1.00 61.84 281 GLY A CA 1
ATOM 2214 C C . GLY A 1 281 ? -48.382 21.913 31.631 1.00 61.84 281 GLY A C 1
ATOM 2215 O O . GLY A 1 281 ? -49.406 22.110 30.979 1.00 61.84 281 GLY A O 1
ATOM 2216 N N . ASN A 1 282 ? -47.609 22.915 32.049 1.00 57.31 282 ASN A N 1
ATOM 2217 C CA . ASN A 1 282 ? -47.790 24.323 31.713 1.00 57.31 282 ASN A CA 1
ATOM 2218 C C . ASN A 1 282 ? -46.428 25.036 31.600 1.00 57.31 282 ASN A C 1
ATOM 2220 O O . ASN A 1 282 ? -45.390 24.492 31.979 1.00 57.31 282 ASN A O 1
ATOM 2224 N N . LEU A 1 283 ? -46.429 26.267 31.077 1.00 58.91 283 LEU A N 1
ATOM 2225 C CA . LEU A 1 283 ? -45.203 27.035 30.830 1.00 58.91 283 LEU A CA 1
ATOM 2226 C C . LEU A 1 283 ? -44.398 27.310 32.113 1.00 58.91 283 LEU A C 1
ATOM 2228 O O . LEU A 1 283 ? -43.175 27.375 32.052 1.00 58.91 283 LEU A O 1
ATOM 2232 N N . ILE A 1 284 ? -45.066 27.457 33.261 1.00 58.31 284 ILE A N 1
ATOM 2233 C CA . ILE A 1 284 ? -44.412 27.727 34.548 1.00 58.31 284 ILE A CA 1
ATOM 2234 C C . ILE A 1 284 ? -43.669 26.474 35.019 1.00 58.31 284 ILE A C 1
ATOM 2236 O O . ILE A 1 284 ? -42.467 26.544 35.243 1.00 58.31 284 ILE A O 1
ATOM 2240 N N . GLU A 1 285 ? -44.337 25.319 35.048 1.00 59.09 285 GLU A N 1
ATOM 2241 C CA . GLU A 1 285 ? -43.721 24.021 35.365 1.00 59.09 285 GLU A CA 1
ATOM 2242 C C . GLU A 1 285 ? -42.583 23.675 34.397 1.00 59.09 285 GLU A C 1
ATOM 2244 O O . GLU A 1 285 ? -41.549 23.148 34.802 1.00 59.09 285 GLU A O 1
ATOM 2249 N N . PHE A 1 286 ? -42.747 23.998 33.111 1.00 63.41 286 PHE A N 1
ATOM 2250 C CA . PHE A 1 286 ? -41.704 23.810 32.108 1.00 63.41 286 PHE A CA 1
ATOM 2251 C C . PHE A 1 286 ? -40.457 24.649 32.424 1.00 63.41 286 PHE A C 1
ATOM 2253 O O . PHE A 1 286 ? -39.349 24.125 32.351 1.00 63.41 286 PHE A O 1
ATOM 2260 N N . ILE A 1 287 ? -40.625 25.926 32.796 1.00 61.56 287 ILE A N 1
ATOM 2261 C CA . ILE A 1 287 ? -39.518 26.816 33.192 1.00 61.56 287 ILE A CA 1
ATOM 2262 C C . ILE A 1 287 ? -38.877 26.336 34.497 1.00 61.56 287 ILE A C 1
ATOM 2264 O O . ILE A 1 287 ? -37.654 26.278 34.586 1.00 61.56 287 ILE A O 1
ATOM 2268 N N . GLU A 1 288 ? -39.680 25.953 35.490 1.00 59.00 288 GLU A N 1
ATOM 2269 C CA . GLU A 1 288 ? -39.195 25.448 36.780 1.00 59.00 288 GLU A CA 1
ATOM 2270 C C . GLU A 1 288 ? -38.347 24.177 36.614 1.00 59.00 288 GLU A C 1
ATOM 2272 O O . GLU A 1 288 ? -37.310 24.021 37.262 1.00 59.00 288 GLU A O 1
ATOM 2277 N N . ASN A 1 289 ? -38.737 23.292 35.694 1.00 60.72 289 ASN A N 1
ATOM 2278 C CA . ASN A 1 289 ? -38.003 22.065 35.392 1.00 60.72 289 ASN A CA 1
ATOM 2279 C C . ASN A 1 289 ? -36.898 22.249 34.341 1.00 60.72 289 ASN A C 1
ATOM 2281 O O . ASN A 1 289 ? -36.089 21.337 34.145 1.00 60.72 289 ASN A O 1
ATOM 2285 N N . LEU A 1 290 ? -36.801 23.418 33.703 1.00 62.69 290 LEU A N 1
ATOM 2286 C CA . LEU A 1 290 ? -35.751 23.729 32.734 1.00 62.69 290 LEU A CA 1
ATOM 2287 C C . LEU A 1 290 ? -34.373 23.717 33.405 1.00 62.69 290 LEU A C 1
ATOM 2289 O O . LEU A 1 290 ? -33.428 23.164 32.854 1.00 62.69 290 LEU A O 1
ATOM 2293 N N . ASP A 1 291 ? -34.264 24.219 34.635 1.00 53.97 291 ASP A N 1
ATOM 2294 C CA . ASP A 1 291 ? -33.022 24.168 35.418 1.00 53.97 291 ASP A CA 1
ATOM 2295 C C . ASP A 1 291 ? -32.653 22.739 35.837 1.00 53.97 291 ASP A C 1
ATOM 2297 O O . ASP A 1 291 ? -31.469 22.386 35.921 1.00 53.97 291 ASP A O 1
ATOM 2301 N N . ALA A 1 292 ? -33.653 21.887 36.086 1.00 56.16 292 ALA A N 1
ATOM 2302 C CA . ALA A 1 292 ? -33.447 20.469 36.367 1.00 56.16 292 ALA A CA 1
ATOM 2303 C C . ALA A 1 292 ? -32.953 19.730 35.116 1.00 56.16 292 ALA A C 1
ATOM 2305 O O . ALA A 1 292 ? -31.990 18.962 35.209 1.00 56.16 292 ALA A O 1
ATOM 2306 N N . LEU A 1 293 ? -33.534 20.035 33.950 1.00 62.41 293 LEU A N 1
ATOM 2307 C CA . LEU A 1 293 ? -33.056 19.579 32.650 1.00 62.41 293 LEU A CA 1
ATOM 2308 C C . LEU A 1 293 ? -31.634 20.074 32.400 1.00 62.41 293 LEU A C 1
ATOM 2310 O O . LEU A 1 293 ? -30.756 19.260 32.165 1.00 62.41 293 LEU A O 1
ATOM 2314 N N . HIS A 1 294 ? -31.353 21.369 32.526 1.00 57.22 294 HIS A N 1
ATOM 2315 C CA . HIS A 1 294 ? -30.009 21.914 32.345 1.00 57.22 294 HIS A CA 1
ATOM 2316 C C . HIS A 1 294 ? -29.009 21.339 33.341 1.00 57.22 294 HIS A C 1
ATOM 2318 O O . HIS A 1 294 ? -27.861 21.136 32.978 1.00 57.22 294 HIS A O 1
ATOM 2324 N N . SER A 1 295 ? -29.419 21.011 34.567 1.00 49.47 295 SER A N 1
ATOM 2325 C CA . SER A 1 295 ? -28.569 20.325 35.546 1.00 49.47 295 SER A CA 1
ATOM 2326 C C . SER A 1 295 ? -28.299 18.861 35.180 1.00 49.47 295 SER A C 1
ATOM 2328 O O . SER A 1 295 ? -27.216 18.351 35.476 1.00 49.47 295 SER A O 1
ATOM 2330 N N . TYR A 1 296 ? -29.272 18.178 34.572 1.00 51.47 296 TYR A N 1
ATOM 2331 C CA . TYR A 1 296 ? -29.143 16.823 34.028 1.00 51.47 296 TYR A CA 1
ATOM 2332 C C . TYR A 1 296 ? -28.259 16.809 32.772 1.00 51.47 296 TYR A C 1
ATOM 2334 O O . TYR A 1 296 ? -27.328 16.011 32.655 1.00 51.47 296 TYR A O 1
ATOM 2342 N N . LEU A 1 297 ? -28.469 17.782 31.891 1.00 49.38 297 LEU A N 1
ATOM 2343 C CA . LEU A 1 297 ? -27.634 18.066 30.737 1.00 49.38 297 LEU A CA 1
ATOM 2344 C C . LEU A 1 297 ? -26.223 18.483 31.206 1.00 49.38 297 LEU A C 1
ATOM 2346 O O . LEU A 1 297 ? -25.243 17.974 30.702 1.00 49.38 297 LEU A O 1
ATOM 2350 N N . ALA A 1 298 ? -26.051 19.257 32.279 1.00 41.03 298 ALA A N 1
ATOM 2351 C CA . ALA A 1 298 ? -24.734 19.620 32.830 1.00 41.03 298 ALA A CA 1
ATOM 2352 C C . ALA A 1 298 ? -23.997 18.463 33.548 1.00 41.03 298 ALA A C 1
ATOM 2354 O O . ALA A 1 298 ? -22.840 18.600 33.960 1.00 41.03 298 ALA A O 1
ATOM 2355 N N . LEU A 1 299 ? -24.663 17.324 33.771 1.00 38.06 299 LEU A N 1
ATOM 2356 C CA . LEU A 1 299 ? -24.021 16.071 34.189 1.00 38.06 299 LEU A CA 1
ATOM 2357 C C . LEU A 1 299 ? -23.472 15.289 32.987 1.00 38.06 299 LEU A C 1
ATOM 2359 O O . LEU A 1 299 ? -22.500 14.554 33.152 1.00 38.06 299 LEU A O 1
ATOM 2363 N N . SER A 1 300 ? -24.064 15.481 31.806 1.00 36.56 300 SER A N 1
ATOM 2364 C CA . SER A 1 300 ? -23.641 14.919 30.516 1.00 36.56 300 SER A CA 1
ATOM 2365 C C . SER A 1 300 ? -22.737 15.869 29.707 1.00 36.56 300 SER A C 1
ATOM 2367 O O . SER A 1 300 ? -21.958 15.404 28.879 1.00 36.56 300 SER A O 1
ATOM 2369 N N . TYR A 1 301 ? -22.762 17.170 30.008 1.00 42.88 301 TYR A N 1
ATOM 2370 C CA . TYR A 1 301 ? -22.057 18.255 29.325 1.00 42.88 301 TYR A CA 1
ATOM 2371 C C . TYR A 1 301 ? -21.287 19.109 30.349 1.00 42.88 301 TYR A C 1
ATOM 2373 O O . TYR A 1 301 ? -21.859 19.613 31.315 1.00 42.88 301 TYR A O 1
ATOM 2381 N N . GLN A 1 302 ? -19.975 19.273 30.191 1.00 31.08 302 GLN A N 1
ATOM 2382 C CA . GLN A 1 302 ? -19.153 20.052 31.123 1.00 31.08 302 GLN A CA 1
ATOM 2383 C C . GLN A 1 302 ? -19.107 21.521 30.662 1.00 31.08 302 GLN A C 1
ATOM 2385 O O . GLN A 1 302 ? -18.542 21.799 29.615 1.00 31.08 302 GLN A O 1
ATOM 2390 N N . PHE A 1 303 ? -19.650 22.453 31.462 1.00 29.73 303 PHE A N 1
ATOM 2391 C CA . PHE A 1 303 ? -19.655 23.919 31.234 1.00 29.73 303 PHE A CA 1
ATOM 2392 C C . PHE A 1 303 ? -20.729 24.484 30.279 1.00 29.73 303 PHE A C 1
ATOM 2394 O O . PHE A 1 303 ? -20.415 25.242 29.371 1.00 29.73 303 PHE A O 1
ATOM 2401 N N . ILE A 1 304 ? -22.014 24.200 30.516 1.00 32.50 304 ILE A N 1
ATOM 2402 C CA . ILE A 1 304 ? -23.106 25.025 29.961 1.00 32.50 304 ILE A CA 1
ATOM 2403 C C . ILE A 1 304 ? -23.464 26.107 30.991 1.00 32.50 304 ILE A C 1
ATOM 2405 O O . ILE A 1 304 ? -23.865 25.769 32.107 1.00 32.50 304 ILE A O 1
ATOM 2409 N N . SER A 1 305 ? -23.328 27.393 30.644 1.00 28.39 305 SER A N 1
ATOM 2410 C CA . SER A 1 305 ? -24.005 28.477 31.368 1.00 28.39 305 SER A CA 1
ATOM 2411 C C . SER A 1 305 ? -25.372 28.704 30.715 1.00 28.39 305 SER A C 1
ATOM 2413 O O . SER A 1 305 ? -25.483 28.925 29.512 1.00 28.39 305 SER A O 1
ATOM 2415 N N . ALA A 1 306 ? -26.440 28.540 31.493 1.00 32.06 306 ALA A N 1
ATOM 2416 C CA . ALA A 1 306 ? -27.801 28.674 30.996 1.00 32.06 306 ALA A CA 1
ATOM 2417 C C . ALA A 1 306 ? -28.228 30.147 31.039 1.00 32.06 306 ALA A C 1
ATOM 2419 O O . ALA A 1 306 ? -28.226 30.758 32.104 1.00 32.06 306 ALA A O 1
ATOM 2420 N N . ASN A 1 307 ? -28.631 30.690 29.892 1.00 37.91 307 ASN A N 1
ATOM 2421 C CA . ASN A 1 307 ? -29.604 31.774 29.832 1.00 37.91 307 ASN A CA 1
ATOM 2422 C C . ASN A 1 307 ? -30.561 31.464 28.672 1.00 37.91 307 ASN A C 1
ATOM 2424 O O . ASN A 1 307 ? -30.129 31.483 27.516 1.00 37.91 307 ASN A O 1
ATOM 2428 N N . PRO A 1 308 ? -31.833 31.124 28.941 1.00 43.84 308 PRO A N 1
ATOM 2429 C CA . PRO A 1 308 ? -32.795 30.880 27.880 1.00 43.84 308 PRO A CA 1
ATOM 2430 C C . PRO A 1 308 ? -33.022 32.175 27.095 1.00 43.84 308 PRO A C 1
ATOM 2432 O O . PRO A 1 308 ? -33.479 33.180 27.638 1.00 43.84 308 PRO A O 1
ATOM 2435 N N . ALA A 1 309 ? -32.686 32.159 25.806 1.00 52.66 309 ALA A N 1
ATOM 2436 C CA . ALA A 1 309 ? -32.963 33.275 24.913 1.00 52.66 309 ALA A CA 1
ATOM 2437 C C . ALA A 1 309 ? -34.479 33.397 24.675 1.00 52.66 309 ALA A C 1
ATOM 2439 O O . ALA A 1 309 ? -35.172 32.392 24.493 1.00 52.66 309 ALA A O 1
ATOM 2440 N N . ALA A 1 310 ? -34.987 34.632 24.617 1.00 51.56 310 ALA A N 1
ATOM 2441 C CA . ALA A 1 310 ? -36.414 34.941 24.468 1.00 51.56 310 ALA A CA 1
ATOM 2442 C C . ALA A 1 310 ? -37.097 34.214 23.286 1.00 51.56 310 ALA A C 1
ATOM 2444 O O . ALA A 1 310 ? -38.265 33.844 23.383 1.00 51.56 310 ALA A O 1
ATOM 2445 N N . GLY A 1 311 ? -36.366 33.937 22.197 1.00 55.25 311 GLY A N 1
ATOM 2446 C CA . GLY A 1 311 ? -36.889 33.214 21.029 1.00 55.25 311 GLY A CA 1
ATOM 2447 C C . GLY A 1 311 ? -37.248 31.744 21.290 1.00 55.25 311 GLY A C 1
ATOM 2448 O O . GLY A 1 311 ? -38.243 31.259 20.759 1.00 55.25 311 GLY A O 1
ATOM 2449 N N . ILE A 1 312 ? -36.497 31.044 22.150 1.00 61.69 312 ILE A N 1
ATOM 2450 C CA . ILE A 1 312 ? -36.774 29.635 22.492 1.00 61.69 312 ILE A CA 1
ATOM 2451 C C . ILE A 1 312 ? -38.072 29.547 23.303 1.00 61.69 312 ILE A C 1
ATOM 2453 O O . ILE A 1 312 ? -38.918 28.690 23.060 1.00 61.69 312 ILE A O 1
ATOM 2457 N N . MET A 1 313 ? -38.255 30.474 24.241 1.00 61.19 313 MET A N 1
ATOM 2458 C CA . MET A 1 313 ? -39.412 30.490 25.128 1.00 61.19 313 MET A CA 1
ATOM 2459 C C . MET A 1 313 ? -40.717 30.851 24.409 1.00 61.19 313 MET A C 1
ATOM 2461 O O . MET A 1 313 ? -41.761 30.270 24.707 1.00 61.19 313 MET A O 1
ATOM 2465 N N . GLU A 1 314 ? -40.670 31.767 23.437 1.00 61.00 314 GLU A N 1
ATOM 2466 C CA . GLU A 1 314 ? -41.827 32.068 22.585 1.00 61.00 314 GLU A CA 1
ATOM 2467 C C . GLU A 1 314 ? -42.213 30.870 21.698 1.00 61.00 314 GLU A C 1
ATOM 2469 O O . GLU A 1 314 ? -43.403 30.578 21.548 1.00 61.00 314 GLU A O 1
ATOM 2474 N N . ALA A 1 315 ? -41.229 30.130 21.167 1.00 62.56 315 ALA A N 1
ATOM 2475 C CA . ALA A 1 315 ? -41.469 28.918 20.381 1.00 62.56 315 ALA A CA 1
ATOM 2476 C C . ALA A 1 315 ? -42.106 27.799 21.221 1.00 62.56 315 ALA A C 1
ATOM 2478 O O . ALA A 1 315 ? -43.098 27.202 20.803 1.00 62.56 315 ALA A O 1
ATOM 2479 N N . VAL A 1 316 ? -41.587 27.567 22.432 1.00 62.88 316 VAL A N 1
ATOM 2480 C CA . VAL A 1 316 ? -42.132 26.598 23.397 1.00 62.88 316 VAL A CA 1
ATOM 2481 C C . VAL A 1 316 ? -43.578 26.933 23.759 1.00 62.88 316 VAL A C 1
ATOM 2483 O O . VAL A 1 316 ? -44.444 26.060 23.704 1.00 62.88 316 VAL A O 1
ATOM 2486 N N . ALA A 1 317 ? -43.860 28.192 24.104 1.00 59.41 317 ALA A N 1
ATOM 2487 C CA . ALA A 1 317 ? -45.200 28.617 24.495 1.00 59.41 317 ALA A CA 1
ATOM 2488 C C . ALA A 1 317 ? -46.220 28.440 23.360 1.00 59.41 317 ALA A C 1
ATOM 2490 O O . ALA A 1 317 ? -47.332 27.967 23.605 1.00 59.41 317 ALA A O 1
ATOM 2491 N N . ARG A 1 318 ? -45.824 28.758 22.119 1.00 65.81 318 ARG A N 1
ATOM 2492 C CA . ARG A 1 318 ? -46.673 28.606 20.933 1.00 65.81 318 ARG A CA 1
ATOM 2493 C C . ARG A 1 318 ? -46.909 27.142 20.566 1.00 65.81 318 ARG A C 1
ATOM 2495 O O . ARG A 1 318 ? -48.030 26.787 20.234 1.00 65.81 318 ARG A O 1
ATOM 2502 N N . GLU A 1 319 ? -45.878 26.299 20.596 1.00 63.53 319 GLU A N 1
ATOM 2503 C CA . GLU A 1 319 ? -45.967 24.935 20.051 1.00 63.53 319 GLU A CA 1
ATOM 2504 C C . GLU A 1 319 ? -46.345 23.848 21.052 1.00 63.53 319 GLU A C 1
ATOM 2506 O O . GLU A 1 319 ? -46.948 22.853 20.651 1.00 63.53 319 GLU A O 1
ATOM 2511 N N . LEU A 1 320 ? -45.965 23.984 22.325 1.00 60.84 320 LEU A N 1
ATOM 2512 C CA . LEU A 1 320 ? -46.278 22.976 23.344 1.00 60.84 320 LEU A CA 1
ATOM 2513 C C . LEU A 1 320 ? -47.555 23.305 24.119 1.00 60.84 320 LEU A C 1
ATOM 2515 O O . LEU A 1 320 ? -48.245 22.390 24.558 1.00 60.84 320 LEU A O 1
ATOM 2519 N N . PHE A 1 321 ? -47.878 24.592 24.265 1.00 59.69 321 PHE A N 1
ATOM 2520 C CA . PHE A 1 321 ? -48.951 25.063 25.147 1.00 59.69 321 PHE A CA 1
ATOM 2521 C C . PHE A 1 321 ? -50.002 25.934 24.439 1.00 59.69 321 PHE A C 1
ATOM 2523 O O . PHE A 1 321 ? -50.819 26.557 25.120 1.00 59.69 321 PHE A O 1
ATOM 2530 N N . ASP A 1 322 ? -49.951 26.020 23.102 1.00 55.38 322 ASP A N 1
ATOM 2531 C CA . ASP A 1 322 ? -50.858 26.800 22.235 1.00 55.38 322 ASP A CA 1
ATOM 2532 C C . ASP A 1 322 ? -51.133 28.225 22.765 1.00 55.38 322 ASP A C 1
ATOM 2534 O O . ASP A 1 322 ? -52.243 28.752 22.737 1.00 55.38 322 ASP A O 1
ATOM 2538 N N . SER A 1 323 ? -50.100 28.841 23.349 1.00 53.12 323 SER A N 1
ATOM 2539 C CA . SER A 1 323 ? -50.190 30.098 24.088 1.00 53.12 323 SER A CA 1
ATOM 2540 C C . SER A 1 323 ? -49.352 31.173 23.413 1.00 53.12 323 SER A C 1
ATOM 2542 O O . SER A 1 323 ? -48.149 31.010 23.206 1.00 53.12 323 SER A O 1
ATOM 2544 N N . LYS A 1 324 ? -49.963 32.326 23.116 1.00 47.34 324 LYS A N 1
ATOM 2545 C CA . LYS A 1 324 ? -49.227 33.483 22.595 1.00 47.34 324 LYS A CA 1
ATOM 2546 C C . LYS A 1 324 ? -48.596 34.250 23.756 1.00 47.34 324 LYS A C 1
ATOM 2548 O O . LYS A 1 324 ? -49.298 34.809 24.600 1.00 47.34 324 LYS A O 1
ATOM 2553 N N . VAL A 1 325 ? -47.268 34.254 23.792 1.00 55.16 325 VAL A N 1
ATOM 2554 C CA . VAL A 1 325 ? -46.470 34.907 24.831 1.00 55.16 325 VAL A CA 1
ATOM 2555 C C . VAL A 1 325 ? -45.600 35.973 24.184 1.00 55.16 325 VAL A C 1
ATOM 2557 O O . VAL A 1 325 ? -44.971 35.722 23.162 1.00 55.16 325 VAL A O 1
ATOM 2560 N N . THR A 1 326 ? -45.581 37.165 24.773 1.00 45.09 326 THR A N 1
ATOM 2561 C CA . THR A 1 326 ? -44.638 38.229 24.406 1.00 45.09 326 THR A CA 1
ATOM 2562 C C . THR A 1 326 ? -43.677 38.452 25.560 1.00 45.09 326 THR A C 1
ATOM 2564 O O . THR A 1 326 ? -44.133 38.739 26.674 1.00 45.09 326 THR A O 1
ATOM 2567 N N . MET A 1 327 ? -42.376 38.331 25.298 1.00 51.34 327 MET A N 1
ATOM 2568 C CA . MET A 1 327 ? -41.333 38.605 26.285 1.00 51.34 327 MET A CA 1
ATOM 2569 C C . MET A 1 327 ? -40.707 39.974 26.027 1.00 51.34 327 MET A C 1
ATOM 2571 O O . MET A 1 327 ? -40.201 40.238 24.940 1.00 51.34 327 MET A O 1
ATOM 2575 N N . VAL A 1 328 ? -40.751 40.853 27.030 1.00 45.91 328 VAL A N 1
ATOM 2576 C CA . VAL A 1 328 ? -40.114 42.177 26.978 1.00 45.91 328 VAL A CA 1
ATOM 2577 C C . VAL A 1 328 ? -39.048 42.243 28.065 1.00 45.91 328 VAL A C 1
ATOM 2579 O O . VAL A 1 328 ? -39.317 41.889 29.213 1.00 45.91 328 VAL A O 1
ATOM 2582 N N . VAL A 1 329 ? -37.842 42.679 27.706 1.00 48.81 329 VAL A N 1
ATOM 2583 C CA . VAL A 1 329 ? -36.761 42.931 28.669 1.00 48.81 329 VAL A CA 1
ATOM 2584 C C . VAL A 1 329 ? -37.110 44.187 29.469 1.00 48.81 329 VAL A C 1
ATOM 2586 O O . VAL A 1 329 ? -37.384 45.231 28.877 1.00 48.81 329 VAL A O 1
ATOM 2589 N N . LEU A 1 330 ? -37.139 44.089 30.800 1.00 48.34 330 LEU A N 1
ATOM 2590 C CA . LEU A 1 330 ? -37.344 45.249 31.673 1.00 48.34 330 LEU A CA 1
ATOM 2591 C C . LEU A 1 330 ? -36.039 46.046 31.831 1.00 48.34 330 LEU A C 1
ATOM 2593 O O . LEU A 1 330 ? -34.946 45.481 31.800 1.00 48.34 330 LEU A O 1
ATOM 2597 N N . ASN A 1 331 ? -36.149 47.368 31.994 1.00 42.38 331 ASN A N 1
ATOM 2598 C CA . ASN A 1 331 ? -34.991 48.248 32.180 1.00 42.38 331 ASN A CA 1
ATOM 2599 C C . ASN A 1 331 ? -34.293 47.961 33.524 1.00 42.38 331 ASN A C 1
ATOM 2601 O O . ASN A 1 331 ? -34.950 47.884 34.559 1.00 42.38 331 ASN A O 1
ATOM 2605 N N . GLN A 1 332 ? -32.955 47.907 33.525 1.00 42.84 332 GLN A N 1
ATOM 2606 C CA . GLN A 1 332 ? -32.112 47.617 34.706 1.00 42.84 332 GLN A CA 1
ATOM 2607 C C . GLN A 1 332 ? -32.328 48.570 35.900 1.00 42.84 332 GLN A C 1
ATOM 2609 O O . GLN A 1 332 ? -31.975 48.247 37.029 1.00 42.84 332 GLN A O 1
ATOM 2614 N N . SER A 1 333 ? -32.913 49.750 35.688 1.00 39.31 333 SER A N 1
ATOM 2615 C CA . SER A 1 333 ? -33.256 50.690 36.762 1.00 39.31 333 SER A CA 1
ATOM 2616 C C . SER A 1 333 ? -34.449 50.245 37.623 1.00 39.31 333 SER A C 1
ATOM 2618 O O . SER A 1 333 ? -34.527 50.651 38.775 1.00 39.31 333 SER A O 1
ATOM 2620 N N . GLU A 1 334 ? -35.342 49.388 37.114 1.00 41.94 334 GLU A N 1
ATOM 2621 C CA . GLU A 1 334 ? -36.439 48.784 37.899 1.00 41.94 334 GLU A CA 1
ATOM 2622 C C . GLU A 1 334 ? -35.974 47.550 38.711 1.00 41.94 334 GLU A C 1
ATOM 2624 O O . GLU A 1 334 ? -36.683 47.076 39.599 1.00 41.94 334 GLU A O 1
ATOM 2629 N N . GLU A 1 335 ? -34.766 47.034 38.440 1.00 36.72 335 GLU A N 1
ATOM 2630 C CA . GLU A 1 335 ? -34.130 45.909 39.148 1.00 36.72 335 GLU A CA 1
ATOM 2631 C C . GLU A 1 335 ? -33.598 46.338 40.534 1.00 36.72 335 GLU A C 1
ATOM 2633 O O . GLU A 1 335 ? -33.797 45.632 41.528 1.00 36.72 335 GLU A O 1
ATOM 2638 N N . ASP A 1 336 ? -33.007 47.539 40.629 1.00 37.03 336 ASP A N 1
ATOM 2639 C CA . ASP A 1 336 ? -32.435 48.089 41.873 1.00 37.03 336 ASP A CA 1
ATOM 2640 C C . ASP A 1 336 ? -33.501 48.304 42.971 1.00 37.03 336 ASP A C 1
ATOM 2642 O O . ASP A 1 336 ? -33.211 48.093 44.149 1.00 37.03 336 ASP A O 1
ATOM 2646 N N . GLU A 1 337 ? -34.746 48.646 42.612 1.00 41.12 337 GLU A N 1
ATOM 2647 C CA . GLU A 1 337 ? -35.844 48.809 43.584 1.00 41.12 337 GLU A CA 1
ATOM 2648 C C . GLU A 1 337 ? -36.405 47.471 44.102 1.00 41.12 337 GLU A C 1
ATOM 2650 O O . GLU A 1 337 ? -36.989 47.432 45.188 1.00 41.12 337 GLU A O 1
ATOM 2655 N N . ARG A 1 338 ? -36.229 46.364 43.362 1.00 36.19 338 ARG A N 1
ATOM 2656 C CA . ARG A 1 338 ? -36.892 45.077 43.653 1.00 36.19 338 ARG A CA 1
ATOM 2657 C C . ARG A 1 338 ? -35.979 44.013 44.262 1.00 36.19 338 ARG A C 1
ATOM 2659 O O . ARG A 1 338 ? -36.457 43.199 45.050 1.00 36.19 338 ARG A O 1
ATOM 2666 N N . THR A 1 339 ? -34.698 43.979 43.896 1.00 41.69 339 THR A N 1
ATOM 2667 C CA . THR A 1 339 ? -33.759 42.907 44.299 1.00 41.69 339 THR A CA 1
ATOM 2668 C C . THR A 1 339 ? -32.439 43.421 44.878 1.00 41.69 339 THR A C 1
ATOM 2670 O O . THR A 1 339 ? -31.715 42.645 45.507 1.00 41.69 339 THR A O 1
ATOM 2673 N N . GLY A 1 340 ? -32.118 44.709 44.701 1.00 42.75 340 GLY A N 1
ATOM 2674 C CA . GLY A 1 340 ? -30.906 45.341 45.234 1.00 42.75 340 GLY A CA 1
ATOM 2675 C C . GLY A 1 340 ? -29.584 44.779 44.687 1.00 42.75 340 GLY A C 1
ATOM 2676 O O . GLY A 1 340 ? -28.547 44.937 45.336 1.00 42.75 340 GLY A O 1
ATOM 2677 N N . LYS A 1 341 ? -29.597 44.087 43.537 1.00 36.41 341 LYS A N 1
ATOM 2678 C CA . LYS A 1 341 ? -28.404 43.566 42.843 1.00 36.41 341 LYS A CA 1
ATOM 2679 C C . LYS A 1 341 ? -28.574 43.651 41.323 1.00 36.41 341 LYS A C 1
ATOM 2681 O O . LYS A 1 341 ? -29.637 43.303 40.833 1.00 36.41 341 LYS A O 1
ATOM 2686 N N . LYS A 1 342 ? -27.501 44.028 40.610 1.00 36.00 342 LYS A N 1
ATOM 2687 C CA . LYS A 1 342 ? -27.426 44.230 39.143 1.00 36.00 342 LYS A CA 1
ATOM 2688 C C . LYS A 1 342 ? -26.837 43.033 38.385 1.00 36.00 342 LYS A C 1
ATOM 2690 O O . LYS A 1 342 ? -25.860 43.189 37.653 1.00 36.00 342 LYS A O 1
ATOM 2695 N N . GLU A 1 343 ? -27.339 41.825 38.620 1.00 37.62 343 GLU A N 1
ATOM 2696 C CA . GLU A 1 343 ? -26.753 40.606 38.027 1.00 37.62 343 GLU A CA 1
ATOM 2697 C C . GLU A 1 343 ? -27.724 39.820 37.125 1.00 37.62 343 GLU A C 1
ATOM 2699 O O . GLU A 1 343 ? -27.319 38.796 36.569 1.00 37.62 343 GLU A O 1
ATOM 2704 N N . HIS A 1 344 ? -28.977 40.263 36.924 1.00 41.69 344 HIS A N 1
ATOM 2705 C CA . HIS A 1 344 ? -29.988 39.473 36.210 1.00 41.69 344 HIS A CA 1
ATOM 2706 C C . HIS A 1 344 ? -30.714 40.242 35.094 1.00 41.69 344 HIS A C 1
ATOM 2708 O O . HIS A 1 344 ? -31.150 41.374 35.251 1.00 41.69 344 HIS A O 1
ATOM 2714 N N . VAL A 1 345 ? -30.927 39.582 33.949 1.00 40.25 345 VAL A N 1
ATOM 2715 C CA . VAL A 1 345 ? -31.832 40.090 32.905 1.00 40.25 345 VAL A CA 1
ATOM 2716 C C . VAL A 1 345 ? -33.252 39.646 33.253 1.00 40.25 345 VAL A C 1
ATOM 2718 O O . VAL A 1 345 ? -33.548 38.452 33.254 1.00 40.25 345 VAL A O 1
ATOM 2721 N N . VAL A 1 346 ? -34.131 40.599 33.572 1.00 40.31 346 VAL A N 1
ATOM 2722 C CA . VAL A 1 346 ? -35.522 40.316 33.955 1.00 40.31 346 VAL A CA 1
ATOM 2723 C C . VAL A 1 346 ? -36.428 40.386 32.727 1.00 40.31 346 VAL A C 1
ATOM 2725 O O . VAL A 1 346 ? -36.565 41.434 32.092 1.00 40.31 346 VAL A O 1
ATOM 2728 N N . PHE A 1 347 ? -37.081 39.269 32.412 1.00 45.44 347 PHE A N 1
ATOM 2729 C CA . PHE A 1 347 ? -38.074 39.189 31.342 1.00 45.44 347 PHE A CA 1
ATOM 2730 C C . PHE A 1 347 ? -39.486 39.333 31.917 1.00 45.44 347 PHE A C 1
ATOM 2732 O O . PHE A 1 347 ? -39.900 38.549 32.772 1.00 45.44 347 PHE A O 1
ATOM 2739 N N . LEU A 1 348 ? -40.255 40.303 31.417 1.00 40.72 348 LEU A N 1
ATOM 2740 C CA . LEU A 1 348 ? -41.692 40.367 31.658 1.00 40.72 348 LEU A CA 1
ATOM 2741 C C . LEU A 1 348 ? -42.401 39.467 30.646 1.00 40.72 348 LEU A C 1
ATOM 2743 O O . LEU A 1 348 ? -42.422 39.753 29.447 1.00 40.72 348 LEU A O 1
ATOM 2747 N N . VAL A 1 349 ? -43.002 38.389 31.142 1.00 44.94 349 VAL A N 1
ATOM 2748 C CA . VAL A 1 349 ? -43.737 37.415 30.334 1.00 44.94 349 VAL A CA 1
ATOM 2749 C C . VAL A 1 349 ? -45.224 37.762 30.371 1.00 44.94 349 VAL A C 1
ATOM 2751 O O . VAL A 1 349 ? -45.883 37.576 31.390 1.00 44.94 349 VAL A O 1
ATOM 2754 N N . LYS A 1 350 ? -45.774 38.280 29.267 1.00 40.94 350 LYS A N 1
ATOM 2755 C CA . LYS A 1 350 ? -47.225 38.500 29.133 1.00 40.94 350 LYS A CA 1
ATOM 2756 C C . LYS A 1 350 ? -47.836 37.358 28.324 1.00 40.94 350 LYS A C 1
ATOM 2758 O O . LYS A 1 350 ? -47.611 37.276 27.118 1.00 40.94 350 LYS A O 1
ATOM 2763 N N . GLN A 1 351 ? -48.594 36.485 28.987 1.00 41.50 351 GLN A N 1
ATOM 2764 C CA . GLN A 1 351 ? -49.383 35.426 28.351 1.00 41.50 351 GLN A CA 1
ATOM 2765 C C . GLN A 1 351 ? -50.813 35.929 28.125 1.00 41.50 351 GLN A C 1
ATOM 2767 O O . GLN A 1 351 ? -51.494 36.317 29.073 1.00 41.50 351 GLN A O 1
ATOM 2772 N N . THR A 1 352 ? -51.291 35.933 26.881 1.00 39.16 352 THR A N 1
ATOM 2773 C CA . THR A 1 352 ? -52.694 36.263 26.582 1.00 39.16 352 THR A CA 1
ATOM 2774 C C . THR A 1 352 ? -53.505 34.986 26.397 1.00 39.16 352 THR A C 1
ATOM 2776 O O . THR A 1 352 ? -53.602 34.507 25.275 1.00 39.16 352 THR A O 1
ATOM 2779 N N . ASN A 1 353 ? -54.095 34.470 27.482 1.00 32.59 353 ASN A N 1
ATOM 2780 C CA . ASN A 1 353 ? -55.164 33.461 27.467 1.00 32.59 353 ASN A CA 1
ATOM 2781 C C . ASN A 1 353 ? -56.317 33.913 28.388 1.00 32.59 353 ASN A C 1
ATOM 2783 O O . ASN A 1 353 ? -56.089 34.588 29.393 1.00 32.59 353 ASN A O 1
ATOM 2787 N N . GLN A 1 354 ? -57.564 33.603 28.013 1.00 34.31 354 GLN A N 1
ATOM 2788 C CA . GLN A 1 354 ? -58.771 34.019 28.737 1.00 34.31 354 GLN A CA 1
ATOM 2789 C C . GLN A 1 354 ? -58.801 33.498 30.187 1.00 34.31 354 GLN A C 1
ATOM 2791 O O . GLN A 1 354 ? -58.603 32.316 30.432 1.00 34.31 354 GLN A O 1
ATOM 2796 N N . ALA A 1 355 ? -59.131 34.419 31.101 1.00 28.80 355 ALA A N 1
ATOM 2797 C CA . ALA A 1 355 ? -59.648 34.239 32.461 1.00 28.80 355 ALA A CA 1
ATOM 2798 C C . ALA A 1 355 ? -58.926 33.249 33.406 1.00 28.80 355 ALA A C 1
ATOM 2800 O O . ALA A 1 355 ? -59.247 32.068 33.476 1.00 28.80 355 ALA A O 1
ATOM 2801 N N . GLY A 1 356 ? -58.088 33.795 34.291 1.00 26.66 356 GLY A N 1
ATOM 2802 C CA . GLY A 1 356 ? -57.646 33.140 35.527 1.00 26.66 356 GLY A CA 1
ATOM 2803 C C . GLY A 1 356 ? -56.771 34.086 36.350 1.00 26.66 356 GLY A C 1
ATOM 2804 O O . GLY A 1 356 ? -55.856 34.687 35.809 1.00 26.66 356 GLY A O 1
ATOM 2805 N N . LYS A 1 357 ? -57.118 34.300 37.623 1.00 25.69 357 LYS A N 1
ATOM 2806 C CA . LYS A 1 357 ? -56.609 35.366 38.512 1.00 25.69 357 LYS A CA 1
ATOM 2807 C C . LYS A 1 357 ? -55.080 35.350 38.716 1.00 25.69 357 LYS A C 1
ATOM 2809 O O . LYS A 1 357 ? -54.509 34.267 38.794 1.00 25.69 357 LYS A O 1
ATOM 2814 N N . PRO A 1 358 ? -54.445 36.523 38.920 1.00 25.28 358 PRO A N 1
ATOM 2815 C CA . PRO A 1 358 ? -53.035 36.614 39.263 1.00 25.28 358 PRO A CA 1
ATOM 2816 C C . PRO A 1 358 ? -52.842 36.425 40.774 1.00 25.28 358 PRO A C 1
ATOM 2818 O O . PRO A 1 358 ? -53.534 37.045 41.583 1.00 25.28 358 PRO A O 1
ATOM 2821 N N . THR A 1 359 ? -51.863 35.615 41.151 1.00 23.28 359 THR A N 1
ATOM 2822 C CA . THR A 1 359 ? -51.190 35.722 42.449 1.00 23.28 359 THR A CA 1
ATOM 2823 C C . THR A 1 359 ? -49.698 35.681 42.177 1.00 23.28 359 THR A C 1
ATOM 2825 O O . THR A 1 359 ? -49.128 34.621 41.932 1.00 23.28 359 THR A O 1
ATOM 2828 N N . ASP A 1 360 ? -49.101 36.871 42.162 1.00 23.55 360 ASP A N 1
ATOM 2829 C CA . ASP A 1 360 ? -47.660 37.073 42.146 1.00 23.55 360 ASP A CA 1
ATOM 2830 C C . ASP A 1 360 ? -47.042 36.563 43.457 1.00 23.55 360 ASP A C 1
ATOM 2832 O O . ASP A 1 360 ? -47.509 36.912 44.541 1.00 23.55 360 ASP A O 1
ATOM 2836 N N . GLN A 1 361 ? -45.967 35.777 43.352 1.00 22.05 361 GLN A N 1
ATOM 2837 C CA . GLN A 1 361 ? -44.601 36.131 43.784 1.00 22.05 361 GLN A CA 1
ATOM 2838 C C . GLN A 1 361 ? -43.779 34.866 44.082 1.00 22.05 361 GLN A C 1
ATOM 2840 O O . GLN A 1 361 ? -43.900 34.266 45.148 1.00 22.05 361 GLN A O 1
ATOM 2845 N N . VAL A 1 362 ? -42.869 34.518 43.164 1.00 21.39 362 VAL A N 1
ATOM 2846 C CA . VAL A 1 362 ? -41.719 33.634 43.419 1.00 21.39 362 VAL A CA 1
ATOM 2847 C C . VAL A 1 362 ? -40.477 34.175 42.682 1.00 21.39 362 VAL A C 1
ATOM 2849 O O . VAL A 1 362 ? -40.610 34.704 41.579 1.00 21.39 362 VAL A O 1
ATOM 2852 N N . VAL A 1 363 ? -39.298 33.947 43.302 1.00 25.80 363 VAL A N 1
ATOM 2853 C CA . VAL A 1 363 ? -37.930 33.683 42.749 1.00 25.80 363 VAL A CA 1
ATOM 2854 C C . VAL A 1 363 ? -36.883 34.810 43.008 1.00 25.80 363 VAL A C 1
ATOM 2856 O O . VAL A 1 363 ? -37.296 35.968 42.967 1.00 25.80 363 VAL A O 1
ATOM 2859 N N . PRO A 1 364 ? -35.547 34.571 43.237 1.00 28.16 364 PRO A N 1
ATOM 2860 C CA . PRO A 1 364 ? -34.720 33.334 43.333 1.00 28.16 364 PRO A CA 1
ATOM 2861 C C . PRO A 1 364 ? -33.831 33.225 44.606 1.00 28.16 364 PRO A C 1
ATOM 2863 O O . PRO A 1 364 ? -33.771 34.123 45.442 1.00 28.16 364 PRO A O 1
ATOM 2866 N N . SER A 1 365 ? -33.027 32.154 44.722 1.00 25.17 365 SER A N 1
ATOM 2867 C CA . SER A 1 365 ? -31.790 32.191 45.526 1.00 25.17 365 SER A CA 1
ATOM 2868 C C . SER A 1 365 ? -30.657 31.382 44.890 1.00 25.17 365 SER A C 1
ATOM 2870 O O . SER A 1 365 ? -30.899 30.253 44.474 1.00 25.17 365 SER A O 1
ATOM 2872 N N . GLN A 1 366 ? -29.417 31.885 44.965 1.00 30.59 366 GLN A N 1
ATOM 2873 C CA . GLN A 1 366 ? -28.329 31.144 45.615 1.00 30.59 366 GLN A CA 1
ATOM 2874 C C . GLN A 1 366 ? -27.274 32.066 46.262 1.00 30.59 366 GLN A C 1
ATOM 2876 O O . GLN A 1 366 ? -26.928 33.122 45.745 1.00 30.59 366 GLN A O 1
ATOM 2881 N N . ARG A 1 367 ? -26.715 31.536 47.364 1.00 33.78 367 ARG A N 1
ATOM 2882 C CA . ARG A 1 367 ? -25.653 32.010 48.281 1.00 33.78 367 ARG A CA 1
ATOM 2883 C C . ARG A 1 367 ? -26.053 33.042 49.343 1.00 33.78 367 ARG A C 1
ATOM 2885 O O . ARG A 1 367 ? -26.332 34.195 49.050 1.00 33.78 367 ARG A O 1
ATOM 2892 N N . GLY A 1 368 ? -25.941 32.611 50.606 1.00 41.44 368 GLY A N 1
ATOM 2893 C CA . GLY A 1 368 ? -25.955 33.488 51.784 1.00 41.44 368 GLY A CA 1
ATOM 2894 C C . GLY A 1 368 ? -27.080 33.249 52.794 1.00 41.44 368 GLY A C 1
ATOM 2895 O O . GLY A 1 368 ? -27.340 34.123 53.610 1.00 41.44 368 GLY A O 1
ATOM 2896 N N . VAL A 1 369 ? -27.762 32.103 52.754 1.00 45.62 369 VAL A N 1
ATOM 2897 C CA . VAL A 1 369 ? -28.879 31.823 53.668 1.00 45.62 369 VAL A CA 1
ATOM 2898 C C . VAL A 1 369 ? -28.351 31.301 55.009 1.00 45.62 369 VAL A C 1
ATOM 2900 O O . VAL A 1 369 ? -27.590 30.333 55.045 1.00 45.62 369 VAL A O 1
ATOM 2903 N N . THR A 1 370 ? -28.751 31.928 56.117 1.00 46.72 370 THR A N 1
ATOM 2904 C CA . THR A 1 370 ? -28.498 31.425 57.473 1.00 46.72 370 THR A CA 1
ATOM 2905 C C . THR A 1 370 ? -29.260 30.115 57.692 1.00 46.72 370 THR A C 1
ATOM 2907 O O . THR A 1 370 ? -30.438 29.996 57.358 1.00 46.72 370 THR A O 1
ATOM 2910 N N . PHE A 1 371 ? -28.586 29.092 58.223 1.00 60.81 371 PHE A N 1
ATOM 2911 C CA . PHE A 1 371 ? -29.154 27.748 58.377 1.00 60.81 371 PHE A CA 1
ATOM 2912 C C . PHE A 1 371 ? -30.097 27.680 59.593 1.00 60.81 371 PHE A C 1
ATOM 2914 O O . PHE A 1 371 ? -29.726 27.188 60.656 1.00 60.81 371 PHE A O 1
ATOM 2921 N N . THR A 1 372 ? -31.312 28.219 59.454 1.00 63.62 372 THR A N 1
ATOM 2922 C CA . THR A 1 372 ? -32.383 28.159 60.465 1.00 63.62 372 THR A CA 1
ATOM 2923 C C . THR A 1 372 ? -33.637 27.497 59.894 1.00 63.62 372 THR A C 1
ATOM 2925 O O . THR A 1 372 ? -33.896 27.571 58.694 1.00 63.62 372 THR A O 1
ATOM 2928 N N . ILE A 1 373 ? -34.448 26.860 60.747 1.00 66.88 373 ILE A N 1
ATOM 2929 C CA . ILE A 1 373 ? -35.664 26.136 60.326 1.00 66.88 373 ILE A CA 1
ATOM 2930 C C . ILE A 1 373 ? -36.634 27.060 59.575 1.00 66.88 373 ILE A C 1
ATOM 2932 O O . ILE A 1 373 ? -37.161 26.683 58.531 1.00 66.88 373 ILE A O 1
ATOM 2936 N N . GLU A 1 374 ? -36.827 28.290 60.054 1.00 64.56 374 GLU A N 1
ATOM 2937 C CA . GLU A 1 374 ? -37.673 29.289 59.387 1.00 64.56 374 GLU A CA 1
ATOM 2938 C C . GLU A 1 374 ? -37.145 29.680 58.007 1.00 64.56 374 GLU A C 1
ATOM 2940 O O . GLU A 1 374 ? -37.926 29.897 57.083 1.00 64.56 374 GLU A O 1
ATOM 2945 N N . SER A 1 375 ? -35.823 29.732 57.842 1.00 65.31 375 SER A N 1
ATOM 2946 C CA . SER A 1 375 ? -35.222 30.045 56.554 1.00 65.31 375 SER A CA 1
ATOM 2947 C C . SER A 1 375 ? -35.317 28.875 55.577 1.00 65.31 375 SER A C 1
ATOM 2949 O O . SER A 1 375 ? -35.582 29.091 54.401 1.00 65.31 375 SER A O 1
ATOM 2951 N N . ILE A 1 376 ? -35.164 27.631 56.040 1.00 63.56 376 ILE A N 1
ATOM 2952 C CA . ILE A 1 376 ? -35.304 26.442 55.184 1.00 63.56 376 ILE A CA 1
ATOM 2953 C C . ILE A 1 376 ? -36.771 26.263 54.756 1.00 63.56 376 ILE A C 1
ATOM 2955 O O . ILE A 1 376 ? -37.023 25.920 53.605 1.00 63.56 376 ILE A O 1
ATOM 2959 N N . LYS A 1 377 ? -37.745 26.592 55.621 1.00 65.62 377 LYS A N 1
ATOM 2960 C CA . LYS A 1 377 ? -39.177 26.615 55.261 1.00 65.62 377 LYS A CA 1
ATOM 2961 C C . LYS A 1 377 ? -39.489 27.561 54.094 1.00 65.62 377 LYS A C 1
ATOM 2963 O O . LYS A 1 377 ? -40.333 27.228 53.271 1.00 65.62 377 LYS A O 1
ATOM 2968 N N . LYS A 1 378 ? -38.784 28.694 53.974 1.00 65.19 378 LYS A N 1
ATOM 2969 C CA . LYS A 1 378 ? -38.937 29.627 52.836 1.00 65.19 378 LYS A CA 1
ATOM 2970 C C . LYS A 1 378 ? -38.446 29.049 51.503 1.00 65.19 378 LYS A C 1
ATOM 2972 O O . LYS A 1 378 ? -38.866 29.520 50.454 1.00 65.19 378 LYS A O 1
ATOM 2977 N N . PHE A 1 379 ? -37.584 28.033 51.540 1.00 61.06 379 PHE A N 1
ATOM 2978 C CA . PHE A 1 379 ? -36.978 27.398 50.365 1.00 61.06 379 PHE A CA 1
ATOM 2979 C C . PHE A 1 379 ? -37.300 25.898 50.290 1.00 61.06 379 PHE A C 1
ATOM 2981 O O . PHE A 1 379 ? -36.522 25.126 49.741 1.00 61.06 379 PHE A O 1
ATOM 2988 N N . ILE A 1 380 ? -38.431 25.463 50.854 1.00 65.75 380 ILE A N 1
ATOM 2989 C CA . ILE A 1 380 ? -38.768 24.037 51.005 1.00 65.75 380 ILE A CA 1
ATOM 2990 C C . ILE A 1 380 ? -38.923 23.291 49.665 1.00 65.75 380 ILE A C 1
ATOM 2992 O O . ILE A 1 380 ? -38.677 22.088 49.584 1.00 65.75 380 ILE A O 1
ATOM 2996 N N . ASN A 1 381 ? -39.258 24.023 48.599 1.00 61.53 381 ASN A N 1
ATOM 2997 C CA . ASN A 1 381 ? -39.379 23.492 47.238 1.00 61.53 381 ASN A CA 1
ATOM 2998 C C . ASN A 1 381 ? -38.028 23.395 46.506 1.00 61.53 381 ASN A C 1
ATOM 3000 O O . ASN A 1 381 ? -37.953 22.824 45.422 1.00 61.53 381 ASN A O 1
ATOM 3004 N N . SER A 1 382 ? -36.949 23.925 47.085 1.00 64.31 382 SER A N 1
ATOM 3005 C CA . SER A 1 382 ? -35.616 23.881 46.487 1.00 64.31 382 SER A CA 1
ATOM 3006 C C . SER A 1 382 ? -34.890 22.579 46.822 1.00 64.31 382 SER A C 1
ATOM 3008 O O . SER A 1 382 ? -35.017 22.020 47.913 1.00 64.31 382 SER A O 1
ATOM 3010 N N . GLN A 1 383 ? -34.034 22.123 45.906 1.00 62.84 383 GLN A N 1
ATOM 3011 C CA . GLN A 1 383 ? -33.090 21.049 46.205 1.00 62.84 383 GLN A CA 1
ATOM 3012 C C . GLN A 1 383 ? -31.878 21.595 46.963 1.00 62.84 383 GLN A C 1
ATOM 3014 O O . GLN A 1 383 ? -31.161 22.480 46.492 1.00 62.84 383 GLN A O 1
ATOM 3019 N N . PHE A 1 384 ? -31.613 21.019 48.130 1.00 70.50 384 PHE A N 1
ATOM 3020 C CA . PHE A 1 384 ? -30.489 21.375 48.981 1.00 70.50 384 PHE A CA 1
ATOM 3021 C C . PHE A 1 384 ? -29.318 20.431 48.739 1.00 70.50 384 PHE A C 1
ATOM 3023 O O . PHE A 1 384 ? -29.489 19.216 48.607 1.00 70.50 384 PHE A O 1
ATOM 3030 N N . VAL A 1 385 ? -28.108 20.992 48.733 1.00 71.06 385 VAL A N 1
ATOM 3031 C CA . VAL A 1 385 ? -26.864 20.219 48.696 1.00 71.06 385 VAL A CA 1
ATOM 3032 C C . VAL A 1 385 ? -26.106 20.440 49.996 1.00 71.06 385 VAL A C 1
ATOM 3034 O O . VAL A 1 385 ? -25.521 21.504 50.200 1.00 71.06 385 VAL A O 1
ATOM 3037 N N . LEU A 1 386 ? -26.102 19.435 50.868 1.00 67.50 386 LEU A N 1
ATOM 3038 C CA . LEU A 1 386 ? -25.316 19.443 52.097 1.00 67.50 386 LEU A CA 1
ATOM 3039 C C . LEU A 1 386 ? -23.950 18.805 51.849 1.00 67.50 386 LEU A C 1
ATOM 3041 O O . LEU A 1 386 ? -23.815 17.872 51.062 1.00 67.50 386 LEU A O 1
ATOM 3045 N N . LYS A 1 387 ? -22.913 19.315 52.513 1.00 66.38 387 LYS A N 1
ATOM 3046 C CA . LYS A 1 387 ? -21.575 18.718 52.478 1.00 66.38 387 LYS A CA 1
ATOM 3047 C C . LYS A 1 387 ? -21.264 18.133 53.842 1.00 66.38 387 LYS A C 1
ATOM 3049 O O . LYS A 1 387 ? -21.385 18.839 54.840 1.00 66.38 387 LYS A O 1
ATOM 3054 N N . THR A 1 388 ? -20.840 16.879 53.884 1.00 63.25 388 THR A N 1
ATOM 3055 C CA . THR A 1 388 ? -20.288 16.289 55.100 1.00 63.25 388 THR A CA 1
ATOM 3056 C C . THR A 1 388 ? -18.790 16.568 55.151 1.00 63.25 388 THR A C 1
ATOM 3058 O O . THR A 1 388 ? -18.099 16.526 54.130 1.00 63.25 388 THR A O 1
ATOM 3061 N N . PHE A 1 389 ? -18.275 16.829 56.348 1.00 54.78 389 PHE A N 1
ATOM 3062 C CA . PHE A 1 389 ? -16.844 16.967 56.596 1.00 54.78 389 PHE A CA 1
ATOM 3063 C C . PHE A 1 389 ? -16.392 15.754 57.404 1.00 54.78 389 PHE A C 1
ATOM 3065 O O . PHE A 1 389 ? -16.847 15.568 58.531 1.00 54.78 389 PHE A O 1
ATOM 3072 N N . LYS A 1 390 ? -15.537 14.911 56.820 1.00 48.31 390 LYS A N 1
ATOM 3073 C CA . LYS A 1 390 ? -14.925 13.773 57.511 1.00 48.31 390 LYS A CA 1
ATOM 3074 C C . LYS A 1 390 ? -13.439 13.746 57.148 1.00 48.31 390 LYS A C 1
ATOM 3076 O O . LYS A 1 390 ? -13.085 13.353 56.043 1.00 48.31 390 LYS A O 1
ATOM 3081 N N . ASP A 1 391 ? -12.612 14.245 58.069 1.00 44.28 391 ASP A N 1
ATOM 3082 C CA . ASP A 1 391 ? -11.173 14.517 57.916 1.00 44.28 391 ASP A CA 1
ATOM 3083 C C . ASP A 1 391 ? -10.769 15.353 56.679 1.00 44.28 391 ASP A C 1
ATOM 3085 O O . ASP A 1 391 ? -11.542 15.604 55.759 1.00 44.28 391 ASP A O 1
ATOM 3089 N N . LYS A 1 392 ? -9.543 15.891 56.683 1.00 43.31 392 LYS A N 1
ATOM 3090 C CA . LYS A 1 392 ? -9.071 16.967 55.779 1.00 43.31 392 LYS A CA 1
ATOM 3091 C C . LYS A 1 392 ? -9.094 16.664 54.264 1.00 43.31 392 LYS A C 1
ATOM 3093 O O . LYS A 1 392 ? -8.742 17.556 53.496 1.00 43.31 392 LYS A O 1
ATOM 3098 N N . TYR A 1 393 ? -9.495 15.470 53.820 1.00 44.78 393 TYR A N 1
ATOM 3099 C CA . TYR A 1 393 ? -9.235 14.996 52.453 1.00 44.78 393 TYR A CA 1
ATOM 3100 C C . TYR A 1 393 ? -10.448 14.490 51.653 1.00 44.78 393 TYR A C 1
ATOM 3102 O O . TYR A 1 393 ? -10.320 14.363 50.440 1.00 44.78 393 TYR A O 1
ATOM 3110 N N . SER A 1 394 ? -11.633 14.278 52.245 1.00 51.56 394 SER A N 1
ATOM 3111 C CA . SER A 1 394 ? -12.822 13.886 51.463 1.00 51.56 394 SER A CA 1
ATOM 3112 C C . SER A 1 394 ? -14.093 14.591 51.950 1.00 51.56 394 SER A C 1
ATOM 3114 O O . SER A 1 394 ? -14.407 14.620 53.139 1.00 51.56 394 SER A O 1
ATOM 3116 N N . THR A 1 395 ? -14.828 15.217 51.025 1.00 62.56 395 THR A N 1
ATOM 3117 C CA . THR A 1 395 ? -16.122 15.856 51.325 1.00 62.56 395 THR A CA 1
ATOM 3118 C C . THR A 1 395 ? -17.204 15.188 50.495 1.00 62.56 395 THR A C 1
ATOM 3120 O O . THR A 1 395 ? -17.228 15.338 49.273 1.00 62.56 395 THR A O 1
ATOM 3123 N N . LEU A 1 396 ? -18.104 14.454 51.149 1.00 69.06 396 LEU A N 1
ATOM 3124 C CA . LEU A 1 396 ? -19.266 13.882 50.481 1.00 69.06 396 LEU A CA 1
ATOM 3125 C C . LEU A 1 396 ? -20.338 14.964 50.347 1.00 69.06 396 LEU A C 1
ATOM 3127 O O . LEU A 1 396 ? -20.677 15.661 51.305 1.00 69.06 396 LEU A O 1
ATOM 3131 N N . LYS A 1 397 ? -20.866 15.120 49.133 1.00 71.69 397 LYS A N 1
ATOM 3132 C CA . LYS A 1 397 ? -21.977 16.031 48.852 1.00 71.69 397 LYS A CA 1
ATOM 3133 C C . LYS A 1 397 ? -23.254 15.210 48.783 1.00 71.69 397 LYS A C 1
ATOM 3135 O O . LYS A 1 397 ? -23.367 14.340 47.931 1.00 71.69 397 LYS A O 1
ATOM 3140 N N . LEU A 1 398 ? -24.208 15.510 49.643 1.00 70.31 398 LEU A N 1
ATOM 3141 C CA . LEU A 1 398 ? -25.542 14.929 49.640 1.00 70.31 398 LEU A CA 1
ATOM 3142 C C . LEU A 1 398 ? -26.472 15.921 48.949 1.00 70.31 398 LEU A C 1
ATOM 3144 O O . LEU A 1 398 ? -26.464 17.098 49.300 1.00 70.31 398 LEU A O 1
ATOM 3148 N N . ARG A 1 399 ? -27.216 15.483 47.934 1.00 74.44 399 ARG A N 1
ATOM 3149 C CA . ARG A 1 399 ? -28.218 16.294 47.229 1.00 74.44 399 ARG A CA 1
ATOM 3150 C C . ARG A 1 399 ? -29.591 15.723 47.542 1.00 74.44 399 ARG A C 1
ATOM 3152 O O . ARG A 1 399 ? -29.785 14.519 47.433 1.00 74.44 399 ARG A O 1
ATOM 3159 N N . GLY A 1 400 ? -30.535 16.575 47.917 1.00 72.06 400 GLY A N 1
ATOM 3160 C CA . GLY A 1 400 ? -31.822 16.114 48.415 1.00 72.06 400 GLY A CA 1
ATOM 3161 C C . GLY A 1 400 ? -32.829 17.226 48.641 1.00 72.06 400 GLY A C 1
ATOM 3162 O O . GLY A 1 400 ? -32.518 18.400 48.441 1.00 72.06 400 GLY A O 1
ATOM 3163 N N . GLN A 1 401 ? -34.021 16.861 49.093 1.00 75.50 401 GLN A N 1
ATOM 3164 C CA . GLN A 1 401 ? -35.087 17.795 49.436 1.00 75.50 401 GLN A CA 1
ATOM 3165 C C . GLN A 1 401 ? -35.321 17.810 50.949 1.00 75.50 401 GLN A C 1
ATOM 3167 O O . GLN A 1 401 ? -35.186 16.790 51.628 1.00 75.50 401 GLN A O 1
ATOM 3172 N N . MET A 1 402 ? -35.655 18.989 51.474 1.00 75.88 402 MET A N 1
ATOM 3173 C CA . MET A 1 402 ? -36.071 19.169 52.861 1.00 75.88 402 MET A CA 1
ATOM 3174 C C . MET A 1 402 ? -37.599 19.118 52.933 1.00 75.88 402 MET A C 1
ATOM 3176 O O . MET A 1 402 ? -38.271 19.840 52.206 1.00 75.88 402 MET A O 1
ATOM 3180 N N . LEU A 1 403 ? -38.143 18.288 53.816 1.00 75.69 403 LEU A N 1
ATOM 3181 C CA . LEU A 1 403 ? -39.574 18.115 54.040 1.00 75.69 403 LEU A CA 1
ATOM 3182 C C . LEU A 1 403 ? -39.907 18.486 55.480 1.00 75.69 403 LEU A C 1
ATOM 3184 O O . LEU A 1 403 ? -39.307 17.968 56.419 1.00 75.69 403 LEU A O 1
ATOM 3188 N N . TRP A 1 404 ? -40.879 19.370 55.660 1.00 79.38 404 TRP A N 1
ATOM 3189 C CA . TRP A 1 404 ? -41.368 19.741 56.979 1.00 79.38 404 TRP A CA 1
ATOM 3190 C C . TRP A 1 404 ? -42.517 18.818 57.379 1.00 79.38 404 TRP A C 1
ATOM 3192 O O . TRP A 1 404 ? -43.479 18.673 56.628 1.00 79.38 404 TRP A O 1
ATOM 3202 N N . ILE A 1 405 ? -42.418 18.203 58.558 1.00 79.62 405 ILE A N 1
ATOM 3203 C CA . ILE A 1 405 ? -43.461 17.331 59.101 1.00 79.62 405 ILE A CA 1
ATOM 3204 C C . ILE A 1 405 ? -44.138 18.059 60.264 1.00 79.62 405 ILE A C 1
ATOM 3206 O O . ILE A 1 405 ? -43.622 18.075 61.384 1.00 79.62 405 ILE A O 1
ATOM 3210 N N . ASP A 1 406 ? -45.310 18.643 60.002 1.00 76.31 406 ASP A N 1
ATOM 3211 C CA . ASP A 1 406 ? -46.065 19.440 60.981 1.00 76.31 406 ASP A CA 1
ATOM 3212 C C . ASP A 1 406 ? -46.398 18.667 62.262 1.00 76.31 406 ASP A C 1
ATOM 3214 O O . ASP A 1 406 ? -46.298 19.214 63.358 1.00 76.31 406 ASP A O 1
ATOM 3218 N N . SER A 1 407 ? -46.729 17.377 62.147 1.00 73.62 407 SER A N 1
ATOM 3219 C CA . SER A 1 407 ? -47.109 16.533 63.288 1.00 73.62 407 SER A CA 1
ATOM 3220 C C . SER A 1 407 ? -45.961 16.236 64.255 1.00 73.62 407 SER A C 1
ATOM 3222 O O . SER A 1 407 ? -46.210 15.891 65.407 1.00 73.62 407 SER A O 1
ATOM 3224 N N . LEU A 1 408 ? -44.712 16.334 63.792 1.00 78.94 408 LEU A N 1
ATOM 3225 C CA . LEU A 1 408 ? -43.507 16.027 64.570 1.00 78.94 408 LEU A CA 1
ATOM 3226 C C . LEU A 1 408 ? -42.670 17.274 64.878 1.00 78.94 408 LEU A C 1
ATOM 3228 O O . LEU A 1 408 ? -41.709 17.190 65.640 1.00 78.94 408 LEU A O 1
ATOM 3232 N N . GLY A 1 409 ? -43.002 18.420 64.276 1.00 79.44 409 GLY A N 1
ATOM 3233 C CA . GLY A 1 409 ? -42.231 19.653 64.413 1.00 79.44 409 GLY A CA 1
ATOM 3234 C C . GLY A 1 409 ? -40.783 19.527 63.925 1.00 79.44 409 GLY A C 1
ATOM 3235 O O . GLY A 1 409 ? -39.909 20.224 64.438 1.00 79.44 409 GLY A O 1
ATOM 3236 N N . CYS A 1 410 ? -40.507 18.632 62.969 1.00 76.81 410 CYS A N 1
ATOM 3237 C CA . CYS A 1 410 ? -39.155 18.325 62.504 1.00 76.81 410 CYS A CA 1
ATOM 3238 C C . CYS A 1 410 ? -38.998 18.478 60.983 1.00 76.81 410 CYS A C 1
ATOM 3240 O O . CYS A 1 410 ? -39.963 18.399 60.220 1.00 76.81 410 CYS A O 1
ATOM 3242 N N . MET A 1 411 ? -37.753 18.710 60.550 1.00 73.75 411 MET A N 1
ATOM 3243 C CA . MET A 1 411 ? -37.371 18.774 59.138 1.00 73.75 411 MET A CA 1
ATOM 3244 C C . MET A 1 411 ? -36.674 17.468 58.750 1.00 73.75 411 MET A C 1
ATOM 3246 O O . MET A 1 411 ? -35.633 17.128 59.311 1.00 73.75 411 MET A O 1
ATOM 3250 N N . LEU A 1 412 ? -37.245 16.742 57.796 1.00 75.12 412 LEU A N 1
ATOM 3251 C CA . LEU A 1 412 ? -36.674 15.537 57.212 1.00 75.12 412 LEU A CA 1
ATOM 3252 C C . LEU A 1 412 ? -35.858 15.913 55.973 1.00 75.12 412 LEU A C 1
ATOM 3254 O O . LEU A 1 412 ? -36.355 16.612 55.097 1.00 75.12 412 LEU A O 1
ATOM 3258 N N . TYR A 1 413 ? -34.624 15.427 55.870 1.00 75.62 413 TYR A N 1
ATOM 3259 C CA . TYR A 1 413 ? -33.805 15.600 54.672 1.00 75.62 413 TYR A CA 1
ATOM 3260 C C . TYR A 1 413 ? -33.676 14.269 53.936 1.00 75.62 413 TYR A C 1
ATOM 3262 O O . TYR A 1 413 ? -32.961 13.375 54.387 1.00 75.62 413 TYR A O 1
ATOM 3270 N N . LEU A 1 414 ? -34.374 14.137 52.809 1.00 76.44 414 LEU A N 1
ATOM 3271 C CA . LEU A 1 414 ? -34.254 12.982 51.922 1.00 76.44 414 LEU A CA 1
ATOM 3272 C C . LEU A 1 414 ? -33.204 13.298 50.870 1.00 76.44 414 LEU A C 1
ATOM 3274 O O . LEU A 1 414 ? -33.380 14.235 50.093 1.00 76.44 414 LEU A O 1
ATOM 3278 N N . CYS A 1 415 ? -32.103 12.552 50.860 1.00 73.25 415 CYS A N 1
ATOM 3279 C CA . CYS A 1 415 ? -30.963 12.862 50.011 1.00 73.25 415 CYS A CA 1
ATOM 3280 C C . CYS A 1 415 ? -30.256 11.623 49.480 1.00 73.25 415 CYS A C 1
ATOM 3282 O O . CYS A 1 415 ? -30.271 10.565 50.103 1.00 73.25 415 CYS A O 1
ATOM 3284 N N . SER A 1 416 ? -29.583 11.830 48.356 1.00 78.88 416 SER A N 1
ATOM 3285 C CA . SER A 1 416 ? -28.710 10.864 47.710 1.00 78.88 416 SER A CA 1
ATOM 3286 C C . SER A 1 416 ? -27.307 11.459 47.569 1.00 78.88 416 SER A C 1
ATOM 3288 O O . SER A 1 416 ? -27.152 12.676 47.375 1.00 78.88 416 SER A O 1
ATOM 3290 N N . PRO A 1 417 ? -26.249 10.644 47.687 1.00 79.31 417 PRO A N 1
ATOM 3291 C CA . PRO A 1 417 ? -24.885 11.111 47.500 1.00 79.31 417 PRO A CA 1
ATOM 3292 C C . PRO A 1 417 ? -24.655 11.509 46.040 1.00 79.31 417 PRO A C 1
ATOM 3294 O O . PRO A 1 417 ? -24.985 10.786 45.112 1.00 79.31 417 PRO A O 1
ATOM 3297 N N . LYS A 1 418 ? -24.065 12.680 45.807 1.00 76.00 418 LYS A N 1
ATOM 3298 C CA . LYS A 1 418 ? -23.762 13.171 44.4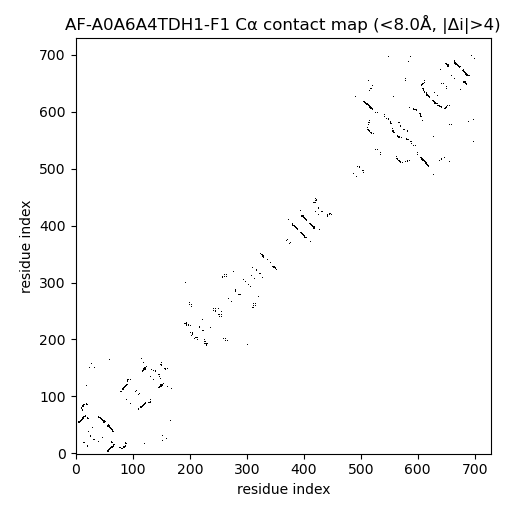62 1.00 76.00 418 LYS A CA 1
ATOM 3299 C C . LYS A 1 418 ? -22.449 12.554 43.976 1.00 76.00 418 LYS A C 1
ATOM 3301 O O . LYS A 1 418 ? -21.393 13.152 44.177 1.00 76.00 418 LYS A O 1
ATOM 3306 N N . LEU A 1 419 ? -22.542 11.389 43.339 1.00 77.56 419 LEU A N 1
ATOM 3307 C CA . LEU A 1 419 ? -21.419 10.624 42.785 1.00 77.56 419 LEU A CA 1
ATOM 3308 C C . LEU A 1 419 ? -21.607 10.424 41.278 1.00 77.56 419 LEU A C 1
ATOM 3310 O O . LEU A 1 419 ? -22.733 10.254 40.811 1.00 77.56 419 LEU A O 1
ATOM 3314 N N . ARG A 1 420 ? -20.513 10.472 40.511 1.00 71.12 420 ARG A N 1
ATOM 3315 C CA . ARG A 1 420 ? -20.539 10.344 39.042 1.00 71.12 420 ARG A CA 1
ATOM 3316 C C . ARG A 1 420 ? -19.774 9.138 38.518 1.00 71.12 420 ARG A C 1
ATOM 3318 O O . ARG A 1 420 ? -19.998 8.744 37.380 1.00 71.12 420 ARG A O 1
ATOM 3325 N N . SER A 1 421 ? -18.870 8.560 39.299 1.00 76.56 421 SER A N 1
ATOM 3326 C CA . SER A 1 421 ? -18.057 7.420 38.874 1.00 76.56 421 SER A CA 1
ATOM 3327 C C . SER A 1 421 ? -17.843 6.436 40.020 1.00 76.56 421 SER A C 1
ATOM 3329 O O . SER A 1 421 ? -17.949 6.790 41.194 1.00 76.56 421 SER A O 1
ATOM 3331 N N . LEU A 1 422 ? -17.506 5.188 39.677 1.00 78.81 422 LEU A N 1
ATOM 3332 C CA . LEU A 1 422 ? -17.095 4.200 40.688 1.00 78.81 422 LEU A CA 1
ATOM 3333 C C . LEU A 1 422 ? -15.822 4.629 41.424 1.00 78.81 422 LEU A C 1
ATOM 3335 O O . LEU A 1 422 ? -15.630 4.241 42.570 1.00 78.81 422 LEU A O 1
ATOM 3339 N N . GLN A 1 423 ? -14.982 5.443 40.783 1.00 79.25 423 GLN A N 1
ATOM 3340 C CA . GLN A 1 423 ? -13.760 5.951 41.390 1.00 79.25 423 GLN A CA 1
ATOM 3341 C C . GLN A 1 423 ? -14.070 6.992 42.470 1.00 79.25 423 GLN A C 1
ATOM 3343 O O . GLN A 1 423 ? -13.585 6.857 43.583 1.00 79.25 423 GLN A O 1
ATOM 3348 N N . GLU A 1 424 ? -14.988 7.933 42.211 1.00 79.00 424 GLU A N 1
ATOM 3349 C CA . GLU A 1 424 ? -15.472 8.869 43.240 1.00 79.00 424 GLU A CA 1
ATOM 3350 C C . GLU A 1 424 ? -16.164 8.138 44.403 1.00 79.00 424 GLU A C 1
ATOM 3352 O O . GLU A 1 424 ? -16.045 8.542 45.558 1.00 79.00 424 GLU A O 1
ATOM 3357 N N . LEU A 1 425 ? -16.891 7.057 44.106 1.00 77.38 425 LEU A N 1
ATOM 3358 C CA . LEU A 1 425 ? -17.539 6.216 45.112 1.00 77.38 425 LEU A CA 1
ATOM 3359 C C . LEU A 1 425 ? -16.493 5.528 46.014 1.00 77.38 425 LEU A C 1
ATOM 3361 O O . LEU A 1 425 ? -16.624 5.572 47.238 1.00 77.38 425 LEU A O 1
ATOM 3365 N N . GLN A 1 426 ? -15.412 5.006 45.423 1.00 77.50 426 GLN A N 1
ATOM 3366 C CA . GLN A 1 426 ? -14.270 4.432 46.140 1.00 77.50 426 GLN A CA 1
ATOM 3367 C C . GLN A 1 426 ? -13.486 5.479 46.950 1.00 77.50 426 GLN A C 1
ATOM 3369 O O . GLN A 1 426 ? -13.152 5.218 48.104 1.00 77.50 426 GLN A O 1
ATOM 3374 N N . ASP A 1 427 ? -13.236 6.664 46.388 1.00 77.50 427 ASP A N 1
ATOM 3375 C CA . ASP A 1 427 ? -12.492 7.755 47.039 1.00 77.50 427 ASP A CA 1
ATOM 3376 C C . ASP A 1 427 ? -13.206 8.274 48.297 1.00 77.50 427 ASP A C 1
ATOM 3378 O O . ASP A 1 427 ? -12.571 8.692 49.266 1.00 77.50 427 ASP A O 1
ATOM 3382 N N . VAL A 1 428 ? -14.542 8.230 48.299 1.00 72.00 428 VAL A N 1
ATOM 3383 C CA . VAL A 1 428 ? -15.384 8.601 49.448 1.00 72.00 428 VAL A CA 1
ATOM 3384 C C . VAL A 1 428 ? -15.586 7.422 50.420 1.00 72.00 428 VAL A C 1
ATOM 3386 O O . VAL A 1 428 ? -16.124 7.600 51.514 1.00 72.00 428 VAL A O 1
ATOM 3389 N N . GLY A 1 429 ? -15.120 6.221 50.063 1.00 71.25 429 GLY A N 1
ATOM 3390 C CA . GLY A 1 429 ? -15.240 5.010 50.879 1.00 71.25 429 GLY A CA 1
ATOM 3391 C C . GLY A 1 429 ? -16.666 4.459 50.966 1.00 71.25 429 GLY A C 1
ATOM 3392 O O . GLY A 1 429 ? -16.982 3.742 51.915 1.00 71.25 429 GLY A O 1
ATOM 3393 N N . LEU A 1 430 ? -17.527 4.813 50.009 1.00 75.31 430 LEU A N 1
ATOM 3394 C CA . LEU A 1 430 ? -18.864 4.246 49.864 1.00 75.31 430 LEU A CA 1
ATOM 3395 C C . LEU A 1 430 ? -18.808 3.040 48.928 1.00 75.31 430 LEU A C 1
ATOM 3397 O O . LEU A 1 430 ? -17.997 2.979 48.008 1.00 75.31 430 LEU A O 1
ATOM 3401 N N . HIS A 1 431 ? -19.705 2.088 49.138 1.00 75.06 431 HIS A N 1
ATOM 3402 C CA . HIS A 1 431 ? -19.880 0.935 48.269 1.00 75.06 431 HIS A CA 1
ATOM 3403 C C . HIS A 1 431 ? -21.189 1.059 47.492 1.00 75.06 431 HIS A C 1
ATOM 3405 O O . HIS A 1 431 ? -22.144 1.700 47.924 1.00 75.06 431 HIS A O 1
ATOM 3411 N N . LEU A 1 432 ? -21.285 0.364 46.357 1.00 74.75 432 LEU A N 1
ATOM 3412 C CA . LEU A 1 432 ? -22.549 0.229 45.621 1.00 74.75 432 LEU A CA 1
ATOM 3413 C C . LEU A 1 432 ? -23.669 -0.377 46.485 1.00 74.75 432 LEU A C 1
ATOM 3415 O O . LEU A 1 432 ? -24.842 -0.164 46.197 1.00 74.75 432 LEU A O 1
ATOM 3419 N N . ALA A 1 433 ? -23.316 -1.135 47.527 1.00 78.19 433 ALA A N 1
ATOM 3420 C CA . ALA A 1 433 ? -24.259 -1.679 48.501 1.00 78.19 433 ALA A CA 1
ATOM 3421 C C . ALA A 1 433 ? -24.874 -0.605 49.419 1.00 78.19 433 ALA A C 1
ATOM 3423 O O . ALA A 1 433 ? -25.989 -0.801 49.892 1.00 78.19 433 ALA A O 1
ATOM 3424 N N . ASP A 1 434 ? -24.189 0.525 49.621 1.00 77.25 434 ASP A N 1
ATOM 3425 C CA . ASP A 1 434 ? -24.669 1.645 50.442 1.00 77.25 434 ASP A CA 1
ATOM 3426 C C . ASP A 1 434 ? -25.694 2.513 49.689 1.00 77.25 434 ASP A C 1
ATOM 3428 O O . ASP A 1 434 ? -26.380 3.342 50.286 1.00 77.25 434 ASP A O 1
ATOM 3432 N N . LEU A 1 435 ? -25.815 2.315 48.371 1.00 77.56 435 LEU A N 1
ATOM 3433 C CA . LEU A 1 435 ? -26.835 2.933 47.532 1.00 77.56 435 LEU A CA 1
ATOM 3434 C C . LEU A 1 435 ? -28.040 2.002 47.411 1.00 77.56 435 LEU A C 1
ATOM 3436 O O . LEU A 1 435 ? -27.933 0.872 46.913 1.00 77.56 435 LEU A O 1
ATOM 3440 N N . ALA A 1 436 ? -29.204 2.501 47.825 1.00 76.50 436 ALA A N 1
ATOM 3441 C CA . ALA A 1 436 ? -30.452 1.767 47.700 1.00 76.50 436 ALA A CA 1
ATOM 3442 C C . ALA A 1 436 ? -30.749 1.434 46.228 1.00 76.50 436 ALA A C 1
ATOM 3444 O O . ALA A 1 436 ? -30.437 2.204 45.324 1.00 76.50 436 ALA A O 1
ATOM 3445 N N . GLN A 1 437 ? -31.379 0.284 45.976 1.00 73.88 437 GLN A N 1
ATOM 3446 C CA . GLN A 1 437 ? -31.678 -0.169 44.609 1.00 73.88 437 GLN A CA 1
ATOM 3447 C C . GLN A 1 437 ? -32.629 0.767 43.846 1.00 73.88 437 GLN A C 1
ATOM 3449 O O . GLN A 1 437 ? -32.612 0.767 42.625 1.00 73.88 437 GLN A O 1
ATOM 3454 N N . HIS A 1 438 ? -33.443 1.553 44.554 1.00 78.44 438 HIS A N 1
ATOM 3455 C CA . HIS A 1 438 ? -34.351 2.540 43.962 1.00 78.44 438 HIS A CA 1
ATOM 3456 C C . HIS A 1 438 ? -33.708 3.927 43.784 1.00 78.44 438 HIS A C 1
ATOM 3458 O O . HIS A 1 438 ? -34.367 4.846 43.304 1.00 78.44 438 HIS A O 1
ATOM 3464 N N . ASP A 1 439 ? -32.452 4.108 44.207 1.00 78.69 439 ASP A N 1
ATOM 3465 C CA . ASP A 1 439 ? -31.735 5.369 44.046 1.00 78.69 439 ASP A CA 1
ATOM 3466 C C . ASP A 1 439 ? -31.143 5.464 42.634 1.00 78.69 439 ASP A C 1
ATOM 3468 O O . ASP A 1 439 ? -30.264 4.689 42.253 1.00 78.69 439 ASP A O 1
ATOM 3472 N N . VAL A 1 440 ? -31.578 6.471 41.877 1.00 75.69 440 VAL A N 1
ATOM 3473 C CA . VAL A 1 440 ? -31.138 6.745 40.497 1.00 75.69 440 VAL A CA 1
ATOM 3474 C C . VAL A 1 440 ? -29.625 6.990 40.405 1.00 75.69 440 VAL A C 1
ATOM 3476 O O . VAL A 1 440 ? -29.009 6.750 39.367 1.00 75.69 440 VAL A O 1
ATOM 3479 N N . THR A 1 441 ? -28.988 7.431 41.493 1.00 78.75 441 THR A N 1
ATOM 3480 C CA . THR A 1 441 ? -27.531 7.624 41.561 1.00 78.75 441 THR A CA 1
ATOM 3481 C C . THR A 1 441 ? -26.783 6.319 41.279 1.00 78.75 441 THR A C 1
ATOM 3483 O O . THR A 1 441 ? -25.729 6.339 40.643 1.00 78.75 441 THR A O 1
ATOM 3486 N N . ARG A 1 442 ? -27.334 5.174 41.711 1.00 78.75 442 ARG A N 1
ATOM 3487 C CA . ARG A 1 442 ? -26.749 3.848 41.482 1.00 78.75 442 ARG A CA 1
ATOM 3488 C C . ARG A 1 442 ? -26.658 3.538 39.989 1.00 78.75 442 ARG A C 1
ATOM 3490 O O . ARG A 1 442 ? -25.584 3.183 39.504 1.00 78.75 442 ARG A O 1
ATOM 3497 N N . ASP A 1 443 ? -27.761 3.728 39.272 1.00 76.25 443 ASP A N 1
ATOM 3498 C CA . ASP A 1 443 ? -27.832 3.480 37.832 1.00 76.25 443 ASP A CA 1
ATOM 3499 C C . ASP A 1 443 ? -26.963 4.474 37.062 1.00 76.25 443 ASP A C 1
ATOM 3501 O O . ASP A 1 443 ? -26.253 4.087 36.138 1.00 76.25 443 ASP A O 1
ATOM 3505 N N . LEU A 1 444 ? -26.932 5.739 37.491 1.00 77.69 444 LEU A N 1
ATOM 3506 C CA . LEU A 1 444 ? -26.121 6.786 36.868 1.00 77.69 444 LEU A CA 1
ATOM 3507 C C . LEU A 1 444 ? -24.615 6.499 36.962 1.00 77.69 444 LEU A C 1
ATOM 3509 O O . LEU A 1 444 ? -23.887 6.703 35.989 1.00 77.69 444 LEU A O 1
ATOM 3513 N N . VAL A 1 445 ? -24.140 5.997 38.106 1.00 78.19 445 VAL A N 1
ATOM 3514 C CA . VAL A 1 445 ? -22.732 5.609 38.287 1.00 78.19 445 VAL A CA 1
ATOM 3515 C C . VAL A 1 445 ? -22.360 4.425 37.386 1.00 78.19 445 VAL A C 1
ATOM 3517 O O . VAL A 1 445 ? -21.272 4.424 36.806 1.00 78.19 445 VAL A O 1
ATOM 3520 N N . LEU A 1 446 ? -23.250 3.439 37.232 1.00 77.44 446 LEU A N 1
ATOM 3521 C CA . LEU A 1 446 ? -23.024 2.277 36.364 1.00 77.44 446 LEU A CA 1
ATOM 3522 C C . LEU A 1 446 ? -23.080 2.647 34.873 1.00 77.44 446 LEU A C 1
ATOM 3524 O O . LEU A 1 446 ? -22.183 2.273 34.118 1.00 77.44 446 LEU A O 1
ATOM 3528 N N . LEU A 1 447 ? -24.072 3.441 34.464 1.00 76.12 447 LEU A N 1
ATOM 3529 C CA . LEU A 1 447 ? -24.210 3.956 33.098 1.00 76.12 447 LEU A CA 1
ATOM 3530 C C . LEU A 1 447 ? -22.997 4.786 32.681 1.00 76.12 447 LEU A C 1
ATOM 3532 O O . LEU A 1 447 ? -22.489 4.625 31.574 1.00 76.12 447 LEU A O 1
ATOM 3536 N N . ASN A 1 448 ? -22.485 5.649 33.563 1.00 77.31 448 ASN A N 1
ATOM 3537 C CA . ASN A 1 448 ? -21.309 6.446 33.228 1.00 77.31 448 ASN A CA 1
ATOM 3538 C C . ASN A 1 448 ? -20.054 5.574 33.057 1.00 77.31 448 ASN A C 1
ATOM 3540 O O . ASN A 1 448 ? -19.221 5.882 32.213 1.00 77.31 448 ASN A O 1
ATOM 3544 N N . GLN A 1 449 ? -19.927 4.466 33.795 1.00 75.00 449 GLN A N 1
ATOM 3545 C CA . GLN A 1 449 ? -18.833 3.514 33.573 1.00 75.00 449 GLN A CA 1
ATOM 3546 C C . GLN A 1 449 ? -18.951 2.775 32.245 1.00 75.00 449 GLN A C 1
ATOM 3548 O O . GLN A 1 449 ? -17.958 2.644 31.531 1.00 75.00 449 GLN A O 1
ATOM 3553 N N . GLN A 1 450 ? -20.158 2.340 31.883 1.00 74.44 450 GLN A N 1
ATOM 3554 C CA . GLN A 1 450 ? -20.403 1.755 30.568 1.00 74.44 450 GLN A CA 1
ATOM 3555 C C . GLN A 1 450 ? -20.036 2.747 29.452 1.00 74.44 450 GLN A C 1
ATOM 3557 O O . GLN A 1 450 ? -19.299 2.398 28.533 1.00 74.44 450 GLN A O 1
ATOM 3562 N N . ARG A 1 451 ? -20.453 4.011 29.591 1.00 71.50 451 ARG A N 1
ATOM 3563 C CA . ARG A 1 451 ? -20.130 5.086 28.643 1.00 71.50 451 ARG A CA 1
ATOM 3564 C C . ARG A 1 451 ? -18.623 5.338 28.525 1.00 71.50 451 ARG A C 1
ATOM 3566 O O . ARG A 1 451 ? -18.121 5.541 27.424 1.00 71.50 451 ARG A O 1
ATOM 3573 N N . LEU A 1 452 ? -17.889 5.330 29.641 1.00 72.38 452 LEU A N 1
ATOM 3574 C CA . LEU A 1 452 ? -16.428 5.480 29.631 1.00 72.38 452 LEU A CA 1
ATOM 3575 C C . LEU A 1 452 ? -15.744 4.318 28.896 1.00 72.38 452 LEU A C 1
ATOM 3577 O O . LEU A 1 452 ? -14.806 4.553 28.136 1.00 72.38 452 LEU A O 1
ATOM 3581 N N . ALA A 1 453 ? -16.231 3.086 29.072 1.00 69.38 453 ALA A N 1
ATOM 3582 C CA . ALA A 1 453 ? -15.714 1.921 28.355 1.00 69.38 453 ALA A CA 1
ATOM 3583 C C . ALA A 1 453 ? -15.973 2.004 26.838 1.00 69.38 453 ALA A C 1
ATOM 3585 O O . ALA A 1 453 ? -15.080 1.712 26.042 1.00 69.38 453 ALA A O 1
ATOM 3586 N N . GLU A 1 454 ? -17.163 2.449 26.428 1.00 68.88 454 GLU A N 1
ATOM 3587 C CA . GLU A 1 454 ? -17.508 2.664 25.015 1.00 68.88 454 GLU A CA 1
ATOM 3588 C C . GLU A 1 454 ? -16.665 3.780 24.376 1.00 68.88 454 GLU A C 1
ATOM 3590 O O . GLU A 1 454 ? -16.188 3.638 23.246 1.00 68.88 454 GLU A O 1
ATOM 3595 N N . MET A 1 455 ? -16.418 4.870 25.108 1.00 67.31 455 MET A N 1
ATOM 3596 C CA . MET A 1 455 ? -15.570 5.969 24.642 1.00 67.31 455 MET A CA 1
ATOM 3597 C C . MET A 1 455 ? -14.113 5.523 24.445 1.00 67.31 455 MET A C 1
ATOM 3599 O O . MET A 1 455 ? -13.498 5.873 23.439 1.00 67.31 455 MET A O 1
ATOM 3603 N N . GLU A 1 456 ? -13.566 4.711 25.354 1.00 72.00 456 GLU A N 1
ATOM 3604 C CA . GLU A 1 456 ? -12.214 4.155 25.209 1.00 72.00 456 GLU A CA 1
ATOM 3605 C C . GLU A 1 456 ? -12.104 3.239 23.981 1.00 72.00 456 GLU A C 1
ATOM 3607 O O . GLU A 1 456 ? -11.163 3.364 23.196 1.00 72.00 456 GLU A O 1
ATOM 3612 N N . LEU A 1 457 ? -13.098 2.374 23.755 1.00 67.94 457 LEU A N 1
ATOM 3613 C CA . LEU A 1 457 ? -13.151 1.524 22.562 1.00 67.94 457 LEU A CA 1
ATOM 3614 C C . LEU A 1 457 ? -13.205 2.358 21.273 1.00 67.94 457 LEU A C 1
ATOM 3616 O O . LEU A 1 457 ? -12.513 2.056 20.299 1.00 67.94 457 LEU A O 1
ATOM 3620 N N . THR A 1 458 ? -13.998 3.429 21.279 1.00 67.00 458 THR A N 1
ATOM 3621 C CA . THR A 1 458 ? -14.137 4.334 20.131 1.00 67.00 458 THR A CA 1
ATOM 3622 C C . THR A 1 458 ? -12.822 5.059 19.839 1.00 67.00 458 THR A C 1
ATOM 3624 O O . THR A 1 458 ? -12.373 5.072 18.695 1.00 67.00 458 THR A O 1
ATOM 3627 N N . ASN A 1 459 ? -12.131 5.555 20.870 1.00 71.56 459 ASN A N 1
ATOM 3628 C CA . ASN A 1 459 ? -10.810 6.174 20.727 1.00 71.56 459 ASN A CA 1
ATOM 3629 C C . ASN A 1 459 ? -9.772 5.200 20.148 1.00 71.56 459 ASN A C 1
ATOM 3631 O O . ASN A 1 459 ? -8.943 5.579 19.317 1.00 71.56 459 ASN A O 1
ATOM 3635 N N . GLN A 1 460 ? -9.797 3.935 20.572 1.00 73.06 460 GLN A N 1
ATOM 3636 C CA . GLN A 1 460 ? -8.914 2.906 20.019 1.00 73.06 460 GLN A CA 1
ATOM 3637 C C . GLN A 1 460 ? -9.220 2.630 18.545 1.00 73.06 460 GLN A C 1
ATOM 3639 O O . GLN A 1 460 ? -8.293 2.518 17.738 1.00 73.06 460 GLN A O 1
ATOM 3644 N N . LEU A 1 461 ? -10.504 2.574 18.181 1.00 70.62 461 LEU A N 1
ATOM 3645 C CA . LEU A 1 461 ? -10.937 2.409 16.797 1.00 70.62 461 LEU A CA 1
ATOM 3646 C C . LEU A 1 461 ? -10.474 3.581 15.921 1.00 70.62 461 LEU A C 1
ATOM 3648 O O . LEU A 1 461 ? -9.973 3.358 14.820 1.00 70.62 461 LEU A O 1
ATOM 3652 N N . GLU A 1 462 ? -10.584 4.816 16.411 1.00 73.00 462 GLU A N 1
ATOM 3653 C CA . GLU A 1 462 ? -10.112 6.004 15.696 1.00 73.00 462 GLU A CA 1
ATOM 3654 C C . GLU A 1 462 ? -8.596 5.997 15.494 1.00 73.00 462 GLU A C 1
ATOM 3656 O O . GLU A 1 462 ? -8.128 6.224 14.377 1.00 73.00 462 GLU A O 1
ATOM 3661 N N . ARG A 1 463 ? -7.820 5.652 16.531 1.00 77.88 463 ARG A N 1
ATOM 3662 C CA . ARG A 1 463 ? -6.359 5.500 16.409 1.00 77.88 463 ARG A CA 1
ATOM 3663 C C . ARG A 1 463 ? -5.993 4.461 15.354 1.00 77.88 463 ARG A C 1
ATOM 3665 O O . ARG A 1 463 ? -5.174 4.740 14.483 1.00 77.88 463 ARG A O 1
ATOM 3672 N N . LYS A 1 464 ? -6.641 3.292 15.382 1.00 75.25 464 LYS A N 1
ATOM 3673 C CA . LYS A 1 464 ? -6.414 2.226 14.394 1.00 75.25 464 LYS A CA 1
ATOM 3674 C C . LYS A 1 464 ? -6.804 2.650 12.982 1.00 75.25 464 LYS A C 1
ATOM 3676 O O . LYS A 1 464 ? -6.113 2.305 12.026 1.00 75.25 464 LYS A O 1
ATOM 3681 N N . LYS A 1 465 ? -7.878 3.427 12.837 1.00 74.31 465 LYS A N 1
ATOM 3682 C CA . LYS A 1 465 ? -8.307 3.973 11.548 1.00 74.31 465 LYS A CA 1
ATOM 3683 C C . LYS A 1 465 ? -7.288 4.966 10.984 1.00 74.31 465 LYS A C 1
ATOM 3685 O O . LYS A 1 465 ? -7.002 4.899 9.790 1.00 74.31 465 LYS A O 1
ATOM 3690 N N . GLU A 1 466 ? -6.718 5.844 11.810 1.00 80.88 466 GLU A N 1
ATOM 3691 C CA . GLU A 1 466 ? -5.685 6.778 11.338 1.00 80.88 466 GLU A CA 1
ATOM 3692 C C . GLU A 1 466 ? -4.369 6.057 11.014 1.00 80.88 466 GLU A C 1
ATOM 3694 O O . GLU A 1 466 ? -3.773 6.334 9.974 1.00 80.88 466 GLU A O 1
ATOM 3699 N N . GLU A 1 467 ? -3.961 5.067 11.817 1.00 83.56 467 GLU A N 1
ATOM 3700 C CA . GLU A 1 467 ? -2.819 4.191 11.502 1.00 83.56 467 GLU A CA 1
ATOM 3701 C C . GLU A 1 467 ? -2.990 3.515 10.130 1.00 83.56 467 GLU A C 1
ATOM 3703 O O . GLU A 1 467 ? -2.089 3.572 9.290 1.00 83.56 467 GLU A O 1
ATOM 3708 N N . LEU A 1 468 ? -4.169 2.937 9.863 1.00 78.56 468 LEU A N 1
ATOM 3709 C CA . LEU A 1 468 ? -4.495 2.335 8.565 1.00 78.56 468 LEU A CA 1
ATOM 3710 C C . LEU A 1 468 ? -4.452 3.355 7.425 1.00 78.56 468 LEU A C 1
ATOM 3712 O O . LEU A 1 468 ? -3.984 3.039 6.331 1.00 78.56 468 LEU A O 1
ATOM 3716 N N . ARG A 1 469 ? -4.908 4.588 7.667 1.00 82.00 469 ARG A N 1
ATOM 3717 C CA . ARG A 1 469 ? -4.897 5.648 6.654 1.00 82.00 469 ARG A CA 1
ATOM 3718 C C . ARG A 1 469 ? -3.478 6.055 6.269 1.00 82.00 469 ARG A C 1
ATOM 3720 O O . ARG A 1 469 ? -3.195 6.241 5.086 1.00 82.00 469 ARG A O 1
ATOM 3727 N N . ILE A 1 470 ? -2.584 6.172 7.251 1.00 89.94 470 ILE A N 1
ATOM 3728 C CA . ILE A 1 470 ? -1.164 6.461 7.016 1.00 89.94 470 ILE A CA 1
ATOM 3729 C C . ILE A 1 470 ? -0.518 5.307 6.242 1.00 89.94 470 ILE A C 1
ATOM 3731 O O . ILE A 1 470 ? 0.155 5.549 5.238 1.00 89.94 470 ILE A O 1
ATOM 3735 N N . LEU A 1 471 ? -0.775 4.061 6.651 1.00 87.81 471 LEU A N 1
ATOM 3736 C CA . LEU A 1 471 ? -0.242 2.879 5.975 1.00 87.81 471 LEU A CA 1
ATOM 3737 C C . LEU A 1 471 ? -0.709 2.789 4.514 1.00 87.81 471 LEU A C 1
ATOM 3739 O O . LEU A 1 471 ? 0.104 2.510 3.638 1.00 87.81 471 LEU A O 1
ATOM 3743 N N . SER A 1 472 ? -1.982 3.093 4.238 1.00 82.31 472 SER A N 1
ATOM 3744 C CA . SER A 1 472 ? -2.528 3.127 2.873 1.00 82.31 472 SER A CA 1
ATOM 3745 C C . SER A 1 472 ? -1.795 4.137 1.991 1.00 82.31 472 SER A C 1
ATOM 3747 O O . SER A 1 472 ? -1.403 3.803 0.877 1.00 82.31 472 SER A O 1
ATOM 3749 N N . ARG A 1 473 ? -1.532 5.348 2.502 1.00 87.06 473 ARG A N 1
ATOM 3750 C CA . ARG A 1 473 ? -0.767 6.368 1.763 1.00 87.06 473 ARG A CA 1
ATOM 3751 C C . ARG A 1 473 ? 0.668 5.933 1.490 1.00 87.06 473 ARG A C 1
ATOM 3753 O O . ARG A 1 473 ? 1.188 6.176 0.407 1.00 87.06 473 ARG A O 1
ATOM 3760 N N . HIS A 1 474 ? 1.319 5.301 2.467 1.00 89.62 474 HIS A N 1
ATOM 3761 C CA . HIS A 1 474 ? 2.676 4.782 2.288 1.00 89.62 474 HIS A CA 1
ATOM 3762 C C . HIS A 1 474 ? 2.709 3.669 1.235 1.00 89.62 474 HIS A C 1
ATOM 3764 O O . HIS A 1 474 ? 3.606 3.653 0.395 1.00 89.62 474 HIS A O 1
ATOM 3770 N N . LEU A 1 475 ? 1.718 2.774 1.252 1.00 87.12 475 LEU A N 1
ATOM 3771 C CA . LEU A 1 475 ? 1.581 1.706 0.267 1.00 87.12 475 LEU A CA 1
ATOM 3772 C C . LEU A 1 475 ? 1.346 2.261 -1.145 1.00 87.12 475 LEU A C 1
ATOM 3774 O O . LEU A 1 475 ? 1.967 1.785 -2.091 1.00 87.12 475 LEU A O 1
ATOM 3778 N N . GLU A 1 476 ? 0.495 3.279 -1.290 1.00 84.00 476 GLU A N 1
ATOM 3779 C CA . GLU A 1 476 ? 0.264 3.970 -2.566 1.00 84.00 476 GLU A CA 1
ATOM 3780 C C . GLU A 1 476 ? 1.545 4.619 -3.103 1.00 84.00 476 GLU A C 1
ATOM 3782 O O . GLU A 1 476 ? 1.899 4.397 -4.260 1.00 84.00 476 GLU A O 1
ATOM 3787 N N . ALA A 1 477 ? 2.285 5.338 -2.254 1.00 86.44 477 ALA A N 1
ATOM 3788 C CA . ALA A 1 477 ? 3.546 5.965 -2.641 1.00 86.44 477 ALA A CA 1
ATOM 3789 C C . ALA A 1 477 ? 4.608 4.934 -3.064 1.00 86.44 477 ALA A C 1
ATOM 3791 O O . ALA A 1 477 ? 5.343 5.148 -4.028 1.00 86.44 477 ALA A O 1
ATOM 3792 N N . GLU A 1 478 ? 4.701 3.800 -2.367 1.00 84.19 478 GLU A N 1
ATOM 3793 C CA . GLU A 1 478 ? 5.662 2.747 -2.712 1.00 84.19 478 GLU A CA 1
ATOM 3794 C C . GLU A 1 478 ? 5.268 2.000 -3.994 1.00 84.19 478 GLU A C 1
ATOM 3796 O O . GLU A 1 478 ? 6.120 1.660 -4.821 1.00 84.19 478 GLU A O 1
ATOM 3801 N N . LYS A 1 479 ? 3.963 1.813 -4.211 1.00 85.12 479 LYS A N 1
ATOM 3802 C CA . LYS A 1 479 ? 3.425 1.260 -5.454 1.00 85.12 479 LYS A CA 1
ATOM 3803 C C . LYS A 1 479 ? 3.744 2.163 -6.646 1.00 85.12 479 LYS A C 1
ATOM 3805 O O . LYS A 1 479 ? 4.219 1.661 -7.660 1.00 85.12 479 LYS A O 1
ATOM 3810 N N . GLU A 1 480 ? 3.562 3.476 -6.518 1.00 85.81 480 GLU A N 1
ATOM 3811 C CA . GLU A 1 480 ? 3.878 4.440 -7.581 1.00 85.81 480 GLU A CA 1
ATOM 3812 C C . GLU A 1 480 ? 5.372 4.436 -7.945 1.00 85.81 480 GLU A C 1
ATOM 3814 O O . GLU A 1 480 ? 5.727 4.407 -9.128 1.00 85.81 480 GLU A O 1
ATOM 3819 N N . LYS A 1 481 ? 6.266 4.377 -6.947 1.00 85.69 481 LYS A N 1
ATOM 3820 C CA . LYS A 1 481 ? 7.711 4.220 -7.192 1.00 85.69 481 LYS A CA 1
ATOM 3821 C C . LYS A 1 481 ? 8.021 2.926 -7.938 1.00 85.69 481 LYS A C 1
ATOM 3823 O O . LYS A 1 481 ? 8.778 2.946 -8.905 1.00 85.69 481 LYS A O 1
ATOM 3828 N N . THR A 1 482 ? 7.425 1.814 -7.509 1.00 84.06 482 THR A N 1
ATOM 3829 C CA . THR A 1 482 ? 7.638 0.498 -8.131 1.00 84.06 482 THR A CA 1
ATOM 3830 C C . THR A 1 482 ? 7.152 0.488 -9.582 1.00 84.06 482 THR A C 1
ATOM 3832 O O . THR A 1 482 ? 7.849 -0.008 -10.465 1.00 84.06 482 THR A O 1
ATOM 3835 N N . GLU A 1 483 ? 5.994 1.095 -9.857 1.00 84.56 483 GLU A N 1
ATOM 3836 C CA . GLU A 1 483 ? 5.461 1.242 -11.216 1.00 84.56 483 GLU A CA 1
ATOM 3837 C C . GLU A 1 483 ? 6.362 2.118 -12.092 1.00 84.56 483 GLU A C 1
ATOM 3839 O O . GLU A 1 483 ? 6.663 1.754 -13.228 1.00 84.56 483 GLU A O 1
ATOM 3844 N N . THR A 1 484 ? 6.856 3.233 -11.551 1.00 84.19 484 THR A N 1
ATOM 3845 C CA . THR A 1 484 ? 7.780 4.128 -12.261 1.00 84.19 484 THR A CA 1
ATOM 3846 C C . THR A 1 484 ? 9.072 3.407 -12.646 1.00 84.19 484 THR A C 1
ATOM 3848 O O . THR A 1 484 ? 9.531 3.532 -13.782 1.00 84.19 484 THR A O 1
ATOM 3851 N N . LEU A 1 485 ? 9.632 2.604 -11.736 1.00 85.12 485 LEU A N 1
ATOM 3852 C CA . LEU A 1 485 ? 10.819 1.789 -12.008 1.00 85.12 485 LEU A CA 1
ATOM 3853 C C . LEU A 1 485 ? 10.549 0.722 -13.078 1.00 85.12 485 LEU A C 1
ATOM 3855 O O . LEU A 1 485 ? 11.376 0.527 -13.967 1.00 85.12 485 LEU A O 1
ATOM 3859 N N . LEU A 1 486 ? 9.382 0.073 -13.042 1.00 84.38 486 LEU A N 1
ATOM 3860 C CA . LEU A 1 486 ? 9.015 -0.943 -14.028 1.00 84.38 486 LEU A CA 1
ATOM 3861 C C . LEU A 1 486 ? 8.870 -0.348 -15.438 1.00 84.38 486 LEU A C 1
ATOM 3863 O O . LEU A 1 486 ? 9.384 -0.920 -16.398 1.00 84.38 486 LEU A O 1
ATOM 3867 N N . TYR A 1 487 ? 8.227 0.819 -15.567 1.00 82.94 487 TYR A N 1
ATOM 3868 C CA . TYR A 1 487 ? 8.092 1.521 -16.851 1.00 82.94 487 TYR A CA 1
ATOM 3869 C C . TYR A 1 487 ? 9.403 2.124 -17.366 1.00 82.94 487 TYR A C 1
ATOM 3871 O O . TYR A 1 487 ? 9.506 2.407 -18.558 1.00 82.94 487 TYR A O 1
ATOM 3879 N N . ALA A 1 488 ? 10.390 2.339 -16.493 1.00 79.31 488 ALA A N 1
ATOM 3880 C CA . ALA A 1 488 ? 11.725 2.763 -16.903 1.00 79.31 488 ALA A CA 1
ATOM 3881 C C . ALA A 1 488 ? 12.533 1.611 -17.527 1.00 79.31 488 ALA A C 1
ATOM 3883 O O . ALA A 1 488 ? 13.370 1.858 -18.391 1.00 79.31 488 ALA A O 1
ATOM 3884 N N . MET A 1 489 ? 12.278 0.364 -17.112 1.00 78.69 489 MET A N 1
ATOM 3885 C CA . MET A 1 489 ? 12.981 -0.826 -17.614 1.00 78.69 489 MET A CA 1
ATOM 3886 C C . MET A 1 489 ? 12.281 -1.471 -18.815 1.00 78.69 489 MET A C 1
ATOM 3888 O O . MET A 1 489 ? 12.931 -1.962 -19.735 1.00 78.69 489 MET A O 1
ATOM 3892 N N . LEU A 1 490 ? 10.948 -1.484 -18.819 1.00 83.75 490 LEU A N 1
ATOM 3893 C CA . LEU A 1 490 ? 10.149 -2.191 -19.815 1.00 83.75 490 LEU A CA 1
ATOM 3894 C C . LEU A 1 490 ? 9.173 -1.249 -20.519 1.00 83.75 490 LEU A C 1
ATOM 3896 O O . LEU A 1 490 ? 8.663 -0.305 -19.911 1.00 83.75 490 LEU A O 1
ATOM 3900 N N . PRO A 1 491 ? 8.826 -1.523 -21.788 1.00 82.31 491 PRO A N 1
ATOM 3901 C CA . PRO A 1 491 ? 7.805 -0.741 -22.459 1.00 82.31 491 PRO A CA 1
ATOM 3902 C C . PRO A 1 491 ? 6.459 -0.843 -21.728 1.00 82.31 491 PRO A C 1
ATOM 3904 O O . PRO A 1 491 ? 6.066 -1.924 -21.291 1.00 82.31 491 PRO A O 1
ATOM 3907 N N . ARG A 1 492 ? 5.704 0.264 -21.654 1.00 83.56 492 ARG A N 1
ATOM 3908 C CA . ARG A 1 492 ? 4.446 0.356 -20.878 1.00 83.56 492 ARG A CA 1
ATOM 3909 C C . ARG A 1 492 ? 3.454 -0.772 -21.162 1.00 83.56 492 ARG A C 1
ATOM 3911 O O . ARG A 1 492 ? 2.854 -1.308 -20.239 1.00 83.56 492 ARG A O 1
ATOM 3918 N N . HIS A 1 493 ? 3.294 -1.142 -22.432 1.00 81.62 493 HIS A N 1
ATOM 3919 C CA . HIS A 1 493 ? 2.386 -2.217 -22.831 1.00 81.62 493 HIS A CA 1
ATOM 3920 C C . HIS A 1 493 ? 2.788 -3.572 -22.224 1.00 81.62 493 HIS A C 1
ATOM 3922 O O . HIS A 1 493 ? 1.948 -4.278 -21.675 1.00 81.62 493 HIS A O 1
ATOM 3928 N N . VAL A 1 494 ? 4.084 -3.887 -22.260 1.00 82.44 494 VAL A N 1
ATOM 3929 C CA . VAL A 1 494 ? 4.681 -5.115 -21.717 1.00 82.44 494 VAL A CA 1
ATOM 3930 C C . VAL A 1 494 ? 4.645 -5.105 -20.185 1.00 82.44 494 VAL A C 1
ATOM 3932 O O . VAL A 1 494 ? 4.256 -6.093 -19.568 1.00 82.44 494 VAL A O 1
ATOM 3935 N N . ALA A 1 495 ? 4.984 -3.970 -19.567 1.00 85.25 495 ALA A N 1
ATOM 3936 C CA . ALA A 1 495 ? 4.937 -3.784 -18.118 1.00 85.25 495 ALA A CA 1
ATOM 3937 C C . ALA A 1 495 ? 3.522 -3.990 -17.548 1.00 85.25 495 ALA A C 1
ATOM 3939 O O . ALA A 1 495 ? 3.363 -4.655 -16.526 1.00 85.25 495 ALA A O 1
ATOM 3940 N N . ASN A 1 496 ? 2.489 -3.483 -18.231 1.00 85.00 496 ASN A N 1
ATOM 3941 C CA . ASN A 1 496 ? 1.093 -3.672 -17.827 1.00 85.00 496 ASN A CA 1
ATOM 3942 C C . ASN A 1 496 ? 0.655 -5.138 -17.916 1.00 85.00 496 ASN A C 1
ATOM 3944 O O . ASN A 1 496 ? 0.010 -5.636 -17.000 1.00 85.00 496 ASN A O 1
ATOM 3948 N N . GLN A 1 497 ? 1.041 -5.850 -18.978 1.00 83.44 497 GLN A N 1
ATOM 3949 C CA . GLN A 1 497 ? 0.730 -7.277 -19.106 1.00 83.44 497 GLN A CA 1
ATOM 3950 C C . GLN A 1 497 ? 1.384 -8.111 -17.996 1.00 83.44 497 GLN A C 1
ATOM 3952 O O . GLN A 1 497 ? 0.719 -8.961 -17.405 1.00 83.44 497 GLN A O 1
ATOM 3957 N N . LEU A 1 498 ? 2.648 -7.824 -17.664 1.00 81.88 498 LEU A N 1
ATOM 3958 C CA . LEU A 1 498 ? 3.349 -8.483 -16.557 1.00 81.88 498 LEU A CA 1
ATOM 3959 C C . LEU A 1 498 ? 2.709 -8.165 -15.200 1.00 81.88 498 LEU A C 1
ATOM 3961 O O . LEU A 1 498 ? 2.577 -9.052 -14.361 1.00 81.88 498 LEU A O 1
ATOM 3965 N N . LYS A 1 499 ? 2.269 -6.919 -14.995 1.00 81.62 499 LYS A N 1
ATOM 3966 C CA . LYS A 1 499 ? 1.560 -6.487 -13.781 1.00 81.62 499 LYS A CA 1
ATOM 3967 C C . LYS A 1 499 ? 0.220 -7.207 -13.600 1.00 81.62 499 LYS A C 1
ATOM 3969 O O . LYS A 1 499 ? -0.138 -7.534 -12.473 1.00 81.62 499 LYS A O 1
ATOM 3974 N N . ASP A 1 500 ? -0.475 -7.498 -14.696 1.00 83.06 500 ASP A N 1
ATOM 3975 C CA . ASP A 1 500 ? -1.717 -8.280 -14.706 1.00 83.06 500 ASP A CA 1
ATOM 3976 C C . ASP A 1 500 ? -1.477 -9.799 -14.555 1.00 83.06 500 ASP A C 1
ATOM 3978 O O . ASP A 1 500 ? -2.425 -10.583 -14.611 1.00 83.06 500 ASP A O 1
ATOM 3982 N N . GLY A 1 501 ? -0.221 -10.237 -14.392 1.00 78.06 501 GLY A N 1
ATOM 3983 C CA . GLY A 1 501 ? 0.149 -11.648 -14.262 1.00 78.06 501 GLY A CA 1
ATOM 3984 C C . GLY A 1 501 ? 0.073 -12.438 -15.572 1.00 78.06 501 GLY A C 1
ATOM 3985 O O . GLY A 1 501 ? 0.065 -13.668 -15.546 1.00 78.06 501 GLY A O 1
ATOM 3986 N N . LYS A 1 502 ? 0.000 -11.757 -16.722 1.00 80.62 502 LYS A N 1
ATOM 3987 C CA . LYS A 1 502 ? -0.017 -12.397 -18.043 1.00 80.62 502 LYS A CA 1
ATOM 3988 C C . LYS A 1 502 ? 1.409 -12.593 -18.551 1.00 80.62 502 LYS A C 1
ATOM 3990 O O . LYS A 1 502 ? 2.260 -11.716 -18.414 1.00 80.62 502 LYS A O 1
ATOM 3995 N N . SER A 1 503 ? 1.662 -13.737 -19.181 1.00 74.38 503 SER A N 1
ATOM 3996 C CA . SER A 1 503 ? 2.907 -13.981 -19.907 1.00 74.38 503 SER A CA 1
ATOM 3997 C C . SER A 1 503 ? 2.945 -13.146 -21.185 1.00 74.38 503 SER A C 1
ATOM 3999 O O . SER A 1 503 ? 1.980 -13.140 -21.949 1.00 74.38 503 SER A O 1
ATOM 4001 N N . VAL A 1 504 ? 4.066 -12.470 -21.429 1.00 77.94 504 VAL A N 1
ATOM 4002 C CA . VAL A 1 504 ? 4.287 -11.697 -22.656 1.00 77.94 504 VAL A CA 1
ATOM 4003 C C . VAL A 1 504 ? 4.879 -12.627 -23.709 1.00 77.94 504 VAL A C 1
ATOM 4005 O O . VAL A 1 504 ? 5.998 -13.113 -23.546 1.00 77.94 504 VAL A O 1
ATOM 4008 N N . GLU A 1 505 ? 4.130 -12.888 -24.777 1.00 76.00 505 GLU A N 1
ATOM 4009 C CA . GLU A 1 505 ? 4.614 -13.680 -25.911 1.00 76.00 505 GLU A CA 1
ATOM 4010 C C . GLU A 1 505 ? 5.602 -12.876 -26.771 1.00 76.00 505 GLU A C 1
ATOM 4012 O O . GLU A 1 505 ? 5.567 -11.642 -26.810 1.00 76.00 505 GLU A O 1
ATOM 4017 N N . ALA A 1 506 ? 6.512 -13.576 -27.452 1.00 81.81 506 ALA A N 1
ATOM 4018 C CA . ALA A 1 506 ? 7.414 -12.944 -28.408 1.00 81.81 506 ALA A CA 1
ATOM 4019 C C . ALA A 1 506 ? 6.617 -12.462 -29.630 1.00 81.81 506 ALA A C 1
ATOM 4021 O O . ALA A 1 506 ? 5.892 -13.242 -30.245 1.00 81.81 506 ALA A O 1
ATOM 4022 N N . GLY A 1 507 ? 6.758 -11.183 -29.975 1.00 83.12 507 GLY A N 1
ATOM 4023 C CA . GLY A 1 507 ? 6.130 -10.571 -31.142 1.00 83.12 507 GLY A CA 1
ATOM 4024 C C . GLY A 1 507 ? 7.103 -10.485 -32.313 1.00 83.12 507 GLY A C 1
ATOM 4025 O O . GLY A 1 507 ? 8.255 -10.076 -32.140 1.00 83.12 507 GLY A O 1
ATOM 4026 N N . GLU A 1 508 ? 6.642 -10.855 -33.505 1.00 86.81 508 GLU A N 1
ATOM 4027 C CA . GLU A 1 508 ? 7.365 -10.630 -34.757 1.00 86.81 508 GLU A CA 1
ATOM 4028 C C . GLU A 1 508 ? 6.949 -9.281 -35.353 1.00 86.81 508 GLU A C 1
ATOM 4030 O O . GLU A 1 508 ? 5.763 -8.983 -35.494 1.00 86.81 508 GLU A O 1
ATOM 4035 N N . PHE A 1 509 ? 7.937 -8.451 -35.672 1.00 89.62 509 PHE A N 1
ATOM 4036 C CA . PHE A 1 509 ? 7.750 -7.132 -36.260 1.00 89.62 509 PHE A CA 1
ATOM 4037 C C . PHE A 1 509 ? 8.364 -7.143 -37.657 1.00 89.62 509 PHE A C 1
ATOM 4039 O O . PHE A 1 509 ? 9.580 -7.276 -37.796 1.00 89.62 509 PHE A O 1
ATOM 4046 N N . GLU A 1 510 ? 7.532 -7.005 -38.690 1.00 86.69 510 GLU A N 1
ATOM 4047 C CA . GLU A 1 510 ? 7.964 -7.112 -40.092 1.00 86.69 510 GLU A CA 1
ATOM 4048 C C . GLU A 1 510 ? 8.888 -5.966 -40.521 1.00 86.69 510 GLU A C 1
ATOM 4050 O O . GLU A 1 510 ? 9.829 -6.174 -41.291 1.00 86.69 510 GLU A O 1
ATOM 4055 N N . VAL A 1 511 ? 8.653 -4.760 -39.996 1.00 88.44 511 VAL A N 1
ATOM 4056 C CA . VAL A 1 511 ? 9.442 -3.573 -40.331 1.00 88.44 511 VAL A CA 1
ATOM 4057 C C . VAL A 1 511 ? 9.791 -2.799 -39.064 1.00 88.44 511 VAL A C 1
ATOM 4059 O O . VAL A 1 511 ? 8.924 -2.294 -38.352 1.00 88.44 511 VAL A O 1
ATOM 4062 N N . CYS A 1 512 ? 11.087 -2.711 -38.772 1.00 92.88 512 CYS A N 1
ATOM 4063 C CA . CYS A 1 512 ? 11.624 -1.861 -37.717 1.00 92.88 512 CYS A CA 1
ATOM 4064 C C . CYS A 1 512 ? 12.964 -1.264 -38.153 1.00 92.88 512 CYS A C 1
ATOM 4066 O O . CYS A 1 512 ? 13.693 -1.859 -38.953 1.00 92.88 512 CYS A O 1
ATOM 4068 N N . THR A 1 513 ? 13.315 -0.099 -37.610 1.00 94.19 513 THR A N 1
ATOM 4069 C CA . THR A 1 513 ? 14.632 0.512 -37.833 1.00 94.19 513 THR A CA 1
ATOM 4070 C C . THR A 1 513 ? 15.444 0.441 -36.551 1.00 94.19 513 THR A C 1
ATOM 4072 O O . THR A 1 513 ? 15.028 0.957 -35.516 1.00 94.19 513 THR A O 1
ATOM 4075 N N . ILE A 1 514 ? 16.622 -0.173 -36.631 1.00 94.69 514 ILE A N 1
ATOM 4076 C CA . ILE A 1 514 ? 17.554 -0.326 -35.517 1.00 94.69 514 ILE A CA 1
ATOM 4077 C C . ILE A 1 514 ? 18.733 0.616 -35.723 1.00 94.69 514 ILE A C 1
ATOM 4079 O O . ILE A 1 514 ? 19.303 0.692 -36.816 1.00 94.69 514 ILE A O 1
ATOM 4083 N N . LEU A 1 515 ? 19.111 1.297 -34.648 1.00 94.88 515 LEU A N 1
ATOM 4084 C CA . LEU A 1 515 ? 20.290 2.136 -34.557 1.00 94.88 515 LEU A CA 1
ATOM 4085 C C . LEU A 1 515 ? 21.262 1.552 -33.540 1.00 94.88 515 LEU A C 1
ATOM 4087 O O . LEU A 1 515 ? 20.882 1.254 -32.409 1.00 94.88 515 LEU A O 1
ATOM 4091 N N . PHE A 1 516 ? 22.522 1.450 -33.950 1.00 93.94 516 PHE A N 1
ATOM 4092 C CA . PHE A 1 516 ? 23.657 1.218 -33.067 1.00 93.94 516 PHE A CA 1
ATOM 4093 C C . PHE A 1 516 ? 24.571 2.429 -33.094 1.00 93.94 516 PHE A C 1
ATOM 4095 O O . PHE A 1 516 ? 24.808 3.015 -34.154 1.00 93.94 516 PHE A O 1
ATOM 4102 N N . SER A 1 517 ? 25.128 2.770 -31.942 1.00 92.00 517 SER A N 1
ATOM 4103 C CA . SER A 1 517 ? 26.205 3.740 -31.876 1.00 92.00 517 SER A CA 1
ATOM 4104 C C . SER A 1 517 ? 27.306 3.326 -30.941 1.00 92.00 517 SER A C 1
ATOM 4106 O O . SER A 1 517 ? 27.021 2.714 -29.920 1.00 92.00 517 SER A O 1
ATOM 4108 N N . ASP A 1 518 ? 28.515 3.759 -31.260 1.00 91.12 518 ASP A N 1
ATOM 4109 C CA . ASP A 1 518 ? 29.722 3.485 -30.496 1.00 91.12 518 ASP A CA 1
ATOM 4110 C C . ASP A 1 518 ? 30.550 4.764 -30.310 1.00 91.12 518 ASP A C 1
ATOM 4112 O O . ASP A 1 518 ? 30.536 5.669 -31.158 1.00 91.12 518 ASP A O 1
ATOM 4116 N N . VAL A 1 519 ? 31.289 4.841 -29.205 1.00 88.00 519 VAL A N 1
ATOM 4117 C CA . VAL A 1 519 ? 32.163 5.970 -28.891 1.00 88.00 519 VAL A CA 1
ATOM 4118 C C . VAL A 1 519 ? 33.544 5.729 -29.492 1.00 88.00 519 VAL A C 1
ATOM 4120 O O . VAL A 1 519 ? 34.273 4.792 -29.166 1.00 88.00 519 VAL A O 1
ATOM 4123 N N . VAL A 1 520 ? 33.973 6.639 -30.363 1.00 86.31 520 VAL A N 1
ATOM 4124 C CA . VAL A 1 520 ? 35.274 6.521 -31.021 1.00 86.31 520 VAL A CA 1
ATOM 4125 C C . VAL A 1 520 ? 36.386 6.646 -29.979 1.00 86.31 520 VAL A C 1
ATOM 4127 O O . VAL A 1 520 ? 36.408 7.582 -29.183 1.00 86.31 520 VAL A O 1
ATOM 4130 N N . THR A 1 521 ? 37.351 5.721 -30.004 1.00 82.06 521 THR A N 1
ATOM 4131 C CA . THR A 1 521 ? 38.489 5.638 -29.063 1.00 82.06 521 THR A CA 1
ATOM 4132 C C . THR A 1 521 ? 38.128 5.377 -27.592 1.00 82.06 521 THR A C 1
ATOM 4134 O O . THR A 1 521 ? 38.967 5.610 -26.721 1.00 82.06 521 THR A O 1
ATOM 4137 N N . PHE A 1 522 ? 36.942 4.833 -27.292 1.00 84.31 522 PHE A N 1
ATOM 4138 C CA . PHE A 1 522 ? 36.526 4.521 -25.917 1.00 84.31 522 PHE A CA 1
ATOM 4139 C C . PHE A 1 522 ? 37.530 3.654 -25.144 1.00 84.31 522 PHE A C 1
ATOM 4141 O O . PHE A 1 522 ? 37.864 3.955 -23.999 1.00 84.31 522 PHE A O 1
ATOM 4148 N N . THR A 1 523 ? 38.101 2.636 -25.790 1.00 85.44 523 THR A N 1
ATOM 4149 C CA . THR A 1 523 ? 39.110 1.745 -25.192 1.00 85.44 523 THR A CA 1
ATOM 4150 C C . THR A 1 523 ? 40.364 2.503 -24.743 1.00 85.44 523 THR A C 1
ATOM 4152 O O . THR A 1 523 ? 40.896 2.239 -23.667 1.00 85.44 523 THR A O 1
ATOM 4155 N N . ASN A 1 524 ? 40.802 3.499 -25.521 1.00 84.06 524 ASN A N 1
ATOM 4156 C CA . ASN A 1 524 ? 41.951 4.339 -25.171 1.00 84.06 524 ASN A CA 1
ATOM 4157 C C . ASN A 1 524 ? 41.620 5.291 -24.014 1.00 84.06 524 ASN A C 1
ATOM 4159 O O . ASN A 1 524 ? 42.467 5.530 -23.157 1.00 84.06 524 ASN A O 1
ATOM 4163 N N . ILE A 1 525 ? 40.390 5.814 -23.968 1.00 83.62 525 ILE A N 1
ATOM 4164 C CA . ILE A 1 525 ? 39.908 6.649 -22.858 1.00 83.62 525 ILE A CA 1
ATOM 4165 C C . ILE A 1 525 ? 39.868 5.818 -21.570 1.00 83.62 525 ILE A C 1
ATOM 4167 O O . ILE A 1 525 ? 40.340 6.280 -20.535 1.00 83.62 525 ILE A O 1
ATOM 4171 N N . CYS A 1 526 ? 39.391 4.573 -21.648 1.00 84.62 526 CYS A N 1
ATOM 4172 C CA . CYS A 1 526 ? 39.356 3.649 -20.516 1.00 84.62 526 CYS A CA 1
ATOM 4173 C C . CYS A 1 526 ? 40.743 3.287 -19.984 1.00 84.62 526 CYS A C 1
ATOM 4175 O O . CYS A 1 526 ? 40.914 3.145 -18.778 1.00 84.62 526 CYS A O 1
ATOM 4177 N N . ALA A 1 527 ? 41.736 3.172 -20.868 1.00 86.19 527 ALA A N 1
ATOM 4178 C CA . ALA A 1 527 ? 43.115 2.905 -20.472 1.00 86.19 527 ALA A CA 1
ATOM 4179 C C . ALA A 1 527 ? 43.818 4.125 -19.841 1.00 86.19 527 ALA A C 1
ATOM 4181 O O . ALA A 1 527 ? 44.763 3.951 -19.075 1.00 86.19 527 ALA A O 1
ATOM 4182 N N . ALA A 1 528 ? 43.386 5.348 -20.169 1.00 84.88 528 ALA A N 1
ATOM 4183 C CA . ALA A 1 528 ? 44.072 6.587 -19.792 1.00 84.88 528 ALA A CA 1
ATOM 4184 C C . ALA A 1 528 ? 43.388 7.397 -18.671 1.00 84.88 528 ALA A C 1
ATOM 4186 O O . ALA A 1 528 ? 44.000 8.325 -18.144 1.00 84.88 528 ALA A O 1
ATOM 4187 N N . CYS A 1 529 ? 42.134 7.099 -18.317 1.00 83.25 529 CYS A N 1
ATOM 4188 C CA . CYS A 1 529 ? 41.366 7.825 -17.299 1.00 83.25 529 CYS A CA 1
ATOM 4189 C C . CYS A 1 529 ? 41.034 6.981 -16.070 1.00 83.25 529 CYS A C 1
ATOM 4191 O O . CYS A 1 529 ? 40.872 5.767 -16.139 1.00 83.25 529 CYS A O 1
ATOM 4193 N N . GLU A 1 530 ? 40.822 7.668 -14.947 1.00 87.00 530 GLU A N 1
ATOM 4194 C CA . GLU A 1 530 ? 40.222 7.053 -13.767 1.00 87.00 530 GLU A CA 1
ATOM 4195 C C . GLU A 1 530 ? 38.777 6.601 -14.058 1.00 87.00 530 GLU A C 1
ATOM 4197 O O . GLU A 1 530 ? 38.009 7.369 -14.658 1.00 87.00 530 GLU A O 1
ATOM 4202 N N . PRO A 1 531 ? 38.359 5.416 -13.567 1.00 86.62 531 PRO A N 1
ATOM 4203 C CA . PRO A 1 531 ? 37.016 4.874 -13.786 1.00 86.62 531 PRO A CA 1
ATOM 4204 C C . PRO A 1 531 ? 35.878 5.850 -13.465 1.00 86.62 531 PRO A C 1
ATOM 4206 O O . PRO A 1 531 ? 34.906 5.932 -14.211 1.00 86.62 531 PRO A O 1
ATOM 4209 N N . ILE A 1 532 ? 36.012 6.655 -12.404 1.00 87.06 532 ILE A N 1
ATOM 4210 C CA . ILE A 1 532 ? 34.969 7.605 -11.989 1.00 87.06 532 ILE A CA 1
ATOM 4211 C C . ILE A 1 532 ? 34.696 8.690 -13.041 1.00 87.06 532 ILE A C 1
ATOM 4213 O O . ILE A 1 532 ? 33.543 9.044 -13.289 1.00 87.06 532 ILE A O 1
ATOM 4217 N N . ARG A 1 533 ? 35.740 9.188 -13.719 1.00 85.50 533 ARG A N 1
ATOM 4218 C CA . ARG A 1 533 ? 35.596 10.212 -14.766 1.00 85.50 533 ARG A CA 1
ATOM 4219 C C . ARG A 1 533 ? 34.923 9.645 -16.011 1.00 85.50 533 ARG A C 1
ATOM 4221 O O . ARG A 1 533 ? 34.151 10.352 -16.654 1.00 85.50 533 ARG A O 1
ATOM 4228 N N . ILE A 1 534 ? 35.181 8.375 -16.319 1.00 85.69 534 ILE A N 1
ATOM 4229 C CA . ILE A 1 534 ? 34.555 7.663 -17.440 1.00 85.69 534 ILE A CA 1
ATOM 4230 C C . ILE A 1 534 ? 33.061 7.475 -17.168 1.00 85.69 534 ILE A C 1
ATOM 4232 O O . ILE A 1 534 ? 32.246 7.773 -18.037 1.00 85.69 534 ILE A O 1
ATOM 4236 N N . VAL A 1 535 ? 32.692 7.067 -15.949 1.00 86.44 535 VAL A N 1
ATOM 4237 C CA . VAL A 1 535 ? 31.282 6.924 -15.547 1.00 86.44 535 VAL A CA 1
ATOM 4238 C C . VAL A 1 535 ? 30.547 8.262 -15.627 1.00 86.44 535 VAL A C 1
ATOM 4240 O O . VAL A 1 535 ? 29.460 8.322 -16.190 1.00 86.44 535 VAL A O 1
ATOM 4243 N N . HIS A 1 536 ? 31.142 9.356 -15.140 1.00 86.31 536 HIS A N 1
ATOM 4244 C CA . HIS A 1 536 ? 30.532 10.687 -15.257 1.00 86.31 536 HIS A CA 1
ATOM 4245 C C . HIS A 1 536 ? 30.355 11.125 -16.716 1.00 86.31 536 HIS A C 1
ATOM 4247 O O . HIS A 1 536 ? 29.307 11.659 -17.070 1.00 86.31 536 HIS A O 1
ATOM 4253 N N . MET A 1 537 ? 31.349 10.878 -17.573 1.00 86.69 537 MET A N 1
ATOM 4254 C CA . MET A 1 537 ? 31.268 11.178 -19.004 1.00 86.69 537 MET A CA 1
ATOM 4255 C C . MET A 1 537 ? 30.136 10.392 -19.682 1.00 86.69 537 MET A C 1
ATOM 4257 O O . MET A 1 537 ? 29.328 10.987 -20.395 1.00 86.69 537 MET A O 1
ATOM 4261 N N . LEU A 1 538 ? 30.055 9.079 -19.434 1.00 87.38 538 LEU A N 1
ATOM 4262 C CA . LEU A 1 538 ? 29.003 8.218 -19.979 1.00 87.38 538 LEU A CA 1
ATOM 4263 C C . LEU A 1 538 ? 27.620 8.629 -19.473 1.00 87.38 538 LEU A C 1
ATOM 4265 O O . LEU A 1 538 ? 26.713 8.765 -20.284 1.00 87.38 538 LEU A O 1
ATOM 4269 N N . ASN A 1 539 ? 27.465 8.908 -18.176 1.00 87.00 539 ASN A N 1
ATOM 4270 C CA . ASN A 1 539 ? 26.196 9.377 -17.618 1.00 87.00 539 ASN A CA 1
ATOM 4271 C C . ASN A 1 539 ? 25.773 10.713 -18.241 1.00 87.00 539 ASN A C 1
ATOM 4273 O O . ASN A 1 539 ? 24.641 10.839 -18.688 1.00 87.00 539 ASN A O 1
ATOM 4277 N N . CYS A 1 540 ? 26.680 11.687 -18.368 1.00 87.31 540 CYS A N 1
ATOM 4278 C CA . CYS A 1 540 ? 26.378 12.957 -19.036 1.00 87.31 540 CYS A CA 1
ATOM 4279 C C . CYS A 1 540 ? 25.935 12.768 -20.495 1.00 87.31 540 CYS A C 1
ATOM 4281 O O . CYS A 1 540 ? 25.040 13.471 -20.964 1.00 87.31 540 CYS A O 1
ATOM 4283 N N . MET A 1 541 ? 26.560 11.838 -21.220 1.00 88.00 541 MET A N 1
ATOM 4284 C CA . MET A 1 541 ? 26.212 11.537 -22.608 1.00 88.00 541 MET A CA 1
ATOM 4285 C C . MET A 1 541 ? 24.865 10.805 -22.705 1.00 88.00 541 MET A C 1
ATOM 4287 O O . MET A 1 541 ? 23.976 11.246 -23.434 1.00 88.00 541 MET A O 1
ATOM 4291 N N . TYR A 1 542 ? 24.678 9.735 -21.933 1.00 89.44 542 TYR A N 1
ATOM 4292 C CA . TYR A 1 542 ? 23.461 8.929 -21.950 1.00 89.44 542 TYR A CA 1
ATOM 4293 C C . TYR A 1 542 ? 22.247 9.679 -21.414 1.00 89.44 542 TYR A C 1
ATOM 4295 O O . TYR A 1 542 ? 21.186 9.545 -22.007 1.00 89.44 542 TYR A O 1
ATOM 4303 N N . SER A 1 543 ? 22.382 10.557 -20.416 1.00 88.31 543 SER A N 1
ATOM 4304 C CA . SER A 1 543 ? 21.272 11.417 -19.980 1.00 88.31 543 SER A CA 1
ATOM 4305 C C . SER A 1 543 ? 20.779 12.338 -21.102 1.00 88.31 543 SER A C 1
ATOM 4307 O O . SER A 1 543 ? 19.579 12.588 -21.229 1.00 88.31 543 SER A O 1
ATOM 4309 N N . LYS A 1 544 ? 21.681 12.827 -21.967 1.00 89.25 544 LYS A N 1
ATOM 4310 C CA . LYS A 1 544 ? 21.288 13.608 -23.151 1.00 89.25 544 LYS A CA 1
ATOM 4311 C C . LYS A 1 544 ? 20.601 12.738 -24.202 1.00 89.25 544 LYS A C 1
ATOM 4313 O O . LYS A 1 544 ? 19.624 13.185 -24.798 1.00 89.25 544 LYS A O 1
ATOM 4318 N N . PHE A 1 545 ? 21.076 11.513 -24.417 1.00 91.56 545 PHE A N 1
ATOM 4319 C CA . PHE A 1 545 ? 20.457 10.581 -25.365 1.00 91.56 545 PHE A CA 1
ATOM 4320 C C . PHE A 1 545 ? 19.079 10.113 -24.881 1.00 91.56 545 PHE A C 1
ATOM 4322 O O . PHE A 1 545 ? 18.129 10.139 -25.656 1.00 91.56 545 PHE A O 1
ATOM 4329 N N . ASP A 1 546 ? 18.933 9.808 -23.593 1.00 89.69 546 ASP A N 1
ATOM 4330 C CA . ASP A 1 546 ? 17.674 9.402 -22.959 1.00 89.69 546 ASP A CA 1
ATOM 4331 C C . ASP A 1 546 ? 16.623 10.529 -23.002 1.00 89.69 546 ASP A C 1
ATOM 4333 O O . ASP A 1 546 ? 15.424 10.282 -23.115 1.00 89.69 546 ASP A O 1
ATOM 4337 N N . ARG A 1 547 ? 17.048 11.799 -23.004 1.00 89.12 547 ARG A N 1
ATOM 4338 C CA . ARG A 1 547 ? 16.134 12.914 -23.294 1.00 89.12 547 ARG A CA 1
ATOM 4339 C C . ARG A 1 547 ? 15.642 12.885 -24.746 1.00 89.12 547 ARG A C 1
ATOM 4341 O O . ARG A 1 547 ? 14.466 13.141 -24.998 1.00 89.12 547 ARG A O 1
ATOM 4348 N N . LEU A 1 548 ? 16.527 12.590 -25.700 1.00 89.25 548 LEU A N 1
ATOM 4349 C CA . LEU A 1 548 ? 16.187 12.528 -27.125 1.00 89.25 548 LEU A CA 1
ATOM 4350 C C . LEU A 1 548 ? 15.264 11.347 -27.459 1.00 89.25 548 LEU A C 1
ATOM 4352 O O . LEU A 1 548 ? 14.449 11.479 -28.372 1.00 89.25 548 LEU A O 1
ATOM 4356 N N . THR A 1 549 ? 15.334 10.230 -26.725 1.00 89.75 549 THR A N 1
ATOM 4357 C CA . THR A 1 549 ? 14.442 9.080 -26.969 1.00 89.75 549 THR A CA 1
ATOM 4358 C C . THR A 1 549 ? 12.980 9.441 -26.725 1.00 89.75 549 THR A C 1
ATOM 4360 O O . THR A 1 549 ? 12.112 9.057 -27.504 1.00 89.75 549 THR A O 1
ATOM 4363 N N . SER A 1 550 ? 12.721 10.266 -25.705 1.00 86.81 550 SER A N 1
ATOM 4364 C CA . SER A 1 550 ? 11.382 10.773 -25.386 1.00 86.81 550 SER A CA 1
ATOM 4365 C C . SER A 1 550 ? 10.866 11.785 -26.416 1.00 86.81 550 SER A C 1
ATOM 4367 O O . SER A 1 550 ? 9.670 11.832 -26.679 1.00 86.81 550 SER A O 1
ATOM 4369 N N . ILE A 1 551 ? 11.753 12.595 -27.009 1.00 88.69 551 ILE A N 1
ATOM 4370 C CA . ILE A 1 551 ? 11.385 13.604 -28.020 1.00 88.69 551 ILE A CA 1
ATOM 4371 C C . ILE A 1 551 ? 11.002 12.939 -29.346 1.00 88.69 551 ILE A C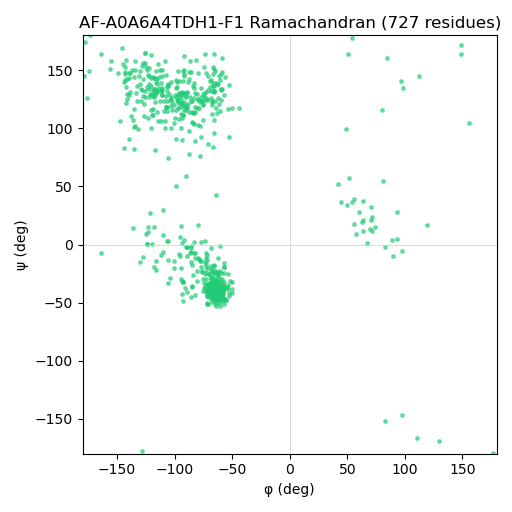 1
ATOM 4373 O O . ILE A 1 551 ? 10.027 13.338 -29.978 1.00 88.69 551 ILE A O 1
ATOM 4377 N N . HIS A 1 552 ? 11.771 11.931 -29.767 1.00 87.62 552 HIS A N 1
ATOM 4378 C CA . HIS A 1 552 ? 11.582 11.252 -31.055 1.00 87.62 552 HIS A CA 1
ATOM 4379 C C . HIS A 1 552 ? 10.708 9.994 -30.968 1.00 87.62 552 HIS A C 1
ATOM 4381 O O . HIS A 1 552 ? 10.485 9.355 -31.994 1.00 87.62 552 HIS A O 1
ATOM 4387 N N . ASP A 1 553 ? 10.198 9.663 -29.776 1.00 87.19 553 ASP A N 1
ATOM 4388 C CA . ASP A 1 553 ? 9.340 8.501 -29.503 1.00 87.19 553 ASP A CA 1
ATOM 4389 C C . ASP A 1 553 ? 9.949 7.196 -30.047 1.00 87.19 553 ASP A C 1
ATOM 4391 O O . ASP A 1 553 ? 9.390 6.511 -30.910 1.00 87.19 553 ASP A O 1
ATOM 4395 N N . VAL A 1 554 ? 11.167 6.910 -29.576 1.00 90.75 554 VAL A N 1
ATOM 4396 C CA . VAL A 1 554 ? 11.960 5.721 -29.919 1.00 90.75 554 VAL A CA 1
ATOM 4397 C C . VAL A 1 554 ? 12.318 4.940 -28.656 1.00 90.75 554 VAL A C 1
ATOM 4399 O O . VAL A 1 554 ? 12.538 5.525 -27.594 1.00 90.75 554 VAL A O 1
ATOM 4402 N N . TYR A 1 555 ? 12.391 3.613 -28.753 1.00 89.62 555 TYR A N 1
ATOM 4403 C CA . TYR A 1 555 ? 12.619 2.753 -27.592 1.00 89.62 555 TYR A CA 1
ATOM 4404 C C . TYR A 1 555 ? 14.106 2.416 -27.424 1.00 89.62 555 TYR A C 1
ATOM 4406 O O . TYR A 1 555 ? 14.767 1.959 -28.360 1.00 89.62 555 TYR A O 1
ATOM 4414 N N . LYS A 1 556 ? 14.632 2.632 -26.214 1.00 90.81 556 LYS A N 1
ATOM 4415 C CA . LYS A 1 556 ? 16.004 2.283 -25.828 1.00 90.81 556 LYS A CA 1
ATOM 4416 C C . LYS A 1 556 ? 16.081 0.808 -25.455 1.00 90.81 556 LYS A C 1
ATOM 4418 O O . LYS A 1 556 ? 15.305 0.340 -24.628 1.00 90.81 556 LYS A O 1
ATOM 4423 N N . VAL A 1 557 ? 17.058 0.107 -26.018 1.00 87.69 557 VAL A N 1
ATOM 4424 C CA . VAL A 1 557 ? 17.301 -1.314 -25.751 1.00 87.69 557 VAL A CA 1
ATOM 4425 C C . VAL A 1 557 ? 18.533 -1.445 -24.866 1.00 87.69 557 VAL A C 1
ATOM 4427 O O . VAL A 1 557 ? 19.539 -0.775 -25.100 1.00 87.69 557 VAL A O 1
ATOM 4430 N N . GLU A 1 558 ? 18.471 -2.305 -23.850 1.00 80.69 558 GLU A N 1
ATOM 4431 C CA . GLU A 1 558 ? 19.631 -2.579 -23.001 1.00 80.69 558 GLU A CA 1
ATOM 4432 C C . GLU A 1 558 ? 20.725 -3.318 -23.785 1.00 80.69 558 GLU A C 1
ATOM 4434 O O . GLU A 1 558 ? 20.509 -4.405 -24.327 1.00 80.69 558 GLU A O 1
ATOM 4439 N N . THR A 1 559 ? 21.922 -2.739 -23.812 1.00 70.56 559 THR A N 1
ATOM 4440 C CA . THR A 1 559 ? 23.111 -3.280 -24.478 1.00 70.56 559 THR A CA 1
ATOM 4441 C C . THR A 1 559 ? 24.257 -3.509 -23.506 1.00 70.56 559 THR A C 1
ATOM 4443 O O . THR A 1 559 ? 24.285 -3.004 -22.385 1.00 70.56 559 THR A O 1
ATOM 4446 N N . ILE A 1 560 ? 25.231 -4.304 -23.949 1.00 67.44 560 ILE A N 1
ATOM 4447 C CA . ILE A 1 560 ? 26.468 -4.567 -23.216 1.00 67.44 560 ILE A CA 1
ATOM 4448 C C . ILE A 1 560 ? 27.537 -3.585 -23.713 1.00 67.44 560 ILE A C 1
ATOM 4450 O O . ILE A 1 560 ? 27.829 -3.563 -24.906 1.00 67.44 560 ILE A O 1
ATOM 4454 N N . GLY A 1 561 ? 28.156 -2.832 -22.798 1.00 68.38 561 GLY A N 1
ATOM 4455 C CA . GLY A 1 561 ? 29.317 -1.979 -23.087 1.00 68.38 561 GLY A CA 1
ATOM 4456 C C . GLY A 1 561 ? 28.990 -0.500 -23.324 1.00 68.38 561 GLY A C 1
ATOM 4457 O O . GLY A 1 561 ? 28.105 0.068 -22.690 1.00 68.38 561 GLY A O 1
ATOM 4458 N N . ASP A 1 562 ? 29.766 0.129 -24.201 1.00 72.50 562 ASP A N 1
ATOM 4459 C CA . ASP A 1 562 ? 29.686 1.528 -24.648 1.00 72.50 562 ASP A CA 1
ATOM 4460 C C . ASP A 1 562 ? 28.770 1.737 -25.862 1.00 72.50 562 ASP A C 1
ATOM 4462 O O . ASP A 1 562 ? 28.539 2.870 -26.290 1.00 72.50 562 ASP A O 1
ATOM 4466 N N . ALA A 1 563 ? 28.209 0.648 -26.389 1.00 82.06 563 ALA A N 1
ATOM 4467 C CA . ALA A 1 563 ? 27.247 0.714 -27.467 1.00 82.06 563 ALA A CA 1
ATOM 4468 C C . ALA A 1 563 ? 25.883 1.196 -26.955 1.00 82.06 563 ALA A C 1
ATOM 4470 O O . ALA A 1 563 ? 25.341 0.630 -26.006 1.00 82.06 563 ALA A O 1
ATOM 4471 N N . TYR A 1 564 ? 25.286 2.183 -27.622 1.00 90.44 564 TYR A N 1
ATOM 4472 C CA . TYR A 1 564 ? 23.918 2.640 -27.355 1.00 90.44 564 TYR A CA 1
ATOM 4473 C C . TYR A 1 564 ? 22.999 2.166 -28.484 1.00 90.44 564 TYR A C 1
ATOM 4475 O O . TYR A 1 564 ? 23.266 2.431 -29.660 1.00 90.44 564 TYR A O 1
ATOM 4483 N N . MET A 1 565 ? 21.942 1.429 -28.132 1.00 91.50 565 MET A N 1
ATOM 4484 C CA . MET A 1 565 ? 21.012 0.834 -29.094 1.00 91.50 565 MET A CA 1
ATOM 4485 C C . MET A 1 565 ? 19.605 1.384 -28.922 1.00 91.50 565 MET A C 1
ATOM 4487 O O . MET A 1 565 ? 19.058 1.447 -27.819 1.00 91.50 565 MET A O 1
ATOM 4491 N N . VAL A 1 566 ? 19.005 1.736 -30.053 1.00 93.00 566 VAL A N 1
ATOM 4492 C CA . VAL A 1 566 ? 17.646 2.266 -30.129 1.00 93.00 566 VAL A CA 1
ATOM 4493 C C . VAL A 1 566 ? 16.904 1.588 -31.267 1.00 93.00 566 VAL A C 1
ATOM 4495 O O . VAL A 1 566 ? 17.481 1.304 -32.317 1.00 93.00 566 VAL A O 1
ATOM 4498 N N . VAL A 1 567 ? 15.614 1.347 -31.065 1.00 92.38 567 VAL A N 1
ATOM 4499 C CA . VAL A 1 567 ? 14.718 0.798 -32.079 1.00 92.38 567 VAL A CA 1
ATOM 4500 C C . VAL A 1 567 ? 13.517 1.719 -32.291 1.00 92.38 567 VAL A C 1
ATOM 4502 O O . VAL A 1 567 ? 12.913 2.223 -31.344 1.00 92.38 567 VAL A O 1
ATOM 4505 N N . GLY A 1 568 ? 13.180 1.947 -33.557 1.00 91.50 568 GLY A N 1
ATOM 4506 C CA . GLY A 1 568 ? 11.931 2.569 -33.987 1.00 91.50 568 GLY A CA 1
ATOM 4507 C C . GLY A 1 568 ? 10.970 1.514 -34.530 1.00 91.50 568 GLY A C 1
ATOM 4508 O O . GLY A 1 568 ? 11.395 0.606 -35.247 1.00 91.50 568 GLY A O 1
ATOM 4509 N N . GLY A 1 569 ? 9.680 1.645 -34.209 1.00 87.12 569 GLY A N 1
ATOM 4510 C CA . GLY A 1 569 ? 8.634 0.699 -34.629 1.00 87.12 569 GLY A CA 1
ATOM 4511 C C . GLY A 1 569 ? 8.405 -0.481 -33.675 1.00 87.12 569 GLY A C 1
ATOM 4512 O O . GLY A 1 569 ? 7.592 -1.349 -33.968 1.00 87.12 569 GLY A O 1
ATOM 4513 N N . VAL A 1 570 ? 9.090 -0.511 -32.527 1.00 85.94 570 VAL A N 1
ATOM 4514 C CA . VAL A 1 570 ? 8.923 -1.521 -31.470 1.00 85.94 570 VAL A CA 1
ATOM 4515 C C . VAL A 1 570 ? 8.826 -0.792 -30.125 1.00 85.94 570 VAL A C 1
ATOM 4517 O O . VAL A 1 570 ? 9.602 0.139 -29.901 1.00 85.94 570 VAL A O 1
ATOM 4520 N N . PRO A 1 571 ? 7.901 -1.162 -29.218 1.00 75.62 571 PRO A N 1
ATOM 4521 C CA . PRO A 1 571 ? 6.932 -2.268 -29.298 1.00 75.62 571 PRO A CA 1
ATOM 4522 C C . PRO A 1 571 ? 5.656 -1.945 -30.092 1.00 75.62 571 PRO A C 1
ATOM 4524 O O . PRO A 1 571 ? 4.833 -2.832 -30.287 1.00 75.62 571 PRO A O 1
ATOM 4527 N N . VAL A 1 572 ? 5.454 -0.689 -30.504 1.00 83.38 572 VAL A N 1
ATOM 4528 C CA . VAL A 1 572 ? 4.292 -0.271 -31.300 1.00 83.38 572 VAL A CA 1
ATOM 4529 C C . VAL A 1 572 ? 4.753 -0.003 -32.739 1.00 83.38 572 VAL A C 1
ATOM 4531 O O . VAL A 1 572 ? 5.586 0.891 -32.931 1.00 83.38 572 VAL A O 1
ATOM 4534 N N . PRO A 1 573 ? 4.233 -0.737 -33.741 1.00 84.88 573 PRO A N 1
ATOM 4535 C CA . PRO A 1 573 ? 4.557 -0.509 -35.147 1.00 84.88 573 PRO A CA 1
ATOM 4536 C C . PRO A 1 573 ? 4.165 0.904 -35.582 1.00 84.88 573 PRO A C 1
ATOM 4538 O O . PRO A 1 573 ? 3.071 1.377 -35.272 1.00 84.88 573 PRO A O 1
ATOM 4541 N N . THR A 1 574 ? 5.062 1.592 -36.288 1.00 85.88 574 THR A N 1
ATOM 4542 C CA . THR A 1 574 ? 4.821 2.950 -36.796 1.00 85.88 574 THR A CA 1
ATOM 4543 C C . THR A 1 574 ? 5.428 3.112 -38.179 1.00 85.88 574 THR A C 1
ATOM 4545 O O . THR A 1 574 ? 6.618 2.886 -38.344 1.00 85.88 574 THR A O 1
ATOM 4548 N N . ASP A 1 575 ? 4.664 3.610 -39.150 1.00 85.00 575 ASP A N 1
ATOM 4549 C CA . ASP A 1 575 ? 5.146 3.782 -40.537 1.00 85.00 575 ASP A CA 1
ATOM 4550 C C . ASP A 1 575 ? 6.273 4.828 -40.655 1.00 85.00 575 ASP A C 1
ATOM 4552 O O . ASP A 1 575 ? 7.040 4.864 -41.610 1.00 85.00 575 ASP A O 1
ATOM 4556 N N . THR A 1 576 ? 6.416 5.691 -39.645 1.00 88.25 576 THR A N 1
ATOM 4557 C CA . THR A 1 576 ? 7.470 6.717 -39.575 1.00 88.25 576 THR A CA 1
ATOM 4558 C C . THR A 1 576 ? 8.704 6.263 -38.786 1.00 88.25 576 THR A C 1
ATOM 4560 O O . THR A 1 576 ? 9.534 7.101 -38.421 1.00 88.25 576 THR A O 1
ATOM 4563 N N . HIS A 1 577 ? 8.868 4.957 -38.531 1.00 90.69 577 HIS A N 1
ATOM 4564 C CA . HIS A 1 577 ? 9.973 4.416 -37.727 1.00 90.69 577 HIS A CA 1
ATOM 4565 C C . HIS A 1 577 ? 11.354 4.891 -38.217 1.00 90.69 577 HIS A C 1
ATOM 4567 O O . HIS A 1 577 ? 12.174 5.340 -37.413 1.00 90.69 577 HIS A O 1
ATOM 4573 N N . ALA A 1 578 ? 11.603 4.876 -39.532 1.00 90.69 578 ALA A N 1
ATOM 4574 C CA . ALA A 1 578 ? 12.901 5.222 -40.112 1.00 90.69 578 ALA A CA 1
ATOM 4575 C C . ALA A 1 578 ? 13.211 6.715 -39.948 1.00 90.69 578 ALA A C 1
ATOM 4577 O O . ALA A 1 578 ? 14.332 7.091 -39.610 1.00 90.69 578 ALA A O 1
ATOM 4578 N N . HIS A 1 579 ? 12.192 7.561 -40.105 1.00 90.19 579 HIS A N 1
ATOM 4579 C CA . HIS A 1 579 ? 12.278 9.013 -39.971 1.00 90.19 579 HIS A CA 1
ATOM 4580 C C . HIS A 1 579 ? 12.630 9.433 -38.543 1.00 90.19 579 HIS A C 1
ATOM 4582 O O . HIS A 1 579 ? 13.519 10.261 -38.331 1.00 90.19 579 HIS A O 1
ATOM 4588 N N . ARG A 1 580 ? 11.947 8.839 -37.557 1.00 90.81 580 ARG A N 1
ATOM 4589 C CA . ARG A 1 580 ? 12.181 9.094 -36.129 1.00 90.81 580 ARG A CA 1
ATOM 4590 C C . ARG A 1 580 ? 13.599 8.706 -35.727 1.00 90.81 580 ARG A C 1
ATOM 4592 O O . ARG A 1 580 ? 14.300 9.501 -35.109 1.00 90.81 580 ARG A O 1
ATOM 4599 N N . VAL A 1 581 ? 14.056 7.526 -36.152 1.00 93.88 581 VAL A N 1
ATOM 4600 C CA . VAL A 1 581 ? 15.407 7.036 -35.844 1.00 93.88 581 VAL A CA 1
ATOM 4601 C C . VAL A 1 581 ? 16.488 7.844 -36.574 1.00 93.88 581 VAL A C 1
ATOM 4603 O O . VAL A 1 581 ? 17.532 8.124 -35.989 1.00 93.88 581 VAL A O 1
ATOM 4606 N N . ALA A 1 582 ? 16.248 8.291 -37.810 1.00 91.94 582 ALA A N 1
ATOM 4607 C CA . ALA A 1 582 ? 17.174 9.160 -38.541 1.00 91.94 582 ALA A CA 1
ATOM 4608 C C . ALA A 1 582 ? 17.315 10.549 -37.889 1.00 91.94 582 ALA A C 1
ATOM 4610 O O . ALA A 1 582 ? 18.432 11.047 -37.729 1.00 91.94 582 ALA A O 1
ATOM 4611 N N . ASN A 1 583 ? 16.207 11.159 -37.454 1.00 91.00 583 ASN A N 1
ATOM 4612 C CA . ASN A 1 583 ? 16.237 12.421 -36.706 1.00 91.00 583 ASN A CA 1
ATOM 4613 C C . ASN A 1 583 ? 16.901 12.248 -35.333 1.00 91.00 583 ASN A C 1
ATOM 4615 O O . ASN A 1 583 ? 17.721 13.080 -34.941 1.00 91.00 583 ASN A O 1
ATOM 4619 N N . PHE A 1 584 ? 16.626 11.139 -34.641 1.00 93.25 584 PHE A N 1
ATOM 4620 C CA . PHE A 1 584 ? 17.311 10.783 -33.402 1.00 93.25 584 PHE A CA 1
ATOM 4621 C C . PHE A 1 584 ? 18.829 10.649 -33.612 1.00 93.25 584 PHE A C 1
ATOM 4623 O O . PHE A 1 584 ? 19.597 11.226 -32.848 1.00 93.25 584 PHE A O 1
ATOM 4630 N N . ALA A 1 585 ? 19.279 9.978 -34.680 1.00 93.31 585 ALA A N 1
ATOM 4631 C CA . ALA A 1 585 ? 20.699 9.838 -35.017 1.00 93.31 585 ALA A CA 1
ATOM 4632 C C . ALA A 1 585 ? 21.398 11.194 -35.221 1.00 93.31 585 ALA A C 1
ATOM 4634 O O . ALA A 1 585 ? 22.518 11.403 -34.748 1.00 93.31 585 ALA A O 1
ATOM 4635 N N . LEU A 1 586 ? 20.727 12.132 -35.900 1.00 91.06 586 LEU A N 1
ATOM 4636 C CA . LEU A 1 586 ? 21.219 13.498 -36.093 1.00 91.06 586 LEU A CA 1
ATOM 4637 C C . LEU A 1 586 ? 21.314 14.256 -34.763 1.00 91.06 586 LEU A C 1
ATOM 4639 O O . LEU A 1 586 ? 22.354 14.856 -34.480 1.00 91.06 586 LEU A O 1
ATOM 4643 N N . GLY A 1 587 ? 20.277 14.177 -33.924 1.00 89.81 587 GLY A N 1
ATOM 4644 C CA . GLY A 1 587 ? 20.273 14.777 -32.587 1.00 89.81 587 GLY A CA 1
ATOM 4645 C C . GLY A 1 587 ? 21.363 14.199 -31.685 1.00 89.81 587 GLY A C 1
ATOM 4646 O O . GLY A 1 587 ? 22.055 14.937 -30.990 1.00 89.81 587 GLY A O 1
ATOM 4647 N N . MET A 1 588 ? 21.591 12.889 -31.757 1.00 91.44 588 MET A N 1
ATOM 4648 C CA . MET A 1 588 ? 22.621 12.194 -30.988 1.00 91.44 588 MET A CA 1
ATOM 4649 C C . MET A 1 588 ? 24.032 12.664 -31.368 1.00 91.44 588 MET A C 1
ATOM 4651 O O . MET A 1 588 ? 24.855 12.916 -30.487 1.00 91.44 588 MET A O 1
ATOM 4655 N N . ARG A 1 589 ? 24.299 12.878 -32.668 1.00 90.38 589 ARG A N 1
ATOM 4656 C CA . ARG A 1 589 ? 25.565 13.462 -33.151 1.00 90.38 589 ARG A CA 1
ATOM 4657 C C . ARG A 1 589 ? 25.780 14.877 -32.610 1.00 90.38 589 ARG A C 1
ATOM 4659 O O . ARG A 1 589 ? 26.881 15.200 -32.170 1.00 90.38 589 ARG A O 1
ATOM 4666 N N . ILE A 1 590 ? 24.744 15.717 -32.627 1.00 88.50 590 ILE A N 1
ATOM 4667 C CA . ILE A 1 590 ? 24.810 17.092 -32.103 1.00 88.50 590 ILE A CA 1
ATOM 4668 C C . ILE A 1 590 ? 25.052 17.071 -30.586 1.00 88.50 590 ILE A C 1
ATOM 4670 O O . ILE A 1 590 ? 25.961 17.740 -30.099 1.00 88.50 590 ILE A O 1
ATOM 4674 N N . ALA A 1 591 ? 24.308 16.245 -29.847 1.00 88.81 591 ALA A N 1
ATOM 4675 C CA . ALA A 1 591 ? 24.433 16.106 -28.398 1.00 88.81 591 ALA A CA 1
ATOM 4676 C C . ALA A 1 591 ? 25.813 15.586 -27.959 1.00 88.81 591 ALA A C 1
ATOM 4678 O O . ALA A 1 591 ? 26.350 16.050 -26.951 1.00 88.81 591 ALA A O 1
ATOM 4679 N N . ALA A 1 592 ? 26.414 14.662 -28.719 1.00 88.56 592 ALA A N 1
ATOM 4680 C CA . ALA A 1 592 ? 27.746 14.130 -28.431 1.00 88.56 592 ALA A CA 1
ATOM 4681 C C . ALA A 1 592 ? 28.848 15.196 -28.547 1.00 88.56 592 ALA A C 1
ATOM 4683 O O . ALA A 1 592 ? 29.779 15.204 -27.740 1.00 88.56 592 ALA A O 1
ATOM 4684 N N . ARG A 1 593 ? 28.714 16.151 -29.481 1.00 86.94 593 ARG A N 1
ATOM 4685 C CA . ARG A 1 593 ? 29.668 17.264 -29.638 1.00 86.94 593 ARG A CA 1
ATOM 4686 C C . ARG A 1 593 ? 29.685 18.216 -28.439 1.00 86.94 593 ARG A C 1
ATOM 4688 O O . ARG A 1 593 ? 30.684 18.893 -28.214 1.00 86.94 593 ARG A O 1
ATOM 4695 N N . GLU A 1 594 ? 28.605 18.267 -27.662 1.00 86.06 594 GLU A N 1
ATOM 4696 C CA . GLU A 1 594 ? 28.535 19.071 -26.438 1.00 86.06 594 GLU A CA 1
ATOM 4697 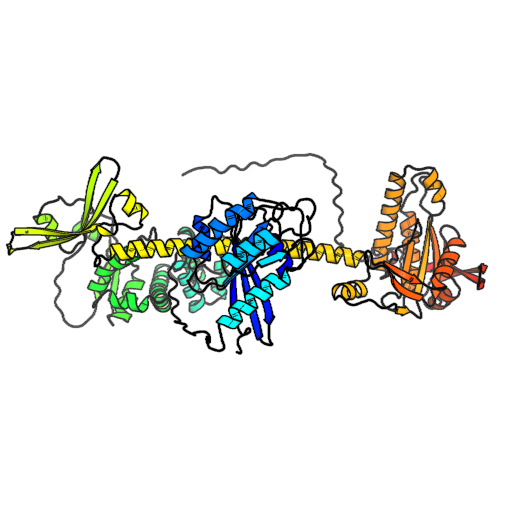C C . GLU A 1 594 ? 29.269 18.423 -25.250 1.00 86.06 594 GLU A C 1
ATOM 4699 O O . GLU A 1 594 ? 29.477 19.084 -24.232 1.00 86.06 594 GLU A O 1
ATOM 4704 N N . VAL A 1 595 ? 29.622 17.134 -25.332 1.00 86.19 595 VAL A N 1
ATOM 4705 C CA . VAL A 1 595 ? 30.333 16.414 -24.266 1.00 86.19 595 VAL A CA 1
ATOM 4706 C C . VAL A 1 595 ? 31.830 16.415 -24.567 1.00 86.19 595 VAL A C 1
ATOM 4708 O O . VAL A 1 595 ? 32.267 16.087 -25.672 1.00 86.19 595 VAL A O 1
ATOM 4711 N N . THR A 1 596 ? 32.637 16.791 -23.577 1.00 85.81 596 THR A N 1
ATOM 4712 C CA . THR A 1 596 ? 34.093 16.879 -23.710 1.00 85.81 596 THR A CA 1
ATOM 4713 C C . THR A 1 596 ? 34.779 15.584 -23.291 1.00 85.81 596 THR A C 1
ATOM 4715 O O . THR A 1 596 ? 34.410 14.934 -22.313 1.00 85.81 596 THR A O 1
ATOM 4718 N N . ASN A 1 597 ? 35.819 15.212 -24.032 1.00 82.81 597 ASN A N 1
ATOM 4719 C CA . ASN A 1 597 ? 36.665 14.078 -23.701 1.00 82.81 597 ASN A CA 1
ATOM 4720 C C . ASN A 1 597 ? 37.581 14.432 -22.507 1.00 82.81 597 ASN A C 1
ATOM 4722 O O . ASN A 1 597 ? 38.327 15.413 -22.592 1.00 82.81 597 ASN A O 1
ATOM 4726 N N . PRO A 1 598 ? 37.596 13.626 -21.429 1.00 78.25 598 PRO A N 1
ATOM 4727 C CA . PRO A 1 598 ? 38.372 13.908 -20.219 1.00 78.25 598 PRO A CA 1
ATOM 4728 C C . PRO A 1 598 ? 39.898 13.817 -20.403 1.00 78.25 598 PRO A C 1
ATOM 4730 O O . PRO A 1 598 ? 40.631 14.366 -19.584 1.00 78.25 598 PRO A O 1
ATOM 4733 N N . VAL A 1 599 ? 40.383 13.149 -21.458 1.00 77.19 599 VAL A N 1
ATOM 4734 C CA . VAL A 1 599 ? 41.817 13.006 -21.779 1.00 77.19 599 VAL A CA 1
ATOM 4735 C C . VAL A 1 599 ? 42.284 14.099 -22.734 1.00 77.19 599 VAL A C 1
ATOM 4737 O O . VAL A 1 599 ? 43.325 14.714 -22.527 1.00 77.19 599 VAL A O 1
ATOM 4740 N N . THR A 1 600 ? 41.537 14.318 -23.818 1.00 79.19 600 THR A N 1
ATOM 4741 C CA . THR A 1 600 ? 41.994 15.156 -24.940 1.00 79.19 600 THR A CA 1
ATOM 4742 C C . THR A 1 600 ? 41.416 16.569 -24.927 1.00 79.19 600 THR A C 1
ATOM 4744 O O . THR A 1 600 ? 41.892 17.417 -25.680 1.00 79.19 600 THR A O 1
ATOM 4747 N N . GLY A 1 601 ? 40.376 16.832 -24.126 1.00 79.06 601 GLY A N 1
ATOM 4748 C CA . GLY A 1 601 ? 39.654 18.109 -24.098 1.00 79.06 601 GLY A CA 1
ATOM 4749 C C . GLY A 1 601 ? 38.856 18.417 -25.372 1.00 79.06 601 GLY A C 1
ATOM 4750 O O . GLY A 1 601 ? 38.231 19.471 -25.462 1.00 79.06 601 GLY A O 1
ATOM 4751 N N . LYS A 1 602 ? 38.865 17.517 -26.363 1.00 84.50 602 LYS A N 1
ATOM 4752 C CA . LYS A 1 602 ? 38.109 17.648 -27.615 1.00 84.50 602 LYS A CA 1
ATOM 4753 C C . LYS A 1 602 ? 36.683 17.097 -27.461 1.00 84.50 602 LYS A C 1
ATOM 4755 O O . LYS A 1 602 ? 36.461 16.265 -26.580 1.00 84.50 602 LYS A O 1
ATOM 4760 N N . PRO A 1 603 ? 35.729 17.515 -28.311 1.00 86.81 603 PRO A N 1
ATOM 4761 C CA . PRO A 1 603 ? 34.398 16.915 -28.365 1.00 86.81 603 PRO A CA 1
ATOM 4762 C C . PRO A 1 603 ? 34.449 15.406 -28.610 1.00 86.81 603 PRO A C 1
ATOM 4764 O O . PRO A 1 603 ? 35.299 14.928 -29.368 1.00 86.81 603 PRO A O 1
ATOM 4767 N N . ILE A 1 604 ? 33.531 14.663 -27.992 1.00 87.25 604 ILE A N 1
ATOM 4768 C CA . ILE A 1 604 ? 33.389 13.227 -28.239 1.00 87.25 604 ILE A CA 1
ATOM 4769 C C . ILE A 1 604 ? 32.844 13.003 -29.650 1.00 87.25 604 ILE A C 1
ATOM 4771 O O . ILE A 1 604 ? 31.903 13.659 -30.093 1.00 87.25 604 ILE A O 1
ATOM 4775 N N . GLN A 1 605 ? 33.449 12.048 -30.352 1.00 88.25 605 GLN A N 1
ATOM 4776 C CA . GLN A 1 605 ? 32.988 11.589 -31.654 1.00 88.25 605 GLN A CA 1
ATOM 4777 C C . GLN A 1 605 ? 32.328 10.226 -31.501 1.00 88.25 605 GLN A C 1
ATOM 4779 O O . GLN A 1 605 ? 32.854 9.342 -30.823 1.00 88.25 605 GLN A O 1
ATOM 4784 N N . ILE A 1 606 ? 31.198 10.057 -32.175 1.00 91.12 606 ILE A N 1
ATOM 4785 C CA . ILE A 1 606 ? 30.446 8.806 -32.199 1.00 91.12 606 ILE A CA 1
ATOM 4786 C C . ILE A 1 606 ? 30.409 8.245 -33.619 1.00 91.12 606 ILE A C 1
ATOM 4788 O O . ILE A 1 606 ? 30.442 8.998 -34.599 1.00 91.12 606 ILE A O 1
ATOM 4792 N N . ARG A 1 607 ? 30.351 6.920 -33.729 1.00 91.94 607 ARG A N 1
ATOM 4793 C CA . ARG A 1 607 ? 29.927 6.214 -34.941 1.00 91.94 607 ARG A CA 1
ATOM 4794 C C . ARG A 1 607 ? 28.471 5.837 -34.780 1.00 91.94 607 ARG A C 1
ATOM 4796 O O . ARG A 1 607 ? 28.070 5.431 -33.695 1.00 91.94 607 ARG A O 1
ATOM 4803 N N . VAL A 1 608 ? 27.687 5.963 -35.844 1.00 93.81 608 VAL A N 1
ATOM 4804 C CA . VAL A 1 608 ? 26.269 5.594 -35.822 1.00 93.81 608 VAL A CA 1
ATOM 4805 C C . VAL A 1 608 ? 25.954 4.766 -37.059 1.00 93.81 608 VAL A C 1
ATOM 4807 O O . VAL A 1 608 ? 26.303 5.167 -38.167 1.00 93.81 608 VAL A O 1
ATOM 4810 N N . GLY A 1 609 ? 25.300 3.623 -36.880 1.00 94.19 609 GLY A N 1
ATOM 4811 C CA . GLY A 1 609 ? 24.864 2.730 -37.951 1.00 94.19 609 GLY A CA 1
ATOM 4812 C C . GLY A 1 609 ? 23.371 2.443 -37.867 1.00 94.19 609 GLY A C 1
ATOM 4813 O O . GLY A 1 609 ? 22.870 2.114 -36.794 1.00 94.19 609 GLY A O 1
ATOM 4814 N N . LEU A 1 610 ? 22.661 2.567 -38.992 1.00 94.94 610 LEU A N 1
ATOM 4815 C CA . LEU A 1 610 ? 21.227 2.300 -39.087 1.00 94.94 610 LEU A CA 1
ATOM 4816 C C . LEU A 1 610 ? 20.939 1.202 -40.110 1.00 94.94 610 LEU A C 1
ATOM 4818 O O . LEU A 1 610 ? 21.433 1.228 -41.244 1.00 94.94 610 LEU A O 1
ATOM 4822 N N . HIS A 1 611 ? 20.046 0.291 -39.738 1.00 95.06 611 HIS A N 1
ATOM 4823 C CA . HIS A 1 611 ? 19.506 -0.722 -40.636 1.00 95.06 611 HIS A CA 1
ATOM 4824 C C . HIS A 1 611 ? 18.019 -0.960 -40.372 1.00 95.06 611 HIS A C 1
ATOM 4826 O O . HIS A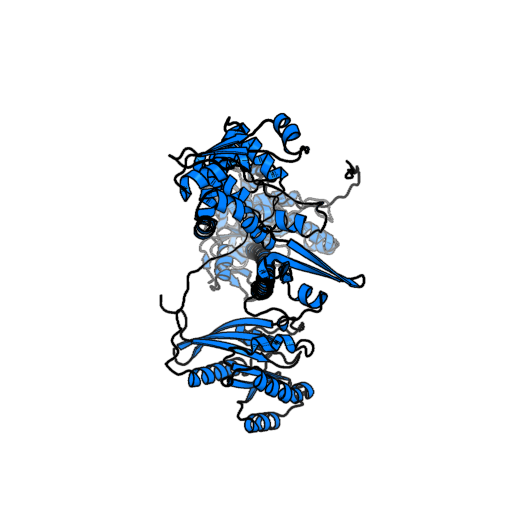 1 611 ? 17.577 -0.920 -39.226 1.00 95.06 611 HIS A O 1
ATOM 4832 N N . THR A 1 612 ? 17.261 -1.189 -41.443 1.00 94.31 612 THR A N 1
ATOM 4833 C CA . THR A 1 612 ? 15.820 -1.459 -41.386 1.00 94.31 612 THR A CA 1
ATOM 4834 C C . THR A 1 612 ? 15.548 -2.869 -41.886 1.00 94.31 612 THR A C 1
ATOM 4836 O O . THR A 1 612 ? 16.087 -3.262 -42.925 1.00 94.31 612 THR A O 1
ATOM 4839 N N . GLY A 1 613 ? 14.733 -3.616 -41.144 1.00 92.31 613 GLY A N 1
ATOM 4840 C CA . GLY A 1 613 ? 14.355 -4.990 -41.459 1.00 92.31 613 GLY A CA 1
ATOM 4841 C C . GLY A 1 613 ? 13.469 -5.618 -40.376 1.00 92.31 613 GLY A C 1
ATOM 4842 O O . GLY A 1 613 ? 13.164 -4.954 -39.382 1.00 92.31 613 GLY A O 1
ATOM 4843 N N . PRO A 1 614 ? 13.070 -6.888 -40.543 1.00 92.88 614 PRO A N 1
ATOM 4844 C CA . PRO A 1 614 ? 12.225 -7.591 -39.583 1.00 92.88 614 PRO A CA 1
ATOM 4845 C C . PRO A 1 614 ? 12.989 -7.966 -38.308 1.00 92.88 614 PRO A C 1
ATOM 4847 O O . PRO A 1 614 ? 14.191 -8.258 -38.353 1.00 92.88 614 PRO A O 1
ATOM 4850 N N . VAL A 1 615 ? 12.306 -7.986 -37.165 1.00 92.81 615 VAL A N 1
ATOM 4851 C CA . VAL A 1 615 ? 12.887 -8.375 -35.872 1.00 92.81 615 VAL A CA 1
ATOM 4852 C C . VAL A 1 615 ? 11.884 -9.151 -35.026 1.00 92.81 615 VAL A C 1
ATOM 4854 O O . VAL A 1 615 ? 10.687 -8.879 -35.046 1.00 92.81 615 VAL A O 1
ATOM 4857 N N . LEU A 1 616 ? 12.386 -10.099 -34.241 1.00 90.81 616 LEU A N 1
ATOM 4858 C CA . LEU A 1 616 ? 11.620 -10.770 -33.200 1.00 90.81 616 LEU A CA 1
ATOM 4859 C C . LEU A 1 616 ? 11.936 -10.097 -31.862 1.00 90.81 616 LEU A C 1
ATOM 4861 O O . LEU A 1 616 ? 13.105 -10.025 -31.481 1.00 90.81 616 LEU A O 1
ATOM 4865 N N . ALA A 1 617 ? 10.929 -9.616 -31.140 1.00 89.50 617 ALA A N 1
ATOM 4866 C CA . ALA A 1 617 ? 11.122 -8.984 -29.837 1.00 89.50 617 ALA A CA 1
ATOM 4867 C C . ALA A 1 617 ? 10.315 -9.696 -28.747 1.00 89.50 617 ALA A C 1
ATOM 4869 O O . ALA A 1 617 ? 9.163 -10.072 -28.951 1.00 89.50 617 ALA A O 1
ATOM 4870 N N . GLY A 1 618 ? 10.913 -9.887 -27.572 1.00 87.25 618 GLY A N 1
ATOM 4871 C CA . GLY A 1 618 ? 10.279 -10.616 -26.475 1.00 87.25 618 GLY A CA 1
ATOM 4872 C C . GLY A 1 618 ? 10.952 -10.377 -25.129 1.00 87.25 618 GLY A C 1
ATOM 4873 O O . GLY A 1 618 ? 12.076 -9.877 -25.055 1.00 87.25 618 GLY A O 1
ATOM 4874 N N . VAL A 1 619 ? 10.250 -10.731 -24.053 1.00 86.19 619 VAL A N 1
ATOM 4875 C CA . VAL A 1 619 ? 10.779 -10.633 -22.688 1.00 86.19 619 VAL A CA 1
ATOM 4876 C C . VAL A 1 619 ? 11.555 -11.899 -22.345 1.00 86.19 619 VAL A C 1
ATOM 4878 O O . VAL A 1 619 ? 11.036 -13.007 -22.463 1.00 86.19 619 VAL A O 1
ATOM 4881 N N . VAL A 1 620 ? 12.796 -11.737 -21.892 1.00 84.00 620 VAL A N 1
ATOM 4882 C CA . VAL A 1 620 ? 13.671 -12.833 -21.469 1.00 84.00 620 VAL A CA 1
ATOM 4883 C C . VAL A 1 620 ? 13.985 -12.693 -19.982 1.00 84.00 620 VAL A C 1
ATOM 4885 O O . VAL A 1 620 ? 14.423 -11.636 -19.534 1.00 84.00 620 VAL A O 1
ATOM 4888 N N . GLY A 1 621 ? 13.816 -13.785 -19.233 1.00 78.00 621 GLY A N 1
ATOM 4889 C CA . GLY A 1 621 ? 14.142 -13.872 -17.807 1.00 78.00 621 GLY A CA 1
ATOM 4890 C C . GLY A 1 621 ? 12.935 -13.683 -16.884 1.00 78.00 621 GLY A C 1
ATOM 4891 O O . GLY A 1 621 ? 12.140 -12.770 -17.059 1.00 78.00 621 GLY A O 1
ATOM 4892 N N . GLU A 1 622 ? 12.819 -14.552 -15.876 1.00 71.06 622 GLU A N 1
ATOM 4893 C CA . GLU A 1 622 ? 11.703 -14.546 -14.914 1.00 71.06 622 GLU A CA 1
ATOM 4894 C C . GLU A 1 622 ? 11.948 -13.577 -13.743 1.00 71.06 622 GLU A C 1
ATOM 4896 O O . GLU A 1 622 ? 11.084 -12.785 -13.390 1.00 71.06 622 GLU A O 1
ATOM 4901 N N . LYS A 1 623 ? 13.158 -13.591 -13.161 1.00 72.62 623 LYS A N 1
ATOM 4902 C CA . LYS A 1 623 ? 13.519 -12.720 -12.022 1.00 72.62 623 LYS A CA 1
ATOM 4903 C C . LYS A 1 623 ? 13.902 -11.294 -12.422 1.00 72.62 623 LYS A C 1
ATOM 4905 O O . LYS A 1 623 ? 13.724 -10.371 -11.639 1.00 72.62 623 LYS A O 1
ATOM 4910 N N . MET A 1 624 ? 14.492 -11.133 -13.603 1.00 74.69 624 MET A N 1
ATOM 4911 C CA . MET A 1 624 ? 14.903 -9.844 -14.165 1.00 74.69 624 MET A CA 1
ATOM 4912 C C . MET A 1 624 ? 14.471 -9.817 -15.633 1.00 74.69 624 MET A C 1
ATOM 4914 O O . MET A 1 624 ? 15.276 -10.176 -16.495 1.00 74.69 624 MET A O 1
ATOM 4918 N N . PRO A 1 625 ? 13.201 -9.481 -15.914 1.00 79.81 625 PRO A N 1
ATOM 4919 C CA . PRO A 1 625 ? 12.680 -9.456 -17.273 1.00 79.81 625 PRO A CA 1
ATOM 4920 C C . PRO A 1 625 ? 13.380 -8.369 -18.088 1.00 79.81 625 PRO A C 1
ATOM 4922 O O . PRO A 1 625 ? 13.359 -7.197 -17.717 1.00 79.81 625 PRO A O 1
ATOM 4925 N N . ARG A 1 626 ? 13.986 -8.755 -19.211 1.00 82.69 626 ARG A N 1
ATOM 4926 C CA . ARG A 1 626 ? 14.605 -7.833 -20.173 1.00 82.69 626 ARG A CA 1
ATOM 4927 C C . ARG A 1 626 ? 13.900 -7.928 -21.508 1.00 82.69 626 ARG A C 1
ATOM 4929 O O . ARG A 1 626 ? 13.656 -9.030 -21.995 1.00 82.69 626 ARG A O 1
ATOM 4936 N N . TYR A 1 627 ? 13.591 -6.786 -22.107 1.00 86.06 627 TYR A N 1
ATOM 4937 C CA . TYR A 1 627 ? 13.019 -6.752 -23.446 1.00 86.06 627 TYR A CA 1
ATOM 4938 C C . TYR A 1 627 ? 14.143 -6.857 -24.481 1.00 86.06 627 TYR A C 1
ATOM 4940 O O . TYR A 1 627 ? 14.905 -5.914 -24.692 1.00 86.06 627 TYR A O 1
ATOM 4948 N N . CYS A 1 628 ? 14.286 -8.035 -25.084 1.00 86.12 628 CYS A N 1
ATOM 4949 C CA . CYS A 1 628 ? 15.371 -8.353 -26.004 1.00 86.12 628 CYS A CA 1
ATOM 4950 C C . CYS A 1 628 ? 14.870 -8.418 -27.446 1.00 86.12 628 CYS A C 1
ATOM 4952 O O . CYS A 1 628 ? 13.758 -8.875 -27.714 1.00 86.12 628 CYS A O 1
ATOM 4954 N N . LEU A 1 629 ? 15.731 -7.999 -28.376 1.00 88.94 629 LEU A N 1
ATOM 4955 C CA . LEU A 1 629 ? 15.495 -8.096 -29.811 1.00 88.94 629 LEU A CA 1
ATOM 4956 C C . LEU A 1 629 ? 16.436 -9.130 -30.425 1.00 88.94 629 LEU A C 1
ATOM 4958 O O . LEU A 1 629 ? 17.638 -9.131 -30.160 1.00 88.94 629 LEU A O 1
ATOM 4962 N N . PHE A 1 630 ? 15.883 -9.977 -31.283 1.00 88.00 630 PHE A N 1
ATOM 4963 C CA . PHE A 1 630 ? 16.580 -11.047 -31.978 1.00 88.00 630 PHE A CA 1
ATOM 4964 C C . PHE A 1 630 ? 16.325 -10.952 -33.479 1.00 88.00 630 PHE A C 1
ATOM 4966 O O . PHE A 1 630 ? 15.224 -10.645 -33.929 1.00 88.00 630 PHE A O 1
ATOM 4973 N N . GLY A 1 631 ? 17.352 -11.242 -34.272 1.00 87.81 631 GLY A N 1
ATOM 4974 C CA . GLY A 1 631 ? 17.231 -11.300 -35.724 1.00 87.81 631 GLY A CA 1
ATOM 4975 C C . GLY A 1 631 ? 18.512 -10.899 -36.440 1.00 87.81 631 GLY A C 1
ATOM 4976 O O . GLY A 1 631 ? 19.410 -10.273 -35.873 1.00 87.81 631 GLY A O 1
ATOM 4977 N N . ASP A 1 632 ? 18.584 -11.238 -37.724 1.00 88.69 632 ASP A N 1
ATOM 4978 C CA . ASP A 1 632 ? 19.707 -10.867 -38.592 1.00 88.69 632 ASP A CA 1
ATOM 4979 C C . ASP A 1 632 ? 19.799 -9.342 -38.812 1.00 88.69 632 ASP A C 1
ATOM 4981 O O . ASP A 1 632 ? 20.885 -8.794 -39.025 1.00 88.69 632 ASP A O 1
ATOM 4985 N N . THR A 1 633 ? 18.676 -8.635 -38.662 1.00 91.12 633 THR A N 1
ATOM 4986 C CA . THR A 1 633 ? 18.592 -7.168 -38.703 1.00 91.12 633 THR A CA 1
ATOM 4987 C C . THR A 1 633 ? 19.452 -6.521 -37.613 1.00 91.12 633 THR A C 1
ATOM 4989 O O . THR A 1 633 ? 20.188 -5.578 -37.899 1.00 91.12 633 THR A O 1
ATOM 4992 N N . VAL A 1 634 ? 19.454 -7.071 -36.390 1.00 90.75 634 VAL A N 1
ATOM 4993 C CA . VAL A 1 634 ? 20.280 -6.576 -35.269 1.00 90.75 634 VAL A CA 1
ATOM 4994 C C . VAL A 1 634 ? 21.769 -6.705 -35.607 1.00 90.75 634 VAL A C 1
ATOM 4996 O O . VAL A 1 634 ? 22.536 -5.750 -35.478 1.00 90.75 634 VAL A O 1
ATOM 4999 N N . ASN A 1 635 ? 22.173 -7.870 -36.121 1.00 89.19 635 ASN A N 1
ATOM 5000 C CA . ASN A 1 635 ? 23.560 -8.144 -36.501 1.00 89.19 635 ASN A CA 1
ATOM 5001 C C . ASN A 1 635 ? 24.023 -7.259 -37.664 1.00 89.19 635 ASN A C 1
ATOM 5003 O O . ASN A 1 635 ? 25.162 -6.789 -37.687 1.00 89.19 635 ASN A O 1
ATOM 5007 N N . THR A 1 636 ? 23.147 -7.024 -38.640 1.00 89.25 636 THR A N 1
ATOM 5008 C CA . THR A 1 636 ? 23.442 -6.157 -39.783 1.00 89.25 636 THR A CA 1
ATOM 5009 C C . THR A 1 636 ? 23.569 -4.697 -39.343 1.00 89.25 636 THR A C 1
ATOM 5011 O O . THR A 1 636 ? 24.516 -4.033 -39.761 1.00 89.25 636 THR A O 1
ATOM 5014 N N . ALA A 1 637 ? 22.703 -4.220 -38.440 1.00 91.44 637 ALA A N 1
ATOM 5015 C CA . ALA A 1 637 ? 22.781 -2.877 -37.862 1.00 91.44 637 ALA A CA 1
ATOM 5016 C C . ALA A 1 637 ? 24.092 -2.653 -37.084 1.00 91.44 637 ALA A C 1
ATOM 5018 O O . ALA A 1 637 ? 24.781 -1.660 -37.316 1.00 91.44 637 ALA A O 1
ATOM 5019 N N . SER A 1 638 ? 24.495 -3.615 -36.246 1.00 90.62 638 SER A N 1
ATOM 5020 C CA . SER A 1 638 ? 25.785 -3.572 -35.540 1.00 90.62 638 SER A CA 1
ATOM 5021 C C . SER A 1 638 ? 26.967 -3.485 -36.518 1.00 90.62 638 SER A C 1
ATOM 5023 O O . SER A 1 638 ? 27.869 -2.674 -36.339 1.00 90.62 638 SER A O 1
ATOM 5025 N N . ARG A 1 639 ? 26.935 -4.222 -37.636 1.00 88.88 639 ARG A N 1
ATOM 5026 C CA . ARG A 1 639 ? 27.986 -4.122 -38.668 1.00 88.88 639 ARG A CA 1
ATOM 5027 C C . ARG A 1 639 ? 27.994 -2.778 -39.396 1.00 88.88 639 ARG A C 1
ATOM 5029 O O . ARG A 1 639 ? 29.066 -2.358 -39.838 1.00 88.88 639 ARG A O 1
ATOM 5036 N N . MET A 1 640 ? 26.835 -2.131 -39.559 1.00 90.94 640 MET A N 1
ATOM 5037 C CA . MET A 1 640 ? 26.757 -0.780 -40.126 1.00 90.94 640 MET A CA 1
ATOM 5038 C C . MET A 1 640 ? 27.432 0.235 -39.208 1.00 90.94 640 MET A C 1
ATOM 5040 O O . MET A 1 640 ? 28.114 1.124 -39.711 1.00 90.94 640 MET A O 1
ATOM 5044 N N . GLU A 1 641 ? 27.308 0.077 -37.892 1.00 90.94 641 GLU A N 1
ATOM 5045 C CA . GLU A 1 641 ? 28.042 0.898 -36.927 1.00 90.94 641 GLU A CA 1
ATOM 5046 C C . GLU A 1 641 ? 29.552 0.662 -37.065 1.00 90.94 641 GLU A C 1
ATOM 5048 O O . GLU A 1 641 ? 30.288 1.613 -37.329 1.00 90.94 641 GLU A O 1
ATOM 5053 N N . SER A 1 642 ? 30.010 -0.593 -37.011 1.00 88.38 642 SER A N 1
ATOM 5054 C CA . SER A 1 642 ? 31.448 -0.875 -36.907 1.00 88.38 642 SER A CA 1
ATOM 5055 C C . SER A 1 642 ? 32.238 -0.518 -38.174 1.00 88.38 642 SER A C 1
ATOM 5057 O O . SER A 1 642 ? 33.417 -0.179 -38.099 1.00 88.38 642 SER A O 1
ATOM 5059 N N . HIS A 1 643 ? 31.600 -0.557 -39.352 1.00 88.00 643 HIS A N 1
ATOM 5060 C CA . HIS A 1 643 ? 32.197 -0.073 -40.608 1.00 88.00 643 HIS A CA 1
ATOM 5061 C C . HIS A 1 643 ? 31.989 1.436 -40.828 1.00 88.00 643 HIS A C 1
ATOM 5063 O O . HIS A 1 643 ? 32.418 1.971 -41.857 1.00 88.00 643 HIS A O 1
ATOM 5069 N N . GLY A 1 644 ? 31.297 2.127 -39.921 1.00 84.88 644 GLY A N 1
ATOM 5070 C CA . GLY A 1 644 ? 31.038 3.562 -39.972 1.00 84.88 644 GLY A CA 1
ATOM 5071 C C . GLY A 1 644 ? 32.308 4.402 -39.807 1.00 84.88 644 GLY A C 1
ATOM 5072 O O . GLY A 1 644 ? 33.289 3.983 -39.193 1.00 84.88 644 GLY A O 1
ATOM 5073 N N . LEU A 1 645 ? 32.298 5.609 -40.375 1.00 87.56 645 LEU A N 1
ATOM 5074 C CA . LEU A 1 645 ? 33.363 6.590 -40.157 1.00 87.56 645 LEU A CA 1
ATOM 5075 C C . LEU A 1 645 ? 33.059 7.428 -38.903 1.00 87.56 645 LEU A C 1
ATOM 5077 O O . LEU A 1 645 ? 31.885 7.679 -38.621 1.00 87.56 645 LEU A O 1
ATOM 5081 N N . PRO A 1 646 ? 34.082 7.892 -38.160 1.00 88.81 646 PRO A N 1
ATOM 5082 C CA . PRO A 1 646 ? 33.886 8.813 -37.041 1.00 88.81 646 PRO A CA 1
ATOM 5083 C C . PRO A 1 646 ? 33.066 10.047 -37.444 1.00 88.81 646 PRO A C 1
ATOM 5085 O O . PRO A 1 646 ? 33.303 10.619 -38.509 1.00 88.81 646 PRO A O 1
ATOM 5088 N N . ASP A 1 647 ? 32.124 10.462 -36.591 1.00 87.50 647 ASP A N 1
ATOM 5089 C CA . ASP A 1 647 ? 31.253 11.640 -36.778 1.00 87.50 647 ASP A CA 1
ATOM 5090 C C . ASP A 1 647 ? 30.292 11.557 -37.988 1.00 87.50 647 ASP A C 1
ATOM 5092 O O . ASP A 1 647 ? 29.640 12.538 -38.352 1.00 87.50 647 ASP A O 1
ATOM 5096 N N . HIS A 1 648 ? 30.156 10.374 -38.601 1.00 89.31 648 HIS A N 1
ATOM 5097 C CA . HIS A 1 648 ? 29.240 10.125 -39.715 1.00 89.31 648 HIS A CA 1
ATOM 5098 C C . HIS A 1 648 ? 28.182 9.083 -39.347 1.00 89.31 648 HIS A C 1
ATOM 5100 O O . HIS A 1 648 ? 28.454 8.101 -38.655 1.00 89.31 648 HIS A O 1
ATOM 5106 N N . ILE A 1 649 ? 26.968 9.293 -39.857 1.00 93.31 649 ILE A N 1
ATOM 5107 C CA . ILE A 1 649 ? 25.836 8.382 -39.681 1.00 93.31 649 ILE A CA 1
ATOM 5108 C C . ILE A 1 649 ? 25.749 7.493 -40.920 1.00 93.31 649 ILE A C 1
ATOM 5110 O O . ILE A 1 649 ? 25.549 7.985 -42.030 1.00 93.31 649 ILE A O 1
ATOM 5114 N N . HIS A 1 650 ? 25.918 6.191 -40.737 1.00 93.88 650 HIS A N 1
ATOM 5115 C CA . HIS A 1 650 ? 25.994 5.200 -41.800 1.00 93.88 650 HIS A CA 1
ATOM 5116 C C . HIS A 1 650 ? 24.652 4.483 -41.978 1.00 93.88 650 HIS A C 1
ATOM 5118 O O . HIS A 1 650 ? 24.069 3.979 -41.019 1.00 93.88 650 HIS A O 1
ATOM 5124 N N . LEU A 1 651 ? 24.166 4.432 -43.215 1.00 93.00 651 LEU A N 1
ATOM 5125 C CA . LEU A 1 651 ? 22.878 3.858 -43.586 1.00 93.00 651 LEU A CA 1
ATOM 5126 C C . LEU A 1 651 ? 23.060 2.636 -44.489 1.00 93.00 651 LEU A C 1
ATOM 5128 O O . LEU A 1 651 ? 23.833 2.656 -45.454 1.00 93.00 651 LEU A O 1
ATOM 5132 N N . SER A 1 652 ? 22.270 1.601 -44.216 1.00 92.44 652 SER A N 1
ATOM 5133 C CA . SER A 1 652 ? 22.053 0.488 -45.146 1.00 92.44 652 SER A CA 1
ATOM 5134 C C . SER A 1 652 ? 21.156 0.875 -46.335 1.00 92.44 652 SER A C 1
ATOM 5136 O O . SER A 1 652 ? 20.428 1.868 -46.277 1.00 92.44 652 SER A O 1
ATOM 5138 N N . SER A 1 653 ? 21.162 0.064 -47.397 1.00 89.25 653 SER A N 1
ATOM 5139 C CA . SER A 1 653 ? 20.301 0.261 -48.575 1.00 89.25 653 SER A CA 1
ATOM 5140 C C . SER A 1 653 ? 18.801 0.157 -48.269 1.00 89.25 653 SER A C 1
ATOM 5142 O O . SER A 1 653 ? 18.007 0.872 -48.881 1.00 89.25 653 SER A O 1
ATOM 5144 N N . SER A 1 654 ? 18.407 -0.682 -47.304 1.00 90.56 654 SER A N 1
ATOM 5145 C CA . SER A 1 654 ? 17.006 -0.795 -46.881 1.00 90.56 654 SER A CA 1
ATOM 5146 C C . SER A 1 654 ? 16.532 0.483 -46.196 1.00 90.56 654 SER A C 1
ATOM 5148 O O . SER A 1 654 ? 15.537 1.063 -46.608 1.00 90.56 654 SER A O 1
ATOM 5150 N N . THR A 1 655 ? 17.300 0.999 -45.230 1.00 91.44 655 THR A N 1
ATOM 5151 C CA . THR A 1 655 ? 16.983 2.277 -44.570 1.00 91.44 655 THR A CA 1
ATOM 5152 C C . THR A 1 655 ? 16.984 3.449 -45.548 1.00 91.44 655 THR A C 1
ATOM 5154 O O . THR A 1 655 ? 16.186 4.362 -45.395 1.00 91.44 655 THR A O 1
ATOM 5157 N N . TYR A 1 656 ? 17.869 3.441 -46.550 1.00 90.06 656 TYR A N 1
ATOM 5158 C CA . TYR A 1 656 ? 17.881 4.481 -47.578 1.00 90.06 656 TYR A CA 1
ATOM 5159 C C . TYR A 1 656 ? 16.557 4.539 -48.344 1.00 90.06 656 TYR A C 1
ATOM 5161 O O . TYR A 1 656 ? 16.022 5.629 -48.513 1.00 90.06 656 TYR A O 1
ATOM 5169 N N . SER A 1 657 ? 16.016 3.382 -48.734 1.00 88.69 657 SER A N 1
ATOM 5170 C CA . SER A 1 657 ? 14.755 3.285 -49.485 1.00 88.69 657 SER A CA 1
ATOM 5171 C C . SER A 1 657 ? 13.562 3.843 -48.698 1.00 88.69 657 SER A C 1
ATOM 5173 O O . SER A 1 657 ? 12.689 4.462 -49.284 1.00 88.69 657 SER A O 1
ATOM 5175 N N . GLU A 1 658 ? 13.567 3.702 -47.370 1.00 86.50 658 GLU A N 1
ATOM 5176 C CA . GLU A 1 658 ? 12.538 4.268 -46.478 1.00 86.50 658 GLU A CA 1
ATOM 5177 C C . GLU A 1 658 ? 12.689 5.783 -46.233 1.00 86.50 658 GLU A C 1
ATOM 5179 O O . GLU A 1 658 ? 11.795 6.424 -45.684 1.00 86.50 658 GLU A O 1
ATOM 5184 N N . LEU A 1 659 ? 13.839 6.372 -46.587 1.00 85.31 659 LEU A N 1
ATOM 5185 C CA . LEU A 1 659 ? 14.167 7.782 -46.329 1.00 85.31 659 LEU A CA 1
ATOM 5186 C C . LEU A 1 659 ? 14.206 8.646 -47.599 1.00 85.31 659 LEU A C 1
ATOM 5188 O O . LEU A 1 659 ? 14.368 9.866 -47.483 1.00 85.31 659 LEU A O 1
ATOM 5192 N N . THR A 1 660 ? 14.077 8.059 -48.796 1.00 74.50 660 THR A N 1
ATOM 5193 C CA . THR A 1 660 ? 14.184 8.790 -50.075 1.00 74.50 660 THR A CA 1
ATOM 5194 C C . THR A 1 660 ? 13.134 9.884 -50.231 1.00 74.50 660 THR A C 1
ATOM 5196 O O . THR A 1 660 ? 13.415 10.913 -50.844 1.00 74.50 660 THR A O 1
ATOM 5199 N N . ASP A 1 661 ? 11.966 9.712 -49.618 1.00 67.56 661 ASP A N 1
ATOM 5200 C CA . ASP A 1 661 ? 10.800 10.568 -49.855 1.00 67.56 661 ASP A CA 1
ATOM 5201 C C . ASP A 1 661 ? 10.712 11.758 -48.878 1.00 67.56 661 ASP A C 1
ATOM 5203 O O . ASP A 1 661 ? 9.763 12.541 -48.913 1.00 67.56 661 ASP A O 1
ATOM 5207 N N . ALA A 1 662 ? 11.715 11.930 -48.008 1.00 67.31 662 ALA A N 1
ATOM 5208 C CA . ALA A 1 662 ? 11.570 12.698 -46.770 1.00 67.31 662 ALA A CA 1
ATOM 5209 C C . ALA A 1 662 ? 12.533 13.880 -46.576 1.00 67.31 662 ALA A C 1
ATOM 5211 O O . ALA A 1 662 ? 12.666 14.400 -45.468 1.00 67.31 662 ALA A O 1
ATOM 5212 N N . GLY A 1 663 ? 13.209 14.330 -47.637 1.00 74.88 663 GLY A N 1
ATOM 5213 C CA . GLY A 1 663 ? 14.021 15.557 -47.598 1.00 74.88 663 GLY A CA 1
ATOM 5214 C C . GLY A 1 663 ? 15.325 15.454 -46.791 1.00 74.88 663 GLY A C 1
ATOM 5215 O O . GLY A 1 663 ? 15.857 16.470 -46.334 1.00 74.88 663 GLY A O 1
ATOM 5216 N N . PHE A 1 664 ? 15.862 14.246 -46.614 1.00 85.44 664 PHE A N 1
ATOM 5217 C CA . PHE A 1 664 ? 17.172 14.030 -45.997 1.00 85.44 664 PHE A CA 1
ATOM 5218 C C . PHE A 1 664 ? 18.312 14.207 -47.006 1.00 85.44 664 PHE A C 1
ATOM 5220 O O . PHE A 1 664 ? 18.249 13.732 -48.139 1.00 85.44 664 PHE A O 1
ATOM 5227 N N . ASN A 1 665 ? 19.398 14.852 -46.578 1.00 87.38 665 ASN A N 1
ATOM 5228 C CA . ASN A 1 665 ? 20.622 14.961 -47.363 1.00 87.38 665 ASN A CA 1
ATOM 5229 C C . ASN A 1 665 ? 21.481 13.704 -47.159 1.00 87.38 665 ASN A C 1
ATOM 5231 O O . ASN A 1 665 ? 22.105 13.532 -46.104 1.00 87.38 665 ASN A O 1
ATOM 5235 N N . ILE A 1 666 ? 21.491 12.828 -48.165 1.00 89.31 666 ILE A N 1
ATOM 5236 C CA . ILE A 1 666 ? 22.150 11.521 -48.125 1.00 89.31 666 ILE A CA 1
ATOM 5237 C C . ILE A 1 666 ? 23.195 11.428 -49.244 1.00 89.31 666 ILE A C 1
ATOM 5239 O O . ILE A 1 666 ? 22.894 11.674 -50.409 1.00 89.31 666 ILE A O 1
ATOM 5243 N N . GLN A 1 667 ? 24.419 11.021 -48.899 1.00 89.75 667 GLN A N 1
ATOM 5244 C CA . GLN A 1 667 ? 25.528 10.830 -49.837 1.00 89.75 667 GLN A CA 1
ATOM 5245 C C . GLN A 1 667 ? 25.875 9.345 -49.984 1.00 89.75 667 GLN A C 1
ATOM 5247 O O . GLN A 1 667 ? 26.040 8.637 -48.994 1.00 89.75 667 GLN A O 1
ATOM 5252 N N . GLN A 1 668 ? 26.041 8.857 -51.212 1.00 89.12 668 GLN A N 1
ATOM 5253 C CA . GLN A 1 668 ? 26.460 7.474 -51.450 1.00 89.12 668 GLN A CA 1
ATOM 5254 C C . GLN A 1 668 ? 27.945 7.275 -51.104 1.00 89.12 668 GLN A C 1
ATOM 5256 O O . GLN A 1 668 ? 28.798 8.046 -51.542 1.00 89.12 668 GLN A O 1
ATOM 5261 N N . ARG A 1 669 ? 28.256 6.222 -50.336 1.00 82.38 669 ARG A N 1
ATOM 5262 C CA . ARG A 1 669 ? 29.629 5.867 -49.937 1.00 82.38 669 ARG A CA 1
ATOM 5263 C C . ARG A 1 669 ? 30.309 4.939 -50.947 1.00 82.38 669 ARG A C 1
ATOM 5265 O O . ARG A 1 669 ? 31.495 5.097 -51.214 1.00 82.38 669 ARG A O 1
ATOM 5272 N N . GLY A 1 670 ? 29.567 3.960 -51.467 1.00 84.31 670 GLY A N 1
ATOM 5273 C CA . GLY A 1 670 ? 30.082 2.885 -52.324 1.00 84.31 670 GLY A CA 1
ATOM 5274 C C . GLY A 1 670 ? 29.646 1.499 -51.841 1.00 84.31 670 GLY A C 1
ATOM 5275 O O . GLY A 1 670 ? 28.768 1.388 -50.986 1.00 84.31 670 GLY A O 1
ATOM 5276 N N . GLN A 1 671 ? 30.242 0.444 -52.403 1.00 84.75 671 GLN A N 1
ATOM 5277 C CA . GLN A 1 671 ? 29.995 -0.940 -51.984 1.00 84.75 671 GLN A CA 1
ATOM 5278 C C . GLN A 1 671 ? 30.964 -1.348 -50.874 1.00 84.75 671 GLN A C 1
ATOM 5280 O O . GLN A 1 671 ? 32.174 -1.155 -50.995 1.00 84.75 671 GLN A O 1
ATOM 5285 N N . ILE A 1 672 ? 30.427 -1.915 -49.795 1.00 86.00 672 ILE A N 1
ATOM 5286 C CA . ILE A 1 672 ? 31.199 -2.495 -48.696 1.00 86.00 672 ILE A CA 1
ATOM 5287 C C . ILE A 1 672 ? 30.919 -3.992 -48.595 1.00 86.00 672 ILE A C 1
ATOM 5289 O O . ILE A 1 672 ? 29.792 -4.443 -48.806 1.00 86.00 672 ILE A O 1
ATOM 5293 N N . GLU A 1 673 ? 31.939 -4.773 -48.259 1.00 83.81 673 GLU A N 1
ATOM 5294 C CA . GLU A 1 673 ? 31.776 -6.202 -48.014 1.00 83.81 673 GLU A CA 1
ATOM 5295 C C . GLU A 1 673 ? 31.293 -6.431 -46.579 1.00 83.81 673 GLU A C 1
ATOM 5297 O O . GLU A 1 673 ? 32.000 -6.159 -45.610 1.00 83.81 673 GLU A O 1
ATOM 5302 N N . VAL A 1 674 ? 30.066 -6.928 -46.437 1.00 82.06 674 VAL A N 1
ATOM 5303 C CA . VAL A 1 674 ? 29.460 -7.228 -45.140 1.00 82.06 674 VAL A CA 1
ATOM 5304 C C . VAL A 1 674 ? 29.416 -8.735 -44.961 1.00 82.06 674 VAL A C 1
ATOM 5306 O O . VAL A 1 674 ? 28.752 -9.459 -45.708 1.00 82.06 674 VAL A O 1
ATOM 5309 N N . LYS A 1 675 ? 30.114 -9.218 -43.931 1.00 75.94 675 LYS A N 1
ATOM 5310 C CA . LYS A 1 675 ? 30.204 -10.643 -43.595 1.00 75.94 675 LYS A CA 1
ATOM 5311 C C . LYS A 1 675 ? 28.810 -11.279 -43.543 1.00 75.94 675 LYS A C 1
ATOM 5313 O O . LYS A 1 675 ? 28.005 -10.898 -42.709 1.00 75.94 675 LYS A O 1
ATOM 5318 N N . GLY A 1 676 ? 28.521 -12.247 -44.411 1.00 73.88 676 GLY A N 1
ATOM 5319 C CA . GLY A 1 676 ? 27.229 -12.952 -44.458 1.00 73.88 676 GLY A CA 1
ATOM 5320 C C . GLY A 1 676 ? 26.145 -12.331 -45.354 1.00 73.88 676 GLY A C 1
ATOM 5321 O O . GLY A 1 676 ? 25.150 -12.999 -45.604 1.00 73.88 676 GLY A O 1
ATOM 5322 N N . LYS A 1 677 ? 26.332 -11.110 -45.878 1.00 76.50 677 LYS A N 1
ATOM 5323 C CA . LYS A 1 677 ? 25.431 -10.479 -46.870 1.00 76.50 677 LYS A CA 1
ATOM 5324 C C . LYS A 1 677 ? 26.098 -10.223 -48.230 1.00 76.50 677 LYS A C 1
ATOM 5326 O O . LYS A 1 677 ? 25.395 -9.977 -49.202 1.00 76.50 677 LYS A O 1
ATOM 5331 N N . GLY A 1 678 ? 27.427 -10.310 -48.316 1.00 82.44 678 GLY A N 1
ATOM 5332 C CA . GLY A 1 678 ? 28.181 -10.024 -49.541 1.00 82.44 678 GLY A CA 1
ATOM 5333 C C . GLY A 1 678 ? 28.433 -8.526 -49.717 1.00 82.44 678 GLY A C 1
ATOM 5334 O O . GLY A 1 678 ? 28.534 -7.794 -48.731 1.00 82.44 678 GLY A O 1
ATOM 5335 N N . GLN A 1 679 ? 28.561 -8.062 -50.962 1.00 84.19 679 GLN A N 1
ATOM 5336 C CA . GLN A 1 679 ? 28.741 -6.637 -51.241 1.00 84.19 679 GLN A CA 1
ATOM 5337 C C . GLN A 1 679 ? 27.408 -5.890 -51.146 1.00 84.19 679 GLN A C 1
ATOM 5339 O O . GLN A 1 679 ? 26.457 -6.209 -51.856 1.00 84.19 679 GLN A O 1
ATOM 5344 N N . MET A 1 680 ? 27.350 -4.881 -50.277 1.00 83.38 680 MET A N 1
ATOM 5345 C CA . MET A 1 680 ? 26.178 -4.033 -50.079 1.00 83.38 680 MET A CA 1
ATOM 5346 C C . MET A 1 680 ? 26.537 -2.570 -50.328 1.00 83.38 680 MET A C 1
ATOM 5348 O O . MET A 1 680 ? 27.544 -2.071 -49.824 1.00 83.38 680 MET A O 1
ATOM 5352 N N . THR A 1 681 ? 25.698 -1.870 -51.088 1.00 87.38 681 THR A N 1
ATOM 5353 C CA . THR A 1 681 ? 25.818 -0.420 -51.277 1.00 87.38 681 THR A CA 1
ATOM 5354 C C . THR A 1 681 ? 25.329 0.306 -50.029 1.00 87.38 681 THR A C 1
ATOM 5356 O O . THR A 1 681 ? 24.217 0.048 -49.564 1.00 87.38 681 THR A O 1
ATOM 5359 N N . THR A 1 682 ? 26.135 1.227 -49.505 1.00 90.25 682 THR A N 1
ATOM 5360 C CA . THR A 1 682 ? 25.782 2.011 -48.317 1.00 90.25 682 THR A CA 1
ATOM 5361 C C . THR A 1 682 ? 25.876 3.514 -48.536 1.00 90.25 682 THR A C 1
ATOM 5363 O O . THR A 1 682 ? 26.456 4.007 -49.512 1.00 90.25 682 THR A O 1
ATOM 5366 N N . TYR A 1 683 ? 25.269 4.250 -47.606 1.00 92.19 683 TYR A N 1
ATOM 5367 C CA . TYR A 1 683 ? 25.067 5.690 -47.698 1.00 92.19 683 TYR A CA 1
ATOM 5368 C C . TYR A 1 683 ? 25.425 6.381 -46.379 1.00 92.19 683 TYR A C 1
ATOM 5370 O O . TYR A 1 683 ? 25.420 5.761 -45.318 1.00 92.19 683 TYR A O 1
ATOM 5378 N N . PHE A 1 684 ? 25.727 7.673 -46.436 1.00 92.38 684 PHE A N 1
ATOM 5379 C CA . PHE A 1 684 ? 25.933 8.533 -45.279 1.00 92.38 684 PHE A CA 1
ATOM 5380 C C . PHE A 1 684 ? 24.817 9.560 -45.173 1.00 92.38 684 PHE A C 1
ATOM 5382 O O . PHE A 1 684 ? 24.503 10.243 -46.146 1.00 92.38 684 PHE A O 1
ATOM 5389 N N . LEU A 1 685 ? 24.255 9.697 -43.976 1.00 90.00 685 LEU A N 1
ATOM 5390 C CA . LEU A 1 685 ? 23.299 10.748 -43.655 1.00 90.00 685 LEU A CA 1
ATOM 5391 C C . LEU A 1 685 ? 24.048 11.987 -43.153 1.00 90.00 685 LEU A C 1
ATOM 5393 O O . LEU A 1 685 ? 24.734 11.935 -42.129 1.00 90.00 685 LEU A O 1
ATOM 5397 N N . LEU A 1 686 ? 23.914 13.104 -43.868 1.00 85.94 686 LEU A N 1
ATOM 5398 C CA . LEU A 1 686 ? 24.596 14.357 -43.532 1.00 85.94 686 LEU A CA 1
ATOM 5399 C C . LEU A 1 686 ? 23.724 15.272 -42.665 1.00 85.94 686 LEU A C 1
ATOM 5401 O O . LEU A 1 686 ? 24.220 15.843 -41.688 1.00 85.94 686 LEU A O 1
ATOM 5405 N N . GLY A 1 687 ? 22.434 15.378 -42.992 1.00 84.25 687 GLY A N 1
ATOM 5406 C CA . GLY A 1 687 ? 21.484 16.250 -42.302 1.00 84.25 687 GLY A CA 1
ATOM 5407 C C . GLY A 1 687 ? 20.061 16.133 -42.842 1.00 84.25 687 GLY A C 1
ATOM 5408 O O . GLY A 1 687 ? 19.821 15.460 -43.843 1.00 84.25 687 GLY A O 1
ATOM 5409 N N . ASN A 1 688 ? 19.124 16.803 -42.177 1.00 82.62 688 ASN A N 1
ATOM 5410 C CA . ASN A 1 688 ? 17.741 16.951 -42.625 1.00 82.62 688 ASN A CA 1
ATOM 5411 C C . ASN A 1 688 ? 17.548 18.380 -43.165 1.00 82.62 688 ASN A C 1
ATOM 5413 O O . ASN A 1 688 ? 17.942 19.331 -42.497 1.00 82.62 688 ASN A O 1
ATOM 5417 N N . LEU A 1 689 ? 16.987 18.536 -44.369 1.00 77.38 689 LEU A N 1
ATOM 5418 C CA . LEU A 1 689 ? 16.762 19.853 -44.984 1.00 77.38 689 LEU A CA 1
ATOM 5419 C C . LEU A 1 689 ? 15.438 20.501 -44.542 1.00 77.38 689 LEU A C 1
ATOM 5421 O O . LEU A 1 689 ? 15.242 21.693 -44.761 1.00 77.38 689 LEU A O 1
ATOM 5425 N N . LEU A 1 690 ? 14.531 19.727 -43.935 1.00 69.75 690 LEU A N 1
ATOM 5426 C CA . LEU A 1 690 ? 13.174 20.156 -43.577 1.00 69.75 690 LEU A CA 1
ATOM 5427 C C . LEU A 1 690 ? 13.011 20.538 -42.098 1.00 69.75 690 LEU A C 1
ATOM 5429 O O . LEU A 1 690 ? 12.056 21.228 -41.747 1.00 69.75 690 LEU A O 1
ATOM 5433 N N . VAL A 1 691 ? 13.905 20.079 -41.218 1.00 73.56 691 VAL A N 1
ATOM 5434 C CA . VAL A 1 691 ? 13.788 20.246 -39.759 1.00 73.56 691 VAL A CA 1
ATOM 5435 C C . VAL A 1 691 ? 15.018 20.981 -39.225 1.00 73.56 691 VAL A C 1
ATOM 5437 O O . VAL A 1 691 ? 16.143 20.560 -39.485 1.00 73.56 691 VAL A O 1
ATOM 5440 N N . SER A 1 692 ? 14.806 22.068 -38.474 1.00 75.06 692 SER A N 1
ATOM 5441 C CA . SER A 1 692 ? 15.875 22.832 -37.815 1.00 75.06 692 SER A CA 1
ATOM 5442 C C . SER A 1 692 ? 16.582 21.997 -36.738 1.00 75.06 692 SER A C 1
ATOM 5444 O O . SER A 1 692 ? 15.967 21.150 -36.085 1.00 75.06 692 SER A O 1
ATOM 5446 N N . GLU A 1 693 ? 17.875 22.253 -36.511 1.00 76.00 693 GLU A N 1
ATOM 5447 C CA . GLU A 1 693 ? 18.650 21.568 -35.462 1.00 76.00 693 GLU A CA 1
ATOM 5448 C C . GLU A 1 693 ? 18.022 21.757 -34.067 1.00 76.00 693 GLU A C 1
ATOM 5450 O O . GLU A 1 693 ? 18.001 20.822 -33.265 1.00 76.00 693 GLU A O 1
ATOM 5455 N N . ASP A 1 694 ? 17.414 22.917 -33.803 1.00 72.31 694 ASP A N 1
ATOM 5456 C CA . ASP A 1 694 ? 16.726 23.207 -32.539 1.00 72.31 694 ASP A CA 1
ATOM 5457 C C . ASP A 1 694 ? 15.453 22.375 -32.337 1.00 72.31 694 ASP A C 1
ATOM 5459 O O . ASP A 1 694 ? 15.166 21.941 -31.216 1.00 72.31 694 ASP A O 1
ATOM 5463 N N . ARG A 1 695 ? 14.720 22.071 -33.414 1.00 77.56 695 ARG A N 1
ATOM 5464 C CA . ARG A 1 695 ? 13.553 21.182 -33.369 1.00 77.56 695 ARG A CA 1
ATOM 5465 C C . ARG A 1 695 ? 13.958 19.718 -33.202 1.00 77.56 695 ARG A C 1
ATOM 5467 O O . ARG A 1 695 ? 13.306 18.995 -32.455 1.00 77.56 695 ARG A O 1
ATOM 5474 N N . ILE A 1 696 ? 15.068 19.294 -33.812 1.00 78.56 696 ILE A N 1
ATOM 5475 C CA . ILE A 1 696 ? 15.646 17.952 -33.599 1.00 78.56 696 ILE A CA 1
ATOM 5476 C C . ILE A 1 696 ? 16.082 17.770 -32.135 1.00 78.56 696 ILE A C 1
ATOM 5478 O O . ILE A 1 696 ? 15.926 16.686 -31.572 1.00 78.56 696 ILE A O 1
ATOM 5482 N N . MET A 1 697 ? 16.583 18.832 -31.502 1.00 77.81 697 MET A N 1
ATOM 5483 C CA . MET A 1 697 ? 16.996 18.835 -30.094 1.00 77.81 697 MET A CA 1
ATOM 5484 C C . MET A 1 697 ? 15.845 19.114 -29.107 1.00 77.81 697 MET A C 1
ATOM 5486 O O . MET A 1 697 ? 16.071 19.100 -27.894 1.00 77.81 697 MET A O 1
ATOM 5490 N N . GLY A 1 698 ? 14.625 19.375 -29.595 1.00 70.56 698 GLY A N 1
ATOM 5491 C CA . GLY A 1 698 ? 13.447 19.665 -28.770 1.00 70.56 698 GLY A CA 1
ATOM 5492 C C . GLY A 1 698 ? 13.564 20.952 -27.942 1.00 70.56 698 GLY A C 1
ATOM 5493 O O . GLY A 1 698 ? 13.150 20.972 -26.782 1.00 70.56 698 GLY A O 1
ATOM 5494 N N . ARG A 1 699 ? 14.184 22.005 -28.497 1.00 73.38 699 ARG A N 1
ATOM 5495 C CA . ARG A 1 699 ? 14.401 23.307 -27.833 1.00 73.38 699 ARG A CA 1
ATOM 5496 C C . ARG A 1 699 ? 13.334 24.369 -28.149 1.00 73.38 699 ARG A C 1
ATOM 5498 O O . ARG A 1 699 ? 13.325 25.397 -27.482 1.00 73.38 699 ARG A O 1
ATOM 5505 N N . GLU A 1 700 ? 12.442 24.134 -29.116 1.00 50.91 700 GLU A N 1
ATOM 5506 C CA . GLU A 1 700 ? 11.445 25.131 -29.563 1.00 50.91 700 GLU A CA 1
ATOM 5507 C C . GLU A 1 700 ? 10.150 25.177 -28.729 1.00 50.91 700 GLU A C 1
ATOM 5509 O O . GLU A 1 700 ? 9.456 26.192 -28.743 1.00 50.91 700 GLU A O 1
ATOM 5514 N N . ASP A 1 701 ? 9.838 24.150 -27.934 1.00 43.06 701 ASP A N 1
ATOM 5515 C CA . ASP A 1 701 ? 8.636 24.169 -27.099 1.00 43.06 701 ASP A CA 1
ATOM 5516 C C . ASP A 1 701 ? 8.947 24.706 -25.699 1.00 43.06 701 ASP A C 1
ATOM 5518 O O . ASP A 1 701 ? 9.599 24.051 -24.885 1.00 43.06 701 ASP A O 1
ATOM 5522 N N . GLY A 1 702 ? 8.415 25.894 -25.391 1.00 36.97 702 GLY A N 1
ATOM 5523 C CA . GLY A 1 702 ? 8.391 26.532 -24.068 1.00 36.97 702 GLY A CA 1
ATOM 5524 C C . GLY A 1 702 ? 7.581 25.772 -23.007 1.00 36.97 702 GLY A C 1
ATOM 5525 O O . GLY A 1 702 ? 6.833 26.375 -22.241 1.00 36.97 702 GLY A O 1
ATOM 5526 N N . LYS A 1 703 ? 7.712 24.445 -22.946 1.00 34.59 703 LYS A N 1
ATOM 5527 C CA . LYS A 1 703 ? 7.268 23.609 -21.835 1.00 34.59 703 LYS A CA 1
ATOM 5528 C C . LYS A 1 703 ? 8.484 23.230 -21.009 1.00 34.59 703 LYS A C 1
ATOM 5530 O O . LYS A 1 703 ? 9.227 22.306 -21.330 1.00 34.59 703 LYS A O 1
ATOM 5535 N N . THR A 1 704 ? 8.653 23.951 -19.910 1.00 30.19 704 THR A N 1
ATOM 5536 C CA . THR A 1 704 ? 9.504 23.593 -18.779 1.00 30.19 704 THR A CA 1
ATOM 5537 C C . THR A 1 704 ? 9.135 22.179 -18.314 1.00 30.19 704 THR A C 1
ATOM 5539 O O . THR A 1 704 ? 8.202 21.994 -17.538 1.00 30.19 704 THR A O 1
ATOM 5542 N N . CYS A 1 705 ? 9.818 21.158 -18.833 1.00 30.84 705 CYS A N 1
ATOM 5543 C CA . CYS A 1 705 ? 9.671 19.792 -18.345 1.00 30.84 705 CYS A CA 1
ATOM 5544 C C . CYS A 1 705 ? 10.425 19.657 -17.019 1.00 30.84 705 CYS A C 1
ATOM 5546 O O . CYS A 1 705 ? 11.615 19.960 -16.917 1.00 30.84 705 CYS A O 1
ATOM 5548 N N . LEU A 1 706 ? 9.677 19.238 -16.001 1.00 33.25 706 LEU A N 1
ATOM 5549 C CA . LEU A 1 706 ? 10.084 19.023 -14.618 1.00 33.25 706 LEU A CA 1
ATOM 5550 C C . LEU A 1 706 ? 11.073 17.858 -14.507 1.00 33.25 706 LEU A C 1
ATOM 5552 O O . LEU A 1 706 ? 10.678 16.748 -14.193 1.00 33.25 706 LEU A O 1
ATOM 5556 N N . TYR A 1 707 ? 12.355 18.118 -14.726 1.00 29.92 707 TYR A N 1
ATOM 5557 C CA . TYR A 1 707 ? 13.443 17.380 -14.083 1.00 29.92 707 TYR A CA 1
ATOM 5558 C C . TYR A 1 707 ? 14.560 18.380 -13.807 1.00 29.92 707 TYR A C 1
ATOM 5560 O O . TYR A 1 707 ? 15.481 18.571 -14.599 1.00 29.92 707 TYR A O 1
ATOM 5568 N N . ARG A 1 708 ? 14.419 19.101 -12.692 1.00 25.91 708 ARG A N 1
ATOM 5569 C CA . ARG A 1 708 ? 15.502 19.903 -12.131 1.00 25.91 708 ARG A CA 1
ATOM 5570 C C . ARG A 1 708 ? 16.179 19.034 -11.082 1.00 25.91 708 ARG A C 1
ATOM 5572 O O . ARG A 1 708 ? 15.650 18.869 -9.989 1.00 25.91 708 ARG A O 1
ATOM 5579 N N . GLU A 1 709 ? 17.311 18.446 -11.446 1.00 27.95 709 GLU A N 1
ATOM 5580 C CA . GLU A 1 709 ? 18.232 17.857 -10.479 1.00 27.95 709 GLU A CA 1
ATOM 5581 C C . GLU A 1 709 ? 18.701 18.967 -9.531 1.00 27.95 709 GLU A C 1
ATOM 5583 O O . GLU A 1 709 ? 19.346 19.938 -9.939 1.00 27.95 709 GLU A O 1
ATOM 5588 N N . GLU A 1 710 ? 18.328 18.852 -8.259 1.00 24.75 710 GLU A N 1
ATOM 5589 C CA . GLU A 1 710 ? 18.860 19.682 -7.187 1.00 24.75 710 GLU A CA 1
ATOM 5590 C C . GLU A 1 710 ? 20.318 19.293 -6.921 1.00 24.75 710 GLU A C 1
ATOM 5592 O O . GLU A 1 710 ? 20.633 18.491 -6.045 1.00 24.75 710 GLU A O 1
ATOM 5597 N N . LEU A 1 711 ? 21.240 19.894 -7.669 1.00 28.88 711 LEU A N 1
ATOM 5598 C CA . LEU A 1 711 ? 22.636 19.971 -7.256 1.00 28.88 711 LEU A CA 1
ATOM 5599 C C . LEU A 1 711 ? 22.776 21.100 -6.232 1.00 28.88 711 LEU A C 1
ATOM 5601 O O . LEU A 1 711 ? 22.782 22.287 -6.556 1.00 28.88 711 LEU A O 1
ATOM 5605 N N . HIS A 1 712 ? 22.874 20.701 -4.965 1.00 26.28 712 HIS A N 1
ATOM 5606 C CA . HIS A 1 712 ? 23.293 21.548 -3.858 1.00 26.28 712 HIS A CA 1
ATOM 5607 C C . HIS A 1 712 ? 24.641 22.228 -4.150 1.00 26.28 712 HIS A C 1
ATOM 5609 O O . HIS A 1 712 ? 25.685 21.580 -4.179 1.00 26.28 712 HIS A O 1
ATOM 5615 N N . SER A 1 713 ? 24.638 23.559 -4.222 1.00 26.59 713 SER A N 1
ATOM 5616 C CA . SER A 1 713 ? 25.795 24.379 -3.863 1.00 26.59 713 SER A CA 1
ATOM 5617 C C . SER A 1 713 ? 25.388 25.317 -2.729 1.00 26.59 713 SER A C 1
ATOM 5619 O O . SER A 1 713 ? 24.718 26.327 -2.941 1.00 26.59 713 SER A O 1
ATOM 5621 N N . GLN A 1 714 ? 25.762 24.954 -1.503 1.00 26.44 714 GLN A N 1
ATOM 5622 C CA . GLN A 1 714 ? 25.613 25.806 -0.329 1.00 26.44 714 GLN A CA 1
ATOM 5623 C C . GLN A 1 714 ? 26.553 27.015 -0.444 1.00 26.44 714 GLN A C 1
ATOM 5625 O O . GLN A 1 714 ? 27.767 26.873 -0.309 1.00 26.44 714 GLN A O 1
ATOM 5630 N N . SER A 1 715 ? 25.999 28.217 -0.599 1.00 24.31 715 SER A N 1
ATOM 5631 C CA . SER A 1 715 ? 26.668 29.456 -0.196 1.00 24.31 715 SER A CA 1
ATOM 5632 C C . SER A 1 715 ? 25.821 30.150 0.866 1.00 24.31 715 SER A C 1
ATOM 5634 O O . SER A 1 715 ? 24.709 30.603 0.606 1.00 24.31 715 SER A O 1
ATOM 5636 N N . LYS A 1 716 ? 26.360 30.179 2.085 1.00 28.17 716 LYS A N 1
ATOM 5637 C CA . LYS A 1 716 ? 25.807 30.831 3.272 1.00 28.17 716 LYS A CA 1
ATOM 5638 C C . LYS A 1 716 ? 25.694 32.346 3.073 1.00 28.17 716 LYS A C 1
ATOM 5640 O O . LYS A 1 716 ? 26.720 32.997 2.919 1.00 28.17 716 LYS A O 1
ATOM 5645 N N . THR A 1 717 ? 24.503 32.899 3.278 1.00 24.36 717 THR A N 1
ATOM 5646 C CA . THR A 1 717 ? 24.299 34.231 3.873 1.00 24.36 717 THR A CA 1
ATOM 5647 C C . THR A 1 717 ? 22.993 34.204 4.666 1.00 24.36 717 THR A C 1
ATOM 5649 O O . THR A 1 717 ? 21.902 34.114 4.115 1.00 24.36 717 THR A O 1
ATOM 5652 N N . GLY A 1 718 ? 23.118 34.184 5.994 1.00 23.39 718 GLY A N 1
ATOM 5653 C CA . GLY A 1 718 ? 21.989 34.155 6.916 1.00 23.39 718 GLY A CA 1
ATOM 5654 C C . GLY A 1 718 ? 21.436 35.552 7.173 1.00 23.39 718 GLY A C 1
ATOM 5655 O O . GLY A 1 718 ? 22.182 36.493 7.435 1.00 23.39 718 GLY A O 1
ATOM 5656 N N . THR A 1 719 ? 20.114 35.674 7.163 1.00 22.50 719 THR A N 1
ATOM 5657 C CA . THR A 1 719 ? 19.396 36.771 7.815 1.00 22.50 719 THR A CA 1
ATOM 5658 C C . THR A 1 719 ? 18.209 36.140 8.533 1.00 22.50 719 THR A C 1
ATOM 5660 O O . THR A 1 719 ? 17.290 35.633 7.900 1.00 22.50 719 THR A O 1
ATOM 5663 N N . PHE A 1 720 ? 18.287 36.075 9.862 1.00 22.77 720 PHE A N 1
ATOM 5664 C CA . PHE A 1 720 ? 17.247 35.509 10.719 1.00 22.77 720 PHE A CA 1
ATOM 5665 C C . PHE A 1 720 ? 16.307 36.625 11.178 1.00 22.77 720 PHE A C 1
ATOM 5667 O O . PHE A 1 720 ? 16.770 37.632 11.710 1.00 22.77 720 PHE A O 1
ATOM 5674 N N . ILE A 1 721 ? 14.997 36.421 11.028 1.00 23.36 721 ILE A N 1
ATOM 5675 C CA . ILE A 1 721 ? 13.967 37.219 11.699 1.00 23.36 721 ILE A CA 1
ATOM 5676 C C . ILE A 1 721 ? 13.287 36.303 12.720 1.00 23.36 721 ILE A C 1
ATOM 5678 O O . ILE A 1 721 ? 12.549 35.389 12.366 1.00 23.36 721 ILE A O 1
ATOM 5682 N N . LEU A 1 722 ? 13.593 36.540 13.995 1.00 21.02 722 LEU A N 1
ATOM 5683 C CA . LEU A 1 722 ? 12.931 35.947 15.155 1.00 21.02 722 LEU A CA 1
ATOM 5684 C C . LEU A 1 722 ? 11.692 36.783 15.487 1.00 21.02 722 LEU A C 1
ATOM 5686 O O . LEU A 1 722 ? 11.816 37.974 15.765 1.00 21.02 722 LEU A O 1
ATOM 5690 N N . THR A 1 723 ? 10.514 36.164 15.523 1.00 22.83 723 THR A N 1
ATOM 5691 C CA . THR A 1 723 ? 9.335 36.737 16.186 1.00 22.83 723 THR A CA 1
ATOM 5692 C C . THR A 1 723 ? 8.903 35.809 17.316 1.00 22.83 723 THR A C 1
ATOM 5694 O O . THR A 1 723 ? 8.589 34.640 17.116 1.00 22.83 723 THR A O 1
ATOM 5697 N N . ALA A 1 724 ? 8.988 36.338 18.536 1.00 24.84 724 ALA A N 1
ATOM 5698 C CA . ALA A 1 724 ? 8.574 35.696 19.776 1.00 24.84 724 ALA A CA 1
ATOM 5699 C C . ALA A 1 724 ? 7.112 36.066 20.096 1.00 24.84 724 ALA A C 1
ATOM 5701 O O . ALA A 1 724 ? 6.715 37.203 19.830 1.00 24.84 724 ALA A O 1
ATOM 5702 N N . PRO A 1 725 ? 6.316 35.173 20.710 1.00 23.19 725 PRO A N 1
ATOM 5703 C CA . PRO A 1 725 ? 4.979 35.517 21.172 1.00 23.19 725 PRO A CA 1
ATOM 5704 C C . PRO A 1 725 ? 5.054 36.355 22.457 1.00 23.19 725 PRO A C 1
ATOM 5706 O O . PRO A 1 725 ? 5.594 35.932 23.483 1.00 23.19 725 PRO A O 1
ATOM 5709 N N . LEU A 1 726 ? 4.500 37.565 22.386 1.00 25.14 726 LEU A N 1
ATOM 5710 C CA . LEU A 1 726 ? 4.303 38.464 23.518 1.00 25.14 726 LEU A CA 1
ATOM 5711 C C . LEU A 1 726 ? 3.068 38.040 24.321 1.00 25.14 726 LEU A C 1
ATOM 5713 O O . LEU A 1 726 ? 1.961 37.934 23.803 1.00 25.14 726 LEU A O 1
ATOM 5717 N N . LYS A 1 727 ? 3.298 37.830 25.618 1.00 23.84 727 LYS A N 1
ATOM 5718 C CA . LYS A 1 727 ? 2.287 37.835 26.679 1.00 23.84 727 LYS A CA 1
ATOM 5719 C C . LYS A 1 727 ? 1.553 39.183 26.761 1.00 23.84 727 LYS A C 1
ATOM 5721 O O . LYS A 1 727 ? 2.170 40.219 26.523 1.00 23.84 727 LYS A O 1
ATOM 5726 N N . ARG A 1 728 ? 0.378 39.097 27.406 1.00 26.80 728 ARG A N 1
ATOM 5727 C CA . ARG A 1 728 ? -0.462 40.127 28.066 1.00 26.80 728 ARG A CA 1
ATOM 5728 C C . ARG A 1 728 ? -1.592 40.665 27.177 1.00 26.80 728 ARG A C 1
ATOM 5730 O O . ARG A 1 728 ? -1.380 40.859 25.994 1.00 26.80 728 ARG A O 1
ATOM 5737 N N . GLN A 1 729 ? -2.790 40.908 27.706 1.00 30.66 729 GLN A N 1
ATOM 5738 C CA . GLN A 1 729 ? -3.153 41.223 29.093 1.00 30.66 729 GLN A CA 1
ATOM 5739 C C . GLN A 1 729 ? -4.599 40.837 29.382 1.00 30.66 729 GLN A C 1
ATOM 5741 O O . GLN A 1 729 ? -5.399 40.908 28.427 1.00 30.66 729 GLN A O 1
#

pLDDT: mean 72.28, std 19.35, range [21.02, 95.06]

Sequence (729 aa):
MNPEYDYLFKLLLIGDSGVGKSCLLLRFADDTYTESYISTIGVDFKIRTIELDGKTIKLQIWDTAGQERFRTITSSYYRGAHGIIVVYDVTDQESYNNVKQWLQEIDRYASENVNKLLVGNKCDLTTKKVVDYTTAKEFADSLAIPFLETSAKNATNVEQAFMTMAAEIKKRMGPGATAGSDKPNLKIDSTPYGFINSCLQSLVVEKFGHDTWVKLSSLPGVQDTFMTYTVYDDILTLSLVTEACSLLDVSADVFLKLFGEHFFQFCKQAGYDTMLRTLGGNLIEFIENLDALHSYLALSYQFISANPAAGIMEAVARELFDSKVTMVVLNQSEEDERTGKKEHVVFLVKQTNQAGKPTDQVVPSQRGVTFTIESIKKFINSQFVLKTFKDKYSTLKLRGQMLWIDSLGCMLYLCSPKLRSLQELQDVGLHLADLAQHDVTRDLVLLNQQRLAEMELTNQLERKKEELRILSRHLEAEKEKTETLLYAMLPRHVANQLKDGKSVEAGEFEVCTILFSDVVTFTNICAACEPIRIVHMLNCMYSKFDRLTSIHDVYKVETIGDAYMVVGGVPVPTDTHAHRVANFALGMRIAAREVTNPVTGKPIQIRVGLHTGPVLAGVVGEKMPRYCLFGDTVNTASRMESHGLPDHIHLSSSTYSELTDAGFNIQQRGQIEVKGKGQMTTYFLLGNLLVSEDRIMGREDGKTCLYREELHSQSKTGTFILTAPLKRQ